Protein AF-0000000085051127 (afdb_homodimer)

Nearest PDB structures (foldseek):
  5c7q-assembly1_B  TM=9.375E-01  e=4.904E-19  Bdellovibrio bacteriovorus HD100
  5c8l-assembly1_B  TM=9.347E-01  e=3.007E-18  Bdellovibrio bacteriovorus HD100
  2yvm-assembly1_A  TM=9.042E-01  e=1.355E-16  Thermus thermophilus HB8
  8wv3-assembly1_E  TM=8.374E-01  e=4.565E-17  Bacillus methanolicus
  1vhz-assembly1_B  TM=8.780E-01  e=8.778E-15  Escherichia coli

Organism: Asticcacaulis excentricus (strain ATCC 15261 / DSM 4724 / KCTC 12464 / NCIMB 9791 / VKM B-1370 / CB 48) (NCBI:txid573065)

InterPro domains:
  IPR000086 NUDIX hydrolase domain [PF00293] (59-169)
  IPR000086 NUDIX hydrolase domain [PS51462] (57-185)
  IPR015797 NUDIX hydrolase-like domain superfamily [SSF55811] (21-190)
  IPR020084 NUDIX hydrolase, conserved site [PS00893] (93-114)

Secondary structure (DSSP, 8-state):
---PPPPTTS-HHHHHTS---B--S-EEEEE-SSEEEEEE-PBPTTS-B--EEEEEESEEEEEEEEB-TTSEEEEEEEEETTTTEEEEE--EEEEETTS-HHHHHHHHHHHHH-EEEEEEEEEEEEETTTTTB--EEEEEEEEEEEE------TT---EEEEEEHHHHHHHHHTTS--BHHHHHHHHHHHHHHHHT-S-HHHHHHH-/---PPPPTTS-HHHHHTS---B--S-EEEEE-SSEEEEEE-PBPTTS-B--EEEEEESEEEEEEEEB-TTSEEEEEEEEETTTTEEEEE--EEEEETTS-HHHHHHHHHHHHH-EEEEEEEEEEEEETTTTTB--EEEEEEEEEEEE------TT---EEEEEEHHHHHHHHHTTS--BHHHHHHHHHHHHHHHHT-S-HHHHHHH-

Radius of gyration: 20.65 Å; Cα contacts (8 Å, |Δi|>4): 985; chains: 2; bounding box: 51×58×55 Å

pLDDT: mean 95.88, std 6.82, range [35.66, 98.94]

Sequence (414 aa):
MTTASLPPWDSEDRNAKRARWQQRNARVIHSSPWIEVELSEPIAPTGCVAQYGMVRFRNRAMGMVPLHEDGTVTLVGQMRYAFDAWSWEIPEGGVPHHEDPMEGARRELREETGLEAASLVEILRLDLSNSVSDEVGIIYLATGLTPGETEWDETENLEIVRVPFKDVLEAVIKGQIRDSLTVAAVLRVYHMAVTGALDASLSAKILMTTASLPPWDSEDRNAKRARWQQRNARVIHSSPWIEVELSEPIAPTGCVAQYGMVRFRNRAMGMVPLHEDGTVTLVGQMRYAFDAWSWEIPEGGVPHHEDPMEGARRELREETGLEAASLVEILRLDLSNSVSDEVGIIYLATGLTPGETEWDETENLEIVRVPFKDVLEAVIKGQIRDSLTVAAVLRVYHMAVTGALDASLSAKIL

Foldseek 3Di:
DPPDDDDPVDDPVVVVPQADKAWADKDWPDDDCFWTWIWTFIQHSVRDTDTAIAIETQFAKEFEWEQELLQKTKWKWDQDPVVSDIAIAGQMDTDGPPDDPVVVNQVSCCQAFQKGAPDKAWQDKDQDPVRHYRHIYIYIYGYPIDGGDHHDDPPDDMDMDIGHLQVLQVCLVVVVHDPPNRSVRSVRVLVCLVVVVDPVSNSVNRD/DPPDDDDPVDDPVVVVPQADKAWADKDWPDDDCFWTWIWTFIQHSVRDTDTAIAIETQFAKEFEWEQELLQKTKWKWDQDPVVSDIAIAGQMDTDGPPDDPVVVNQVSCCQAFQKGAPDKAWQDKDQDPVRHYRHIYIYIYGYPIDGGDHHDDPPDDMDMDIGHLQVLQVCLVVVVHDPPNRSVRSVRVLVCLVVVVDPVSNSVNRD

Structure (mmCIF, N/CA/C/O backbone):
data_AF-0000000085051127-model_v1
#
loop_
_entity.id
_entity.type
_entity.pdbx_description
1 polymer 'GDP-mannose pyrophosphatase'
#
loop_
_atom_site.group_PDB
_atom_site.id
_atom_site.type_symbol
_atom_site.label_atom_id
_atom_site.label_alt_id
_atom_site.label_comp_id
_atom_site.label_asym_id
_atom_site.label_entity_id
_atom_site.label_seq_id
_atom_site.pdbx_PDB_ins_code
_atom_site.Cartn_x
_atom_site.Cartn_y
_atom_site.Cartn_z
_atom_site.occupancy
_atom_site.B_iso_or_equiv
_atom_site.auth_seq_id
_atom_site.auth_comp_id
_atom_site.auth_asym_id
_atom_site.auth_atom_id
_atom_site.pdbx_PDB_model_num
ATOM 1 N N . MET A 1 1 ? -4.457 -6.488 18.391 1 35.66 1 MET A N 1
ATOM 2 C CA . MET A 1 1 ? -3.949 -5.555 17.391 1 35.66 1 MET A CA 1
ATOM 3 C C . MET A 1 1 ? -2.596 -4.992 17.797 1 35.66 1 MET A C 1
ATOM 5 O O . MET A 1 1 ? -2.488 -4.324 18.828 1 35.66 1 MET A O 1
ATOM 9 N N . THR A 1 2 ? -1.564 -5.664 17.75 1 46.38 2 THR A N 1
ATOM 10 C CA . THR A 1 2 ? -0.329 -5.184 18.359 1 46.38 2 THR A CA 1
ATOM 11 C C . THR A 1 2 ? 0.008 -3.779 17.875 1 46.38 2 THR A C 1
ATOM 13 O O . THR A 1 2 ? 0.129 -3.549 16.672 1 46.38 2 THR A O 1
ATOM 16 N N . THR A 1 3 ? -0.459 -2.875 18.625 1 57.41 3 THR A N 1
ATOM 17 C CA . THR A 1 3 ? -0.156 -1.47 18.375 1 57.41 3 THR A CA 1
ATOM 18 C C . THR A 1 3 ? 1.333 -1.276 18.109 1 57.41 3 THR A C 1
ATOM 20 O O . THR A 1 3 ? 2.176 -1.898 18.75 1 57.41 3 THR A O 1
ATOM 23 N N . ALA A 1 4 ? 1.636 -0.896 16.891 1 67 4 ALA A N 1
ATOM 24 C CA . ALA A 1 4 ? 3.023 -0.572 16.562 1 67 4 ALA A CA 1
ATOM 25 C C . ALA A 1 4 ? 3.627 0.355 17.609 1 67 4 ALA A C 1
ATOM 27 O O . ALA A 1 4 ? 2.941 1.23 18.156 1 67 4 ALA A O 1
ATOM 28 N N . SER A 1 5 ? 4.832 0.008 18.031 1 87.88 5 SER A N 1
ATOM 29 C CA . SER A 1 5 ? 5.559 0.96 18.875 1 87.88 5 SER A CA 1
ATOM 30 C C . SER A 1 5 ? 5.742 2.295 18.156 1 87.88 5 SER A C 1
ATOM 32 O O . SER A 1 5 ? 5.703 2.355 16.922 1 87.88 5 SER A O 1
ATOM 34 N N . LEU A 1 6 ? 5.812 3.357 18.922 1 94.19 6 LEU A N 1
ATOM 35 C CA . LEU A 1 6 ? 5.969 4.695 18.359 1 94.19 6 LEU A CA 1
ATOM 36 C C . LEU A 1 6 ? 7.41 4.941 17.922 1 94.19 6 LEU A C 1
ATOM 38 O O . LEU A 1 6 ? 8.336 4.336 18.469 1 94.19 6 LEU A O 1
ATOM 42 N N . PRO A 1 7 ? 7.559 5.754 16.922 1 97.44 7 PRO A N 1
ATOM 43 C CA . PRO A 1 7 ? 8.922 6.137 16.531 1 97.44 7 PRO A CA 1
ATOM 44 C C . PRO A 1 7 ? 9.625 6.965 17.609 1 97.44 7 PRO A C 1
ATOM 46 O O . PRO A 1 7 ? 8.992 7.422 18.562 1 97.44 7 PRO A O 1
ATOM 49 N N . PRO A 1 8 ? 10.953 7.113 17.484 1 94.88 8 PRO A N 1
ATOM 50 C CA . PRO A 1 8 ? 11.742 7.715 18.562 1 94.88 8 PRO A CA 1
ATOM 51 C C . PRO A 1 8 ? 11.383 9.18 18.812 1 94.88 8 PRO A C 1
ATOM 53 O O . PRO A 1 8 ? 11.633 9.703 19.891 1 94.88 8 PRO A O 1
ATOM 56 N N . TRP A 1 9 ? 10.805 9.898 17.844 1 97.56 9 TRP A N 1
ATOM 57 C CA . TRP A 1 9 ? 10.5 11.312 18.031 1 97.56 9 TRP A CA 1
ATOM 58 C C . TRP A 1 9 ? 9.141 11.5 18.703 1 97.56 9 TRP A C 1
ATOM 60 O O . TRP A 1 9 ? 8.695 12.633 18.906 1 97.56 9 TRP A O 1
ATOM 70 N N . ASP A 1 10 ? 8.445 10.391 18.969 1 96.69 10 ASP A N 1
ATOM 71 C CA . ASP A 1 10 ? 7.164 10.383 19.672 1 96.69 10 ASP A CA 1
ATOM 72 C C . ASP A 1 10 ? 7.25 9.578 20.969 1 96.69 10 ASP A C 1
ATOM 74 O O . ASP A 1 10 ? 8.25 8.898 21.219 1 96.69 10 ASP A O 1
ATOM 78 N N . SER A 1 11 ? 6.277 9.812 21.891 1 94.38 11 SER A N 1
ATOM 79 C CA . SER A 1 11 ? 6.285 9.086 23.156 1 94.38 11 SER A CA 1
ATOM 80 C C . SER A 1 11 ? 4.895 8.57 23.5 1 94.38 11 SER A C 1
ATOM 82 O O . SER A 1 11 ? 3.891 9.125 23.047 1 94.38 11 SER A O 1
ATOM 84 N N . GLU A 1 12 ? 4.953 7.57 24.312 1 92.94 12 GLU A N 1
ATOM 85 C CA . GLU A 1 12 ? 3.703 6.973 24.766 1 92.94 12 GLU A CA 1
ATOM 86 C C . GLU A 1 12 ? 2.902 7.961 25.609 1 92.94 12 GLU A C 1
ATOM 88 O O . GLU A 1 12 ? 1.671 7.969 25.562 1 92.94 12 GLU A O 1
ATOM 93 N N . ASP A 1 13 ? 3.611 8.773 26.359 1 94.75 13 ASP A N 1
ATOM 94 C CA . ASP A 1 13 ? 2.959 9.766 27.203 1 94.75 13 ASP A CA 1
ATOM 95 C C . ASP A 1 13 ? 2.203 10.789 26.359 1 94.75 13 ASP A C 1
ATOM 97 O O . ASP A 1 13 ? 1.047 11.109 26.641 1 94.75 13 ASP A O 1
ATOM 101 N N . ARG A 1 14 ? 2.867 11.281 25.297 1 94.81 14 ARG A N 1
ATOM 102 C CA . ARG A 1 14 ? 2.221 12.219 24.391 1 94.81 14 ARG A CA 1
ATOM 103 C C . ARG A 1 14 ? 1.046 11.562 23.672 1 94.81 14 ARG A C 1
ATOM 105 O O . ARG A 1 14 ? -0.016 12.172 23.531 1 94.81 14 ARG A O 1
ATOM 112 N N . ASN A 1 15 ? 1.259 10.344 23.219 1 94.62 15 ASN A N 1
ATOM 113 C CA . ASN A 1 15 ? 0.228 9.617 22.484 1 94.62 15 ASN A CA 1
ATOM 114 C C . ASN A 1 15 ? -1.019 9.398 23.328 1 94.62 15 ASN A C 1
ATOM 116 O O . ASN A 1 15 ? -2.141 9.492 22.828 1 94.62 15 ASN A O 1
ATOM 120 N N . ALA A 1 16 ? -0.836 9.102 24.625 1 94.25 16 ALA A N 1
ATOM 121 C CA . ALA A 1 16 ? -1.938 8.828 25.547 1 94.25 16 ALA A CA 1
ATOM 122 C C . ALA A 1 16 ? -2.816 10.062 25.734 1 94.25 16 ALA A C 1
ATOM 124 O O . ALA A 1 16 ? -3.99 9.953 26.094 1 94.25 16 ALA A O 1
ATOM 125 N N . LYS A 1 17 ? -2.297 11.242 25.438 1 95.81 17 LYS A N 1
ATOM 126 C CA . LYS A 1 17 ? -3.008 12.492 25.672 1 95.81 17 LYS A CA 1
ATOM 127 C C . LYS A 1 17 ? -3.734 12.953 24.406 1 95.81 17 LYS A C 1
ATOM 129 O O . LYS A 1 17 ? -4.52 13.898 24.438 1 95.81 17 LYS A O 1
ATOM 134 N N . ARG A 1 18 ? -3.496 12.25 23.297 1 96.31 18 ARG A N 1
ATOM 135 C CA . ARG A 1 18 ? -4.105 12.664 22.031 1 96.31 18 ARG A CA 1
ATOM 136 C C . ARG A 1 18 ? -5.594 12.328 22.016 1 96.31 18 ARG A C 1
ATOM 138 O O . ARG A 1 18 ? -6.004 11.258 22.469 1 96.31 18 ARG A O 1
ATOM 145 N N . ALA A 1 19 ? -6.309 13.258 21.547 1 95.56 19 ALA A N 1
ATOM 146 C CA . ALA A 1 19 ? -7.746 13.031 21.406 1 95.56 19 ALA A CA 1
ATOM 147 C C . ALA A 1 19 ? -8.039 11.922 20.406 1 95.56 19 ALA A C 1
ATOM 149 O O . ALA A 1 19 ? -7.371 11.828 19.375 1 95.56 19 ALA A O 1
ATOM 150 N N . ARG A 1 20 ? -9.016 11.141 20.766 1 95.5 20 ARG A N 1
ATOM 151 C CA . ARG A 1 20 ? -9.406 10.016 19.922 1 95.5 20 ARG A CA 1
ATOM 152 C C . ARG A 1 20 ? -10.742 10.281 19.234 1 95.5 20 ARG A C 1
ATOM 154 O O . ARG A 1 20 ? -11.445 11.234 19.578 1 95.5 20 ARG A O 1
ATOM 161 N N . TRP A 1 21 ? -10.953 9.5 18.203 1 96.06 21 TRP A N 1
ATOM 162 C CA . TRP A 1 21 ? -12.289 9.5 17.625 1 96.06 21 TRP A CA 1
ATOM 163 C C . TRP A 1 21 ? -13.297 8.867 18.562 1 96.06 21 TRP A C 1
ATOM 165 O O . TRP A 1 21 ? -12.984 7.898 19.266 1 96.06 21 TRP A O 1
ATOM 175 N N . GLN A 1 22 ? -14.453 9.406 18.594 1 96.62 22 GLN A N 1
ATOM 176 C CA . GLN A 1 22 ? -15.539 8.812 19.359 1 96.62 22 GLN A CA 1
ATOM 177 C C . GLN A 1 22 ? -16.578 8.172 18.438 1 96.62 22 GLN A C 1
ATOM 179 O O . GLN A 1 22 ? -17.203 8.859 17.625 1 96.62 22 GLN A O 1
ATOM 184 N N . GLN A 1 23 ? -16.734 6.941 18.594 1 95.25 23 GLN A N 1
ATOM 185 C CA . GLN A 1 23 ? -17.688 6.238 17.75 1 95.25 23 GLN A CA 1
ATOM 186 C C . GLN A 1 23 ? -19.125 6.672 18.062 1 95.25 23 GLN A C 1
ATOM 188 O O . GLN A 1 23 ? -19.469 6.898 19.234 1 95.25 23 GLN A O 1
ATOM 193 N N . ARG A 1 24 ? -19.859 6.797 17.031 1 95.25 24 ARG A N 1
ATOM 194 C CA . ARG A 1 24 ? -21.25 7.199 17.156 1 95.25 24 ARG A CA 1
ATOM 195 C C . ARG A 1 24 ? -22.078 6.684 15.984 1 95.25 24 ARG A C 1
ATOM 197 O O . ARG A 1 24 ? -21.656 6.789 14.828 1 95.25 24 ARG A O 1
ATOM 204 N N . ASN A 1 25 ? -23.297 6.023 16.219 1 96.25 25 ASN A N 1
ATOM 205 C CA . ASN A 1 25 ? -24.297 5.633 15.227 1 96.25 25 ASN A CA 1
ATOM 206 C C . ASN A 1 25 ? -23.703 4.695 14.18 1 96.25 25 ASN A C 1
ATOM 208 O O . ASN A 1 25 ? -23.891 4.91 12.977 1 96.25 25 ASN A O 1
ATOM 212 N N . ALA A 1 26 ? -22.969 3.711 14.633 1 95.88 26 ALA A N 1
ATOM 213 C CA . ALA A 1 26 ? -22.375 2.746 13.711 1 95.88 26 ALA A CA 1
ATOM 214 C C . ALA A 1 26 ? -23.375 1.662 13.328 1 95.88 26 ALA A C 1
ATOM 216 O O . ALA A 1 26 ? -24.141 1.184 14.172 1 95.88 26 ALA A O 1
ATOM 217 N N . ARG A 1 27 ? -23.422 1.366 12.031 1 96.19 27 ARG A N 1
ATOM 218 C CA . ARG A 1 27 ? -24.25 0.27 11.539 1 96.19 27 ARG A CA 1
ATOM 219 C C . ARG A 1 27 ? -23.562 -0.448 10.375 1 96.19 27 ARG A C 1
ATOM 221 O O . ARG A 1 27 ? -22.922 0.186 9.539 1 96.19 27 ARG A O 1
ATOM 228 N N . VAL A 1 28 ? -23.75 -1.729 10.359 1 96.75 28 VAL A N 1
ATOM 229 C CA . VAL A 1 28 ? -23.203 -2.547 9.281 1 96.75 28 VAL A CA 1
ATOM 230 C C . VAL A 1 28 ? -24.203 -2.621 8.133 1 96.75 28 VAL A C 1
ATOM 232 O O . VAL A 1 28 ? -25.359 -2.996 8.328 1 96.75 28 VAL A O 1
ATOM 235 N N . ILE A 1 29 ? -23.703 -2.303 6.918 1 94.19 29 ILE A N 1
ATOM 236 C CA . ILE A 1 29 ? -24.641 -2.293 5.793 1 94.19 29 ILE A CA 1
ATOM 237 C C . ILE A 1 29 ? -24.344 -3.471 4.867 1 94.19 29 ILE A C 1
ATOM 239 O O . ILE A 1 29 ? -25.141 -3.777 3.973 1 94.19 29 ILE A O 1
ATOM 243 N N . HIS A 1 30 ? -23.203 -4.066 5.035 1 93.56 30 HIS A N 1
ATOM 244 C CA . HIS A 1 30 ? -22.828 -5.238 4.258 1 93.56 30 HIS A CA 1
ATOM 245 C C . HIS A 1 30 ? -21.875 -6.141 5.047 1 93.56 30 HIS A C 1
ATOM 247 O O . HIS A 1 30 ? -21.016 -5.652 5.785 1 93.56 30 HIS A O 1
ATOM 253 N N . SER A 1 31 ? -22.141 -7.434 4.871 1 94.75 31 SER A N 1
ATOM 254 C CA . SER A 1 31 ? -21.266 -8.438 5.477 1 94.75 31 SER A CA 1
ATOM 255 C C . SER A 1 31 ? -21.047 -9.617 4.535 1 94.75 31 SER A C 1
ATOM 257 O O . SER A 1 31 ? -22.016 -10.188 4.016 1 94.75 31 SER A O 1
ATOM 259 N N . SER A 1 32 ? -19.828 -9.852 4.211 1 91.75 32 SER A N 1
ATOM 260 C CA . SER A 1 32 ? -19.422 -10.992 3.402 1 91.75 32 SER A CA 1
ATOM 261 C C . SER A 1 32 ? -18.281 -11.758 4.066 1 91.75 32 SER A C 1
ATOM 263 O O . SER A 1 32 ? -17.781 -11.359 5.121 1 91.75 32 SER A O 1
ATOM 265 N N . PRO A 1 33 ? -17.906 -12.859 3.49 1 88.81 33 PRO A N 1
ATOM 266 C CA . PRO A 1 33 ? -16.781 -13.609 4.07 1 88.81 33 PRO A CA 1
ATOM 267 C C . PRO A 1 33 ? -15.469 -12.836 4 1 88.81 33 PRO A C 1
ATOM 269 O O . PRO A 1 33 ? -14.508 -13.188 4.691 1 88.81 33 PRO A O 1
ATOM 272 N N . TRP A 1 34 ? -15.422 -11.773 3.299 1 90.38 34 TRP A N 1
ATOM 273 C CA . TRP A 1 34 ? -14.141 -11.109 3.059 1 90.38 34 TRP A CA 1
ATOM 274 C C . TRP A 1 34 ? -14.109 -9.734 3.721 1 90.38 34 TRP A C 1
ATOM 276 O O . TRP A 1 34 ? -13.062 -9.297 4.203 1 90.38 34 TRP A O 1
ATOM 286 N N . ILE A 1 35 ? -15.328 -9.016 3.705 1 93.81 35 ILE A N 1
ATOM 287 C CA . ILE A 1 35 ? -15.312 -7.66 4.242 1 93.81 35 ILE A CA 1
ATOM 288 C C . ILE A 1 35 ? -16.656 -7.359 4.918 1 93.81 35 ILE A C 1
ATOM 290 O O . ILE A 1 35 ? -17.641 -8.047 4.672 1 93.81 35 ILE A O 1
ATOM 294 N N . GLU A 1 36 ? -16.578 -6.383 5.754 1 96.06 36 GLU A N 1
ATOM 295 C CA . GLU A 1 36 ? -17.734 -5.691 6.312 1 96.06 36 GLU A CA 1
ATOM 296 C C . GLU A 1 36 ? -17.672 -4.195 6.027 1 96.06 36 GLU A C 1
ATOM 298 O O . GLU A 1 36 ? -16.594 -3.592 6.086 1 96.06 36 GLU A O 1
ATOM 303 N N . VAL A 1 37 ? -18.828 -3.65 5.68 1 95.31 37 VAL A N 1
ATOM 304 C CA . VAL A 1 37 ? -18.922 -2.209 5.48 1 95.31 37 VAL A CA 1
ATOM 305 C C . VAL A 1 37 ? -19.766 -1.586 6.586 1 95.31 37 VAL A C 1
ATOM 307 O O . VAL A 1 37 ? -20.922 -1.984 6.789 1 95.31 37 VAL A O 1
ATOM 310 N N . GLU A 1 38 ? -19.156 -0.653 7.246 1 96.31 38 GLU A N 1
ATOM 311 C CA . GLU A 1 38 ? -19.781 0.021 8.375 1 96.31 38 GLU A CA 1
ATOM 312 C C . GLU A 1 38 ? -19.953 1.515 8.109 1 96.31 38 GLU A C 1
ATOM 314 O O . GLU A 1 38 ? -18.984 2.188 7.719 1 96.31 38 GLU A O 1
ATOM 319 N N . LEU A 1 39 ? -21.172 2.01 8.273 1 95.5 39 LEU A N 1
ATOM 320 C CA . LEU A 1 39 ? -21.422 3.447 8.25 1 95.5 39 LEU A CA 1
ATOM 321 C C . LEU A 1 39 ? -21.531 4.004 9.664 1 95.5 39 LEU A C 1
ATOM 323 O O . LEU A 1 39 ? -22.094 3.355 10.547 1 95.5 39 LEU A O 1
ATOM 327 N N . SER A 1 40 ? -20.922 5.148 9.844 1 95.75 40 SER A N 1
ATOM 328 C CA . SER A 1 40 ? -20.969 5.773 11.156 1 95.75 40 SER A CA 1
ATOM 329 C C . SER A 1 40 ? -20.891 7.293 11.055 1 95.75 40 SER A C 1
ATOM 331 O O . SER A 1 40 ? -20.688 7.836 9.961 1 95.75 40 SER A O 1
ATOM 333 N N . GLU A 1 41 ? -21.188 7.969 12.141 1 96.12 41 GLU A N 1
ATOM 334 C CA . GLU A 1 41 ? -21.062 9.414 12.289 1 96.12 41 GLU A CA 1
ATOM 335 C C . GLU A 1 41 ? -20.203 9.773 13.5 1 96.12 41 GLU A C 1
ATOM 337 O O . GLU A 1 41 ? -20.656 10.5 14.391 1 96.12 41 GLU A O 1
ATOM 342 N N . PRO A 1 42 ? -19 9.336 13.469 1 96.69 42 PRO A N 1
ATOM 343 C CA . PRO A 1 42 ? -18.156 9.555 14.656 1 96.69 42 PRO A CA 1
ATOM 344 C C . PRO A 1 42 ? -17.828 11.031 14.875 1 96.69 42 PRO A C 1
ATOM 346 O O . PRO A 1 42 ? -18.047 11.852 13.984 1 96.69 42 PRO A O 1
ATOM 349 N N . ILE A 1 43 ? -17.406 11.32 16.078 1 97.06 43 ILE A N 1
ATOM 350 C CA . ILE A 1 43 ? -16.922 12.656 16.422 1 97.06 43 ILE A CA 1
ATOM 351 C C . ILE A 1 43 ? -15.398 12.695 16.281 1 97.06 43 ILE A C 1
ATOM 353 O O . ILE A 1 43 ? -14.695 11.898 16.906 1 97.06 43 ILE A O 1
ATOM 357 N N . ALA A 1 44 ? -14.938 13.609 15.492 1 96.12 44 ALA A N 1
ATOM 358 C CA . ALA A 1 44 ? -13.5 13.773 15.273 1 96.12 44 ALA A CA 1
ATOM 359 C C . ALA A 1 44 ? -12.82 14.344 16.516 1 96.12 44 ALA A C 1
ATOM 361 O O . ALA A 1 44 ? -13.477 14.883 17.406 1 96.12 44 ALA A O 1
ATOM 362 N N . PRO A 1 45 ? -11.492 14.203 16.562 1 95.69 45 PRO A N 1
ATOM 363 C CA . PRO A 1 45 ? -10.75 14.812 17.672 1 95.69 45 PRO A CA 1
ATOM 364 C C . PRO A 1 45 ? -11.008 16.312 17.797 1 95.69 45 PRO A C 1
ATOM 366 O O . PRO A 1 45 ? -10.867 16.875 18.891 1 95.69 45 PRO A O 1
ATOM 369 N N . THR A 1 46 ? -11.461 16.922 16.734 1 95.44 46 THR A N 1
ATOM 370 C CA . THR A 1 46 ? -11.75 18.359 16.734 1 95.44 46 THR A CA 1
ATOM 371 C C . THR A 1 46 ? -13.094 18.641 17.391 1 95.44 46 THR A C 1
ATOM 373 O O . THR A 1 46 ? -13.422 19.797 17.688 1 95.44 46 THR A O 1
ATOM 376 N N . GLY A 1 47 ? -13.836 17.625 17.547 1 95.56 47 GLY A N 1
ATOM 377 C CA . GLY A 1 47 ? -15.172 17.781 18.094 1 95.56 47 GLY A CA 1
ATOM 378 C C . GLY A 1 47 ? -16.266 17.797 17.047 1 95.56 47 GLY A C 1
ATOM 379 O O . GLY A 1 47 ? -17.453 17.734 17.359 1 95.56 47 GLY A O 1
ATOM 380 N N . CYS A 1 48 ? -15.891 17.797 15.812 1 95.69 48 CYS A N 1
ATOM 381 C CA . CYS A 1 48 ? -16.859 17.859 14.711 1 95.69 48 CYS A CA 1
ATOM 382 C C . CYS A 1 48 ? -17.359 16.469 14.344 1 95.69 48 CYS A C 1
ATOM 384 O O . CYS A 1 48 ? -16.594 15.5 14.352 1 95.69 48 CYS A O 1
ATOM 386 N N . VAL A 1 49 ? -18.625 16.422 14.008 1 94.94 49 VAL A N 1
ATOM 387 C CA . VAL A 1 49 ? -19.203 15.164 13.547 1 94.94 49 VAL A CA 1
ATOM 388 C C . VAL A 1 49 ? -18.781 14.883 12.109 1 94.94 49 VAL A C 1
ATOM 390 O O . VAL A 1 49 ? -18.781 15.781 11.266 1 94.94 49 VAL A O 1
ATOM 393 N N . ALA A 1 50 ? -18.359 13.672 11.922 1 92.5 50 ALA A N 1
ATOM 394 C CA . ALA A 1 50 ? -17.984 13.25 10.578 1 92.5 50 ALA A CA 1
ATOM 395 C C . ALA A 1 50 ? -18.906 12.148 10.062 1 92.5 50 ALA A C 1
ATOM 397 O O . ALA A 1 50 ? -19.734 11.625 10.812 1 92.5 50 ALA A O 1
ATOM 398 N N . GLN A 1 51 ? -18.969 11.977 8.805 1 91.38 51 GLN A N 1
ATOM 399 C CA . GLN A 1 51 ? -19.594 10.828 8.156 1 91.38 51 GLN A CA 1
ATOM 400 C C . GLN A 1 51 ? -18.531 9.852 7.641 1 91.38 51 GLN A C 1
ATOM 402 O O . GLN A 1 51 ? -17.703 10.219 6.812 1 91.38 51 GLN A O 1
ATOM 407 N N . TYR A 1 52 ? -18.672 8.625 8.172 1 91 52 TYR A N 1
ATOM 408 C CA . TYR A 1 52 ? -17.625 7.668 7.828 1 91 52 TYR A CA 1
ATOM 409 C C . TYR A 1 52 ? -18.219 6.402 7.219 1 91 52 TYR A C 1
ATOM 411 O O . TYR A 1 52 ? -19.219 5.867 7.723 1 91 52 TYR A O 1
ATOM 419 N N . GLY A 1 53 ? -17.719 5.953 6.086 1 92.19 53 GLY A N 1
ATOM 420 C CA . GLY A 1 53 ? -17.859 4.609 5.559 1 92.19 53 GLY A CA 1
ATOM 421 C C . GLY A 1 53 ? -16.594 3.787 5.656 1 92.19 53 GLY A C 1
ATOM 422 O O . GLY A 1 53 ? -15.648 3.998 4.891 1 92.19 53 GLY A O 1
ATOM 423 N N . MET A 1 54 ? -16.594 2.838 6.59 1 94.56 54 MET A N 1
ATOM 424 C CA . MET A 1 54 ? -15.398 2.053 6.883 1 94.56 54 MET A CA 1
ATOM 425 C C . MET A 1 54 ? -15.531 0.639 6.324 1 94.56 54 MET A C 1
ATOM 427 O O . MET A 1 54 ? -16.594 0.026 6.414 1 94.56 54 MET A O 1
ATOM 431 N N . VAL A 1 55 ? -14.43 0.21 5.715 1 95.56 55 VAL A N 1
ATOM 432 C CA . VAL A 1 55 ? -14.352 -1.166 5.238 1 95.56 55 VAL A CA 1
ATOM 433 C C . VAL A 1 55 ? -13.516 -2.004 6.203 1 95.56 55 VAL A C 1
ATOM 435 O O . VAL A 1 55 ? -12.328 -1.722 6.414 1 95.56 55 VAL A O 1
ATOM 438 N N . ARG A 1 56 ? -14.094 -2.986 6.773 1 96.19 56 ARG A N 1
ATOM 439 C CA . ARG A 1 56 ? -13.422 -3.891 7.699 1 96.19 56 ARG A CA 1
ATOM 440 C C . ARG A 1 56 ? -13.086 -5.219 7.027 1 96.19 56 ARG A C 1
ATOM 442 O O . ARG A 1 56 ? -13.984 -5.906 6.527 1 96.19 56 ARG A O 1
ATOM 449 N N . PHE A 1 57 ? -11.891 -5.586 7.082 1 96.62 57 PHE A N 1
ATOM 450 C CA . PHE A 1 57 ? -11.461 -6.812 6.422 1 96.62 57 PHE A CA 1
ATOM 451 C C . PHE A 1 57 ? -11.469 -7.984 7.398 1 96.62 57 PHE A C 1
ATOM 453 O O . PHE A 1 57 ? -11.047 -7.844 8.547 1 96.62 57 PHE A O 1
ATOM 460 N N . ARG A 1 58 ? -11.914 -9.117 6.863 1 95.44 58 ARG A N 1
ATOM 461 C CA . ARG A 1 58 ? -12.008 -10.305 7.703 1 95.44 58 ARG A CA 1
ATOM 462 C C . ARG A 1 58 ? -10.664 -11.016 7.797 1 95.44 58 ARG A C 1
ATOM 464 O O . ARG A 1 58 ? -10.438 -11.82 8.711 1 95.44 58 ARG A O 1
ATOM 471 N N . ASN A 1 59 ? -9.852 -10.75 6.828 1 96.94 59 ASN A N 1
ATOM 472 C CA . ASN A 1 59 ? -8.531 -11.367 6.754 1 96.94 59 ASN A CA 1
ATOM 473 C C . ASN A 1 59 ? -7.422 -10.312 6.719 1 96.94 59 ASN A C 1
ATOM 475 O O . ASN A 1 59 ? -7.676 -9.148 6.418 1 96.94 59 ASN A O 1
ATOM 479 N N . ARG A 1 60 ? -6.25 -10.68 7.152 1 97.81 60 ARG A N 1
ATOM 480 C CA . ARG A 1 60 ? -5.031 -9.938 6.844 1 97.81 60 ARG A CA 1
ATOM 481 C C . ARG A 1 60 ? -4.52 -10.289 5.449 1 97.81 60 ARG A C 1
ATOM 483 O O . ARG A 1 60 ? -4.648 -11.43 5.004 1 97.81 60 ARG A O 1
ATOM 490 N N . ALA A 1 61 ? -4.027 -9.281 4.793 1 98.38 61 ALA A N 1
ATOM 491 C CA . ALA A 1 61 ? -3.414 -9.516 3.488 1 98.38 61 ALA A CA 1
ATOM 492 C C . ALA A 1 61 ? -1.961 -9.953 3.637 1 98.38 61 ALA A C 1
ATOM 494 O O . ALA A 1 61 ? -1.119 -9.188 4.113 1 98.38 61 ALA A O 1
ATOM 495 N N . MET A 1 62 ? -1.688 -11.148 3.193 1 98.56 62 MET A N 1
ATOM 496 C CA . MET A 1 62 ? -0.327 -11.672 3.248 1 98.56 62 MET A CA 1
ATOM 497 C C . MET A 1 62 ? 0.337 -11.602 1.877 1 98.56 62 MET A C 1
ATOM 499 O O . MET A 1 62 ? -0.307 -11.852 0.857 1 98.56 62 MET A O 1
ATOM 503 N N . GLY A 1 63 ? 1.539 -11.148 1.844 1 98.81 63 GLY A N 1
ATOM 504 C CA . GLY A 1 63 ? 2.373 -11.227 0.656 1 98.81 63 GLY A CA 1
ATOM 505 C C . GLY A 1 63 ? 3.707 -11.906 0.905 1 98.81 63 GLY A C 1
ATOM 506 O O . GLY A 1 63 ? 4.344 -11.68 1.937 1 98.81 63 GLY A O 1
ATOM 507 N N . MET A 1 64 ? 4.094 -12.789 0.039 1 98.94 64 MET A N 1
ATOM 508 C CA . MET A 1 64 ? 5.363 -13.5 0.156 1 98.94 64 MET A CA 1
ATOM 509 C C . MET A 1 64 ? 6.266 -13.203 -1.038 1 98.94 64 MET A C 1
ATOM 511 O O . MET A 1 64 ? 5.809 -13.219 -2.184 1 98.94 64 MET A O 1
ATOM 515 N N . VAL A 1 65 ? 7.484 -12.906 -0.802 1 98.94 65 VAL A N 1
ATOM 516 C CA . VAL A 1 65 ? 8.477 -12.75 -1.855 1 98.94 65 VAL A CA 1
ATOM 517 C C . VAL A 1 65 ? 9.312 -14.023 -1.978 1 98.94 65 VAL A C 1
ATOM 519 O O . VAL A 1 65 ? 10.305 -14.195 -1.269 1 98.94 65 VAL A O 1
ATOM 522 N N . PRO A 1 66 ? 8.906 -14.891 -2.854 1 98.94 66 PRO A N 1
ATOM 523 C CA . PRO A 1 66 ? 9.766 -16.062 -3.072 1 98.94 66 PRO A CA 1
ATOM 524 C C . PRO A 1 66 ? 11.047 -15.719 -3.824 1 98.94 66 PRO A C 1
ATOM 526 O O . PRO A 1 66 ? 11.031 -15.586 -5.051 1 98.94 66 PRO A O 1
ATOM 529 N N . LEU A 1 67 ? 12.109 -15.578 -3.146 1 98.94 67 LEU A N 1
ATOM 530 C CA . LEU A 1 67 ? 13.406 -15.227 -3.719 1 98.94 67 LEU A CA 1
ATOM 531 C C . LEU A 1 67 ? 14.289 -16.469 -3.838 1 98.94 67 LEU A C 1
ATOM 533 O O . LEU A 1 67 ? 14.711 -17.031 -2.828 1 98.94 67 LEU A O 1
ATOM 537 N N . HIS A 1 68 ? 14.531 -16.875 -5.074 1 98.81 68 HIS A N 1
ATOM 538 C CA . HIS A 1 68 ? 15.305 -18.078 -5.359 1 98.81 68 HIS A CA 1
ATOM 539 C C . HIS A 1 68 ? 16.797 -17.797 -5.227 1 98.81 68 HIS A C 1
ATOM 541 O O . HIS A 1 68 ? 17.234 -16.656 -5.328 1 98.81 68 HIS A O 1
ATOM 547 N N . GLU A 1 69 ? 17.562 -18.859 -5.113 1 97.88 69 GLU A N 1
ATOM 548 C CA . GLU A 1 69 ? 19 -18.766 -4.859 1 97.88 69 GLU A CA 1
ATOM 549 C C . GLU A 1 69 ? 19.734 -18.109 -6.027 1 97.88 69 GLU A C 1
ATOM 551 O O . GLU A 1 69 ? 20.797 -17.531 -5.848 1 97.88 69 GLU A O 1
ATOM 556 N N . ASP A 1 70 ? 19.156 -18.172 -7.191 1 98.25 70 ASP A N 1
ATOM 557 C CA . ASP A 1 70 ? 19.812 -17.609 -8.367 1 98.25 70 ASP A CA 1
ATOM 558 C C . ASP A 1 70 ? 19.422 -16.141 -8.57 1 98.25 70 ASP A C 1
ATOM 560 O O . ASP A 1 70 ? 19.75 -15.539 -9.594 1 98.25 70 ASP A O 1
ATOM 564 N N . GLY A 1 71 ? 18.641 -15.547 -7.633 1 98.62 71 GLY A N 1
ATOM 565 C CA . GLY A 1 71 ? 18.312 -14.133 -7.68 1 98.62 71 GLY A CA 1
ATOM 566 C C . GLY A 1 71 ? 17.016 -13.844 -8.398 1 98.62 71 GLY A C 1
ATOM 567 O O . GLY A 1 71 ? 16.641 -12.688 -8.594 1 98.62 71 GLY A O 1
ATOM 568 N N . THR A 1 72 ? 16.328 -14.891 -8.828 1 98.81 72 THR A N 1
ATOM 569 C CA . THR A 1 72 ? 15.031 -14.703 -9.477 1 98.81 72 THR A CA 1
ATOM 570 C C . THR A 1 72 ? 13.906 -14.727 -8.445 1 98.81 72 THR A C 1
ATOM 572 O O . THR A 1 72 ? 14.086 -15.195 -7.324 1 98.81 72 THR A O 1
ATOM 575 N N . VAL A 1 73 ? 12.758 -14.18 -8.773 1 98.88 73 VAL A N 1
ATOM 576 C CA . VAL A 1 73 ? 11.562 -14.125 -7.941 1 98.88 73 VAL A CA 1
ATOM 577 C C . VAL A 1 73 ? 10.391 -14.766 -8.68 1 98.88 73 VAL A C 1
ATOM 579 O O . VAL A 1 73 ? 10.234 -14.586 -9.891 1 98.88 73 VAL A O 1
ATOM 582 N N . THR A 1 74 ? 9.633 -15.539 -8.016 1 98.94 74 THR A N 1
ATOM 583 C CA . THR A 1 74 ? 8.383 -16.062 -8.562 1 98.94 74 THR A CA 1
ATOM 584 C C . THR A 1 74 ? 7.246 -15.062 -8.359 1 98.94 74 THR A C 1
ATOM 586 O O . THR A 1 74 ? 7.023 -14.586 -7.246 1 98.94 74 THR A O 1
ATOM 589 N N . LEU A 1 75 ? 6.574 -14.734 -9.438 1 98.88 75 LEU A N 1
ATOM 590 C CA . LEU A 1 75 ? 5.395 -13.875 -9.422 1 98.88 75 LEU A CA 1
ATOM 591 C C . LEU A 1 75 ? 4.16 -14.633 -9.891 1 98.88 75 LEU A C 1
ATOM 593 O O . LEU A 1 75 ? 4.277 -15.672 -10.547 1 98.88 75 LEU A O 1
ATOM 597 N N . VAL A 1 76 ? 3.088 -14.117 -9.5 1 98.69 76 VAL A N 1
ATOM 598 C CA . VAL A 1 76 ? 1.812 -14.594 -10.016 1 98.69 76 VAL A CA 1
ATOM 599 C C . VAL A 1 76 ? 1.108 -13.469 -10.773 1 98.69 76 VAL A C 1
ATOM 601 O O . VAL A 1 76 ? 1.233 -12.297 -10.414 1 98.69 76 VAL A O 1
ATOM 604 N N . GLY A 1 77 ? 0.463 -13.805 -11.852 1 97.88 77 GLY A N 1
ATOM 605 C CA . GLY A 1 77 ? -0.36 -12.891 -12.625 1 97.88 77 GLY A CA 1
ATOM 606 C C . GLY A 1 77 ? -1.833 -13.258 -12.609 1 97.88 77 GLY A C 1
ATOM 607 O O . GLY A 1 77 ? -2.189 -14.43 -12.664 1 97.88 77 GLY A O 1
ATOM 608 N N . GLN A 1 78 ? -2.658 -12.32 -12.531 1 97.12 78 GLN A N 1
ATOM 609 C CA . GLN A 1 78 ? -4.098 -12.555 -12.57 1 97.12 78 GLN A CA 1
ATOM 610 C C . GLN A 1 78 ? -4.844 -11.305 -13.023 1 97.12 78 GLN A C 1
ATOM 612 O O . GLN A 1 78 ? -4.332 -10.188 -12.891 1 97.12 78 GLN A O 1
ATOM 617 N N . MET A 1 79 ? -6.031 -11.531 -13.562 1 96.38 79 MET A N 1
ATOM 618 C CA . MET A 1 79 ? -6.941 -10.438 -13.898 1 96.38 79 MET A CA 1
ATOM 619 C C . MET A 1 79 ? -7.652 -9.922 -12.648 1 96.38 79 MET A C 1
ATOM 621 O O . MET A 1 79 ? -8.352 -10.68 -11.969 1 96.38 79 MET A O 1
ATOM 625 N N . ARG A 1 80 ? -7.457 -8.672 -12.336 1 96.38 80 ARG A N 1
ATOM 626 C CA . ARG A 1 80 ? -8.117 -8.086 -11.18 1 96.38 80 ARG A CA 1
ATOM 627 C C . ARG A 1 80 ? -9.438 -7.438 -11.57 1 96.38 80 ARG A C 1
ATOM 629 O O . ARG A 1 80 ? -9.469 -6.52 -12.391 1 96.38 80 ARG A O 1
ATOM 636 N N . TYR A 1 81 ? -10.438 -7.859 -10.93 1 95.75 81 TYR A N 1
ATOM 637 C CA . TYR A 1 81 ? -11.789 -7.398 -11.211 1 95.75 81 TYR A CA 1
ATOM 638 C C . TYR A 1 81 ? -11.93 -5.906 -10.945 1 95.75 81 TYR A C 1
ATOM 640 O O . TYR A 1 81 ? -12.508 -5.176 -11.75 1 95.75 81 TYR A O 1
ATOM 648 N N . ALA A 1 82 ? -11.336 -5.43 -9.898 1 94.56 82 ALA A N 1
ATOM 649 C CA . ALA A 1 82 ? -11.484 -4.043 -9.469 1 94.56 82 ALA A CA 1
ATOM 650 C C . ALA A 1 82 ? -10.945 -3.076 -10.516 1 94.56 82 ALA A C 1
ATOM 652 O O . ALA A 1 82 ? -11.445 -1.958 -10.656 1 94.56 82 ALA A O 1
ATOM 653 N N . PHE A 1 83 ? -9.969 -3.545 -11.258 1 95.38 83 PHE A N 1
ATOM 654 C CA . PHE A 1 83 ? -9.305 -2.664 -12.219 1 95.38 83 PHE A CA 1
ATOM 655 C C . PHE A 1 83 ? -9.578 -3.117 -13.648 1 95.38 83 PHE A C 1
ATOM 657 O O . PHE A 1 83 ? -9.219 -2.426 -14.602 1 95.38 83 PHE A O 1
ATOM 664 N N . ASP A 1 84 ? -10.219 -4.262 -13.812 1 94 84 ASP A N 1
ATOM 665 C CA . ASP A 1 84 ? -10.352 -4.887 -15.125 1 94 84 ASP A CA 1
ATOM 666 C C . ASP A 1 84 ? -9.023 -4.871 -15.883 1 94 84 ASP A C 1
ATOM 668 O O . ASP A 1 84 ? -8.953 -4.391 -17.016 1 94 84 ASP A O 1
ATOM 672 N N . ALA A 1 85 ? -8.008 -5.309 -15.172 1 95.31 85 ALA A N 1
ATOM 673 C CA . ALA A 1 85 ? -6.656 -5.277 -15.719 1 95.31 85 ALA A CA 1
ATOM 674 C C . ALA A 1 85 ? -5.809 -6.414 -15.164 1 95.31 85 ALA A C 1
ATOM 676 O O . ALA A 1 85 ? -6.027 -6.867 -14.031 1 95.31 85 ALA A O 1
ATOM 677 N N . TRP A 1 86 ? -4.875 -6.82 -16.016 1 96.81 86 TRP A N 1
ATOM 678 C CA . TRP A 1 86 ? -3.922 -7.84 -15.602 1 96.81 86 TRP A CA 1
ATOM 679 C C . TRP A 1 86 ? -2.904 -7.262 -14.617 1 96.81 86 TRP A C 1
ATOM 681 O O . TRP A 1 86 ? -2.416 -6.145 -14.805 1 96.81 86 TRP A O 1
ATOM 691 N N . SER A 1 87 ? -2.605 -7.969 -13.547 1 97.75 87 SER A N 1
ATOM 692 C CA . SER A 1 87 ? -1.679 -7.531 -12.508 1 97.75 87 SER A CA 1
ATOM 693 C C . SER A 1 87 ? -0.653 -8.609 -12.188 1 97.75 87 SER A C 1
ATOM 695 O O . SER A 1 87 ? -1.017 -9.727 -11.805 1 97.75 87 SER A O 1
ATOM 697 N N . TRP A 1 88 ? 0.612 -8.32 -12.398 1 98.62 88 TRP A N 1
ATOM 698 C CA . TRP A 1 88 ? 1.683 -9.156 -11.859 1 98.62 88 TRP A CA 1
ATOM 699 C C . TRP A 1 88 ? 1.983 -8.781 -10.406 1 98.62 88 TRP A C 1
ATOM 701 O O . TRP A 1 88 ? 2.148 -7.602 -10.086 1 98.62 88 TRP A O 1
ATOM 711 N N . GLU A 1 89 ? 2.074 -9.797 -9.547 1 98.81 89 GLU A N 1
ATOM 712 C CA . GLU A 1 89 ? 2.205 -9.594 -8.109 1 98.81 89 GLU A CA 1
ATOM 713 C C . GLU A 1 89 ? 3.076 -10.68 -7.477 1 98.81 89 GLU A C 1
ATOM 715 O O . GLU A 1 89 ? 3.246 -11.758 -8.047 1 98.81 89 GLU A O 1
ATOM 720 N N . ILE A 1 90 ? 3.613 -10.383 -6.305 1 98.94 90 ILE A N 1
ATOM 721 C CA . ILE A 1 90 ? 4.051 -11.492 -5.465 1 98.94 90 ILE A CA 1
ATOM 722 C C . ILE A 1 90 ? 2.85 -12.344 -5.062 1 98.94 90 ILE A C 1
ATOM 724 O O . ILE A 1 90 ? 1.706 -11.883 -5.133 1 98.94 90 ILE A O 1
ATOM 728 N N . PRO A 1 91 ? 3.111 -13.633 -4.781 1 98.81 91 PRO A N 1
ATOM 729 C CA . PRO A 1 91 ? 1.979 -14.391 -4.238 1 98.81 91 PRO A CA 1
ATOM 730 C C . PRO A 1 91 ? 1.385 -13.742 -2.988 1 98.81 91 PRO A C 1
ATOM 732 O O . PRO A 1 91 ? 2.123 -13.352 -2.082 1 98.81 91 PRO A O 1
ATOM 735 N N . GLU A 1 92 ? 0.117 -13.617 -3.004 1 98.44 92 GLU A N 1
ATOM 736 C CA . GLU A 1 92 ? -0.625 -12.984 -1.919 1 98.44 92 GLU A CA 1
ATOM 737 C C . GLU A 1 92 ? -1.854 -13.805 -1.538 1 98.44 92 GLU A C 1
ATOM 739 O O . GLU A 1 92 ? -2.35 -14.594 -2.34 1 98.44 92 GLU A O 1
ATOM 744 N N . GLY A 1 93 ? -2.355 -13.586 -0.312 1 97.06 93 GLY A N 1
ATOM 745 C CA . GLY A 1 93 ? -3.578 -14.242 0.127 1 97.06 93 GLY A CA 1
ATOM 746 C C . GLY A 1 93 ? -4.117 -13.68 1.431 1 97.06 93 GLY A C 1
ATOM 747 O O . GLY A 1 93 ? -3.42 -12.945 2.133 1 97.06 93 GLY A O 1
ATOM 748 N N . GLY A 1 94 ? -5.363 -14.016 1.656 1 96.5 94 GLY A N 1
ATOM 749 C CA . GLY A 1 94 ? -5.992 -13.625 2.91 1 96.5 94 GLY A CA 1
ATOM 750 C C . GLY A 1 94 ? -5.844 -14.68 3.996 1 96.5 94 GLY A C 1
ATOM 751 O O . GLY A 1 94 ? -6.102 -15.859 3.764 1 96.5 94 GLY A O 1
ATOM 752 N N . VAL A 1 95 ? -5.398 -14.227 5.164 1 97.75 95 VAL A N 1
ATOM 753 C CA . VAL A 1 95 ? -5.277 -15.102 6.324 1 97.75 95 VAL A CA 1
ATOM 754 C C . VAL A 1 95 ? -6.176 -14.602 7.449 1 97.75 95 VAL A C 1
ATOM 756 O O . VAL A 1 95 ? -6.031 -13.469 7.91 1 97.75 95 VAL A O 1
ATOM 759 N N . PRO A 1 96 ? -7.086 -15.43 7.895 1 96.62 96 PRO A N 1
ATOM 760 C CA . PRO A 1 96 ? -7.98 -15.016 8.977 1 96.62 96 PRO A CA 1
ATOM 761 C C . PRO A 1 96 ? -7.227 -14.523 10.211 1 96.62 96 PRO A C 1
ATOM 763 O O . PRO A 1 96 ? -6.148 -15.031 10.523 1 96.62 96 PRO A O 1
ATOM 766 N N . HIS A 1 97 ? -7.863 -13.656 10.961 1 95.38 97 HIS A N 1
ATOM 767 C CA . HIS A 1 97 ? -7.242 -13.031 12.125 1 95.38 97 HIS A CA 1
ATOM 768 C C . HIS A 1 97 ? -6.914 -14.062 13.195 1 95.38 97 HIS A C 1
ATOM 770 O O . HIS A 1 97 ? -5.961 -13.891 13.961 1 95.38 97 HIS A O 1
ATOM 776 N N . HIS A 1 98 ? -7.664 -15.141 13.195 1 95.5 98 HIS A N 1
ATOM 777 C CA . HIS A 1 98 ? -7.484 -16.141 14.25 1 95.5 98 HIS A CA 1
ATOM 778 C C . HIS A 1 98 ? -6.41 -17.141 13.875 1 95.5 98 HIS A C 1
ATOM 780 O O . HIS A 1 98 ? -5.977 -17.938 14.711 1 95.5 98 HIS A O 1
ATOM 786 N N . GLU A 1 99 ? -6.012 -17.109 12.648 1 96.44 99 GLU A N 1
ATOM 787 C CA . GLU A 1 99 ? -4.957 -18.016 12.188 1 96.44 99 GLU A C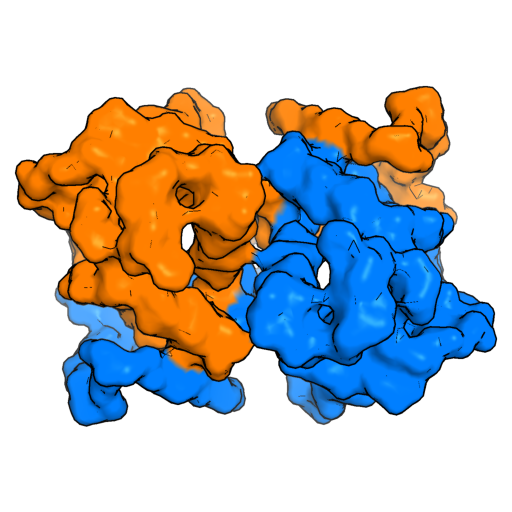A 1
ATOM 788 C C . GLU A 1 99 ? -3.576 -17.391 12.375 1 96.44 99 GLU A C 1
ATOM 790 O O . GLU A 1 99 ? -3.406 -16.188 12.211 1 96.44 99 GLU A O 1
ATOM 795 N N . ASP A 1 100 ? -2.602 -18.266 12.758 1 97.5 100 ASP A N 1
ATOM 796 C CA . ASP A 1 100 ? -1.222 -17.781 12.805 1 97.5 100 ASP A CA 1
ATOM 797 C C . ASP A 1 100 ? -0.791 -17.219 11.461 1 97.5 100 ASP A C 1
ATOM 799 O O . ASP A 1 100 ? -0.899 -17.891 10.43 1 97.5 100 ASP A O 1
ATOM 803 N N . PRO A 1 101 ? -0.346 -15.992 11.469 1 96.94 101 PRO A N 1
ATOM 804 C CA . PRO A 1 101 ? -0.038 -15.328 10.203 1 96.94 101 PRO A CA 1
ATOM 805 C C . PRO A 1 101 ? 1.021 -16.062 9.391 1 96.94 101 PRO A C 1
ATOM 807 O O . PRO A 1 101 ? 0.884 -16.203 8.172 1 96.94 101 PRO A O 1
ATOM 810 N N . MET A 1 102 ? 2.031 -16.562 10.031 1 97.38 102 MET A N 1
ATOM 811 C CA . MET A 1 102 ? 3.111 -17.219 9.297 1 97.38 102 MET A CA 1
ATOM 812 C C . MET A 1 102 ? 2.635 -18.547 8.703 1 97.38 102 MET A C 1
ATOM 814 O O . MET A 1 102 ? 3.008 -18.891 7.578 1 97.38 102 MET A O 1
ATOM 818 N N . GLU A 1 103 ? 1.863 -19.281 9.422 1 97.5 103 GLU A N 1
ATOM 819 C CA . GLU A 1 103 ? 1.299 -20.516 8.898 1 97.5 103 GLU A CA 1
ATOM 820 C C . GLU A 1 103 ? 0.389 -20.25 7.703 1 97.5 103 GLU A C 1
ATOM 822 O O . GLU A 1 103 ? 0.422 -20.984 6.715 1 97.5 103 GLU A O 1
ATOM 827 N N . GLY A 1 104 ? -0.417 -19.219 7.852 1 97.94 104 GLY A N 1
ATOM 828 C CA . GLY A 1 104 ? -1.264 -18.828 6.734 1 97.94 104 GLY A CA 1
ATOM 829 C C . GLY A 1 104 ? -0.478 -18.438 5.5 1 97.94 104 GLY A C 1
ATOM 830 O O . GLY A 1 104 ? -0.832 -18.812 4.383 1 97.94 104 GLY A O 1
ATOM 831 N N . ALA A 1 105 ? 0.61 -17.688 5.738 1 98.19 105 ALA A N 1
ATOM 832 C CA . ALA A 1 105 ? 1.466 -17.25 4.637 1 98.19 105 ALA A CA 1
ATOM 833 C C . ALA A 1 105 ? 2.088 -18.438 3.922 1 98.19 105 ALA A C 1
ATOM 835 O O . ALA A 1 105 ? 2.113 -18.484 2.689 1 98.19 105 ALA A O 1
ATOM 836 N N . ARG A 1 106 ? 2.539 -19.406 4.711 1 97.94 106 ARG A N 1
ATOM 837 C CA . ARG A 1 106 ? 3.119 -20.609 4.141 1 97.94 106 ARG A CA 1
ATOM 838 C C . ARG A 1 106 ? 2.096 -21.359 3.291 1 97.94 106 ARG A C 1
ATOM 840 O O . ARG A 1 106 ? 2.414 -21.828 2.195 1 97.94 106 ARG A O 1
ATOM 847 N N . ARG A 1 107 ? 0.969 -21.5 3.822 1 97.44 107 ARG A N 1
ATOM 848 C CA . ARG A 1 107 ? -0.102 -22.188 3.113 1 97.44 107 ARG A CA 1
ATOM 849 C C . ARG A 1 107 ? -0.439 -21.484 1.804 1 97.44 107 ARG A C 1
ATOM 851 O O . ARG A 1 107 ? -0.534 -22.125 0.755 1 97.44 107 ARG A O 1
ATOM 858 N N . GLU A 1 108 ? -0.619 -20.156 1.84 1 98 108 GLU A N 1
ATOM 859 C CA . GLU A 1 108 ? -0.968 -19.375 0.652 1 98 108 GLU A CA 1
ATOM 860 C C . GLU A 1 108 ? 0.123 -19.469 -0.411 1 98 108 GLU A C 1
ATOM 862 O O . GLU A 1 108 ? -0.173 -19.562 -1.604 1 98 108 GLU A O 1
ATOM 867 N N . LEU A 1 109 ? 1.393 -19.438 0.02 1 98.69 109 LEU A N 1
ATOM 868 C CA . LEU A 1 109 ? 2.51 -19.578 -0.908 1 98.69 109 LEU A CA 1
ATOM 869 C C . LEU A 1 109 ? 2.434 -20.906 -1.65 1 98.69 109 LEU A C 1
ATOM 871 O O . LEU A 1 109 ? 2.539 -20.938 -2.879 1 98.69 109 LEU A O 1
ATOM 875 N N . ARG A 1 110 ? 2.229 -21.938 -0.911 1 98.12 110 ARG A N 1
ATOM 876 C CA . ARG A 1 110 ? 2.141 -23.266 -1.493 1 98.12 110 ARG A CA 1
ATOM 877 C C . ARG A 1 110 ? 0.938 -23.391 -2.426 1 98.12 110 ARG A C 1
ATOM 879 O O . ARG A 1 110 ? 1.062 -23.875 -3.549 1 98.12 110 ARG A O 1
ATOM 886 N N . GLU A 1 111 ? -0.213 -22.969 -1.998 1 97.94 111 GLU A N 1
ATOM 887 C CA . GLU A 1 111 ? -1.44 -23.094 -2.777 1 97.94 111 GLU A CA 1
ATOM 888 C C . GLU A 1 111 ? -1.324 -22.375 -4.113 1 97.94 111 GLU A C 1
ATOM 890 O O . GLU A 1 111 ? -1.746 -22.891 -5.148 1 97.94 111 GLU A O 1
ATOM 895 N N . GLU A 1 112 ? -0.729 -21.203 -4.102 1 97.88 112 GLU A N 1
ATOM 896 C CA . GLU A 1 112 ? -0.712 -20.375 -5.312 1 97.88 112 GLU A CA 1
ATOM 897 C C . GLU A 1 112 ? 0.448 -20.766 -6.227 1 97.88 112 GLU A C 1
ATOM 899 O O . GLU A 1 112 ? 0.304 -20.781 -7.449 1 97.88 112 GLU A O 1
ATOM 904 N N . THR A 1 113 ? 1.618 -21.125 -5.656 1 98.44 113 THR A N 1
ATOM 905 C CA . THR A 1 113 ? 2.814 -21.234 -6.48 1 98.44 113 THR A CA 1
ATOM 906 C C . THR A 1 113 ? 3.363 -22.656 -6.441 1 98.44 113 THR A C 1
ATOM 908 O O . THR A 1 113 ? 4.23 -23.016 -7.238 1 98.44 113 THR A O 1
ATOM 911 N N . GLY A 1 114 ? 2.9 -23.469 -5.512 1 98.25 114 GLY A N 1
ATOM 912 C CA . GLY A 1 114 ? 3.445 -24.797 -5.305 1 98.25 114 GLY A CA 1
ATOM 913 C C . GLY A 1 114 ? 4.758 -24.797 -4.543 1 98.25 114 GLY A C 1
ATOM 914 O O . GLY A 1 114 ? 5.312 -25.859 -4.25 1 98.25 114 GLY A O 1
ATOM 915 N N . LEU A 1 115 ? 5.242 -23.625 -4.125 1 98.69 115 LEU A N 1
ATOM 916 C CA . LEU A 1 115 ? 6.551 -23.531 -3.488 1 98.69 115 LEU A CA 1
ATOM 917 C C . LEU A 1 115 ? 6.438 -23.688 -1.977 1 98.69 115 LEU A C 1
ATOM 919 O O . LEU A 1 115 ? 5.492 -23.188 -1.364 1 98.69 115 LEU A O 1
ATOM 923 N N . GLU A 1 116 ? 7.387 -24.375 -1.448 1 98.31 116 GLU A N 1
ATOM 924 C CA . GLU A 1 116 ? 7.605 -24.438 -0.006 1 98.31 116 GLU A CA 1
ATOM 925 C C . GLU A 1 116 ? 8.898 -23.719 0.383 1 98.31 116 GLU A C 1
ATOM 927 O O . GLU A 1 116 ? 9.922 -23.859 -0.284 1 98.31 116 GLU A O 1
ATOM 932 N N . ALA A 1 117 ? 8.828 -22.969 1.46 1 98.44 117 ALA A N 1
ATOM 933 C CA . ALA A 1 117 ? 9.984 -22.188 1.887 1 98.44 117 ALA A CA 1
ATOM 934 C C . ALA A 1 117 ? 10.594 -22.766 3.16 1 98.44 117 ALA A C 1
ATOM 936 O O . ALA A 1 117 ? 9.883 -23.078 4.117 1 98.44 117 ALA A O 1
ATOM 937 N N . ALA A 1 118 ? 11.852 -22.906 3.186 1 98.25 118 ALA A N 1
ATOM 938 C CA . ALA A 1 118 ? 12.562 -23.297 4.398 1 98.25 118 ALA A CA 1
ATOM 939 C C . ALA A 1 118 ? 12.586 -22.156 5.418 1 98.25 118 ALA A C 1
ATOM 941 O O . ALA A 1 118 ? 12.57 -22.406 6.629 1 98.25 118 ALA A O 1
ATOM 942 N N . SER A 1 119 ? 12.68 -20.953 4.961 1 98.38 119 SER A N 1
ATOM 943 C CA . SER A 1 119 ? 12.695 -19.766 5.805 1 98.38 119 SER A CA 1
ATOM 944 C C . SER A 1 119 ? 11.648 -18.75 5.359 1 98.38 119 SER A C 1
ATOM 946 O O . SER A 1 119 ? 11.508 -18.469 4.164 1 98.38 119 SER A O 1
ATOM 948 N N . LEU A 1 120 ? 10.867 -18.297 6.262 1 98.5 120 LEU A N 1
ATOM 949 C CA . LEU A 1 120 ? 9.891 -17.234 6.098 1 98.5 120 LEU A CA 1
ATOM 950 C C . LEU A 1 120 ? 10.102 -16.141 7.145 1 98.5 120 LEU A C 1
ATOM 952 O O . LEU A 1 120 ? 9.945 -16.375 8.344 1 98.5 120 LEU A O 1
ATOM 956 N N . VAL A 1 121 ? 10.469 -14.914 6.699 1 98.5 121 VAL A N 1
ATOM 957 C CA . VAL A 1 121 ? 10.789 -13.82 7.613 1 98.5 121 VAL A CA 1
ATOM 958 C C . VAL A 1 121 ? 9.898 -12.617 7.312 1 98.5 121 VAL A C 1
ATOM 960 O O . VAL A 1 121 ? 9.828 -12.156 6.168 1 98.5 121 VAL A O 1
ATOM 963 N N . GLU A 1 122 ? 9.156 -12.156 8.297 1 98.62 122 GLU A N 1
ATOM 964 C CA . GLU A 1 122 ? 8.391 -10.922 8.125 1 98.62 122 GLU A CA 1
ATOM 965 C C . GLU A 1 122 ? 9.312 -9.734 7.867 1 98.62 122 GLU A C 1
ATOM 967 O O . GLU A 1 122 ? 10.258 -9.5 8.625 1 98.62 122 GLU A O 1
ATOM 972 N N . ILE A 1 123 ? 9.023 -8.984 6.777 1 98.75 123 ILE A N 1
ATOM 973 C CA . ILE A 1 123 ? 9.969 -7.918 6.457 1 98.75 123 ILE A CA 1
ATOM 974 C C . ILE A 1 123 ? 9.25 -6.57 6.457 1 98.75 123 ILE A C 1
ATOM 976 O O . ILE A 1 123 ? 9.898 -5.52 6.484 1 98.75 123 ILE A O 1
ATOM 980 N N . LEU A 1 124 ? 7.93 -6.578 6.391 1 98.62 124 LEU A N 1
ATOM 981 C CA . LEU A 1 124 ? 7.172 -5.328 6.402 1 98.62 124 LEU A CA 1
ATOM 982 C C . LEU A 1 124 ? 5.75 -5.559 6.898 1 98.62 124 LEU A C 1
ATOM 984 O O . LEU A 1 124 ? 5.188 -6.641 6.711 1 98.62 124 LEU A O 1
ATOM 988 N N . ARG A 1 125 ? 5.223 -4.613 7.492 1 97.69 125 ARG A N 1
ATOM 989 C CA . ARG A 1 125 ? 3.803 -4.516 7.816 1 97.69 125 ARG A CA 1
ATOM 990 C C . ARG A 1 125 ? 3.223 -3.189 7.336 1 97.69 125 ARG A C 1
ATOM 992 O O . ARG A 1 125 ? 3.854 -2.141 7.48 1 97.69 125 ARG A O 1
ATOM 999 N N . LEU A 1 126 ? 2.037 -3.242 6.754 1 97.94 126 LEU A N 1
ATOM 1000 C CA . LEU A 1 126 ? 1.408 -2.07 6.156 1 97.94 126 LEU A CA 1
ATOM 1001 C C . LEU A 1 126 ? -0.043 -1.941 6.605 1 97.94 126 LEU A C 1
ATOM 1003 O O . LEU A 1 126 ? -0.751 -2.943 6.73 1 97.94 126 LEU A O 1
ATOM 1007 N N . ASP A 1 127 ? -0.46 -0.772 6.863 1 98.31 127 ASP A N 1
ATOM 1008 C CA . ASP A 1 127 ? -1.875 -0.414 6.836 1 98.31 127 ASP A CA 1
ATOM 1009 C C . ASP A 1 127 ? -2.273 0.141 5.469 1 98.31 127 ASP A C 1
ATOM 1011 O O . ASP A 1 127 ? -1.87 1.247 5.102 1 98.31 127 ASP A O 1
ATOM 1015 N N . LEU A 1 128 ? -2.984 -0.542 4.676 1 97.56 128 LEU A N 1
ATOM 1016 C CA . LEU A 1 128 ? -3.133 -0.267 3.25 1 97.56 128 LEU A CA 1
ATOM 1017 C C . LEU A 1 128 ? -3.908 1.027 3.025 1 97.56 128 LEU A C 1
ATOM 1019 O O . LEU A 1 128 ? -3.316 2.064 2.719 1 97.56 128 LEU A O 1
ATOM 1023 N N . SER A 1 129 ? -5.191 1.121 3.117 1 97.06 129 SER A N 1
ATOM 1024 C CA . SER A 1 129 ? -5.988 2.342 3.021 1 97.06 129 SER A CA 1
ATOM 1025 C C . SER A 1 129 ? -6.527 2.758 4.387 1 97.06 129 SER A C 1
ATOM 1027 O O . SER A 1 129 ? -7.727 2.658 4.641 1 97.06 129 SER A O 1
ATOM 1029 N N . ASN A 1 130 ? -5.645 3.344 5.176 1 96.5 130 ASN A N 1
ATOM 1030 C CA . ASN A 1 130 ? -5.961 3.514 6.59 1 96.5 130 ASN A CA 1
ATOM 1031 C C . ASN A 1 130 ? -6.922 4.68 6.816 1 96.5 130 ASN A C 1
ATOM 1033 O O . ASN A 1 130 ? -7.359 4.914 7.941 1 96.5 130 ASN A O 1
ATOM 1037 N N . SER A 1 131 ? -7.32 5.355 5.746 1 93.94 131 SER A N 1
ATOM 1038 C CA . SER A 1 131 ? -8.359 6.379 5.848 1 93.94 131 SER A CA 1
ATOM 1039 C C . SER A 1 131 ? -9.75 5.758 5.812 1 93.94 131 SER A C 1
ATOM 1041 O O . SER A 1 131 ? -10.711 6.355 6.297 1 93.94 131 SER A O 1
ATOM 1043 N N . VAL A 1 132 ? -9.812 4.48 5.234 1 94.12 132 VAL A N 1
ATOM 1044 C CA . VAL A 1 132 ? -11.156 3.957 4.996 1 94.12 132 VAL A CA 1
ATOM 1045 C C . VAL A 1 132 ? -11.234 2.504 5.461 1 94.12 132 VAL A C 1
ATOM 1047 O O . VAL A 1 132 ? -12.328 1.954 5.617 1 94.12 132 VAL A O 1
ATOM 1050 N N . SER A 1 133 ? -10.117 1.897 5.668 1 96.69 133 SER A N 1
ATOM 1051 C CA . SER A 1 133 ? -10.148 0.473 5.984 1 96.69 133 SER A CA 1
ATOM 1052 C C . SER A 1 133 ? -9.18 0.139 7.117 1 96.69 133 SER A C 1
ATOM 1054 O O . SER A 1 133 ? -8.289 0.931 7.438 1 96.69 133 SER A O 1
ATOM 1056 N N . ASP A 1 134 ? -9.438 -1.025 7.711 1 97.38 134 ASP A N 1
ATOM 1057 C CA . ASP A 1 134 ? -8.516 -1.543 8.719 1 97.38 134 ASP A CA 1
ATOM 1058 C C . ASP A 1 134 ? -7.703 -2.713 8.172 1 97.38 134 ASP A C 1
ATOM 1060 O O . ASP A 1 134 ? -7.277 -3.586 8.93 1 97.38 134 ASP A O 1
ATOM 1064 N N . GLU A 1 135 ? -7.566 -2.801 6.852 1 97.88 135 GLU A N 1
ATOM 1065 C CA . GLU A 1 135 ? -6.797 -3.865 6.211 1 97.88 135 GLU A CA 1
ATOM 1066 C C . GLU A 1 135 ? -5.316 -3.758 6.555 1 97.88 135 GLU A C 1
ATOM 1068 O O . GLU A 1 135 ? -4.707 -2.703 6.371 1 97.88 135 GLU A O 1
ATOM 1073 N N . VAL A 1 136 ? -4.781 -4.844 7.047 1 97.88 136 VAL A N 1
ATOM 1074 C CA . VAL A 1 136 ? -3.361 -4.938 7.371 1 97.88 136 VAL A CA 1
ATOM 1075 C C . VAL A 1 136 ? -2.668 -5.879 6.391 1 97.88 136 VAL A C 1
ATOM 1077 O O . VAL A 1 136 ? -3.156 -6.98 6.125 1 97.88 136 VAL A O 1
ATOM 1080 N N . GLY A 1 137 ? -1.607 -5.402 5.789 1 98.31 137 GLY A N 1
ATOM 1081 C CA . GLY A 1 137 ? -0.721 -6.238 4.992 1 98.31 137 GLY A CA 1
ATOM 1082 C C . GLY A 1 137 ? 0.531 -6.66 5.738 1 98.31 137 GLY A C 1
ATOM 1083 O O . GLY A 1 137 ? 1.124 -5.859 6.469 1 98.31 137 GLY A O 1
ATOM 1084 N N . ILE A 1 138 ? 0.867 -7.863 5.633 1 98.69 138 ILE A N 1
ATOM 1085 C CA . ILE A 1 138 ? 2.121 -8.383 6.172 1 98.69 138 ILE A CA 1
ATOM 1086 C C . ILE A 1 138 ? 2.926 -9.047 5.055 1 98.69 138 ILE A C 1
ATOM 1088 O O . ILE A 1 138 ? 2.406 -9.891 4.328 1 98.69 138 ILE A O 1
ATOM 1092 N N . ILE A 1 139 ? 4.16 -8.68 4.902 1 98.88 139 ILE A N 1
ATOM 1093 C CA . ILE A 1 139 ? 5 -9.18 3.818 1 98.88 139 ILE A CA 1
ATOM 1094 C C . ILE A 1 139 ? 6.109 -10.055 4.387 1 98.88 139 ILE A C 1
ATOM 1096 O O . ILE A 1 139 ? 6.773 -9.68 5.355 1 98.88 139 ILE A O 1
ATOM 1100 N N . TYR A 1 140 ? 6.309 -11.156 3.785 1 98.94 140 TYR A N 1
ATOM 1101 C CA . TYR A 1 140 ? 7.352 -12.102 4.172 1 98.94 140 TYR A CA 1
ATOM 1102 C C . TYR A 1 140 ? 8.344 -12.312 3.033 1 98.94 140 TYR A C 1
ATOM 1104 O O . TYR A 1 140 ? 7.953 -12.359 1.863 1 98.94 140 TYR A O 1
ATOM 1112 N N . LEU A 1 141 ? 9.586 -12.438 3.383 1 98.94 141 LEU A N 1
ATOM 1113 C CA . LEU A 1 141 ? 10.609 -12.969 2.48 1 98.94 141 LEU A CA 1
ATOM 1114 C C . LEU A 1 141 ? 10.703 -14.484 2.609 1 98.94 141 LEU A C 1
ATOM 1116 O O . LEU A 1 141 ? 10.883 -15.008 3.711 1 98.94 141 LEU A O 1
ATOM 1120 N N . ALA A 1 142 ? 10.508 -15.164 1.559 1 98.94 142 ALA A N 1
ATOM 1121 C CA . ALA A 1 142 ? 10.586 -16.625 1.516 1 98.94 142 ALA A CA 1
ATOM 1122 C C . ALA A 1 142 ? 11.852 -17.078 0.796 1 98.94 142 ALA A C 1
ATOM 1124 O O . ALA A 1 142 ? 12.062 -16.766 -0.375 1 98.94 142 ALA A O 1
ATOM 1125 N N . THR A 1 143 ? 12.711 -17.875 1.435 1 98.75 143 THR A N 1
ATOM 1126 C CA . THR A 1 143 ? 13.945 -18.406 0.857 1 98.75 143 THR A CA 1
ATOM 1127 C C . THR A 1 143 ? 14.078 -19.891 1.131 1 98.75 143 THR A C 1
ATOM 1129 O O . THR A 1 143 ? 13.297 -20.469 1.89 1 98.75 143 THR A O 1
ATOM 1132 N N . GLY A 1 144 ? 15.086 -20.516 0.489 1 98.31 144 GLY A N 1
ATOM 1133 C CA . GLY A 1 144 ? 15.18 -21.953 0.577 1 98.31 144 GLY A CA 1
ATOM 1134 C C . GLY A 1 144 ? 13.984 -22.672 -0.025 1 98.31 144 GLY A C 1
ATOM 1135 O O . GLY A 1 144 ? 13.383 -23.531 0.618 1 98.31 144 GLY A O 1
ATOM 1136 N N . LEU A 1 145 ? 13.648 -22.344 -1.225 1 98.62 145 LEU A N 1
ATOM 1137 C CA . LEU A 1 145 ? 12.406 -22.75 -1.878 1 98.62 145 LEU A CA 1
ATOM 1138 C C . LEU A 1 145 ? 12.555 -24.125 -2.52 1 98.62 145 LEU A C 1
ATOM 1140 O O . LEU A 1 145 ? 13.578 -24.422 -3.139 1 98.62 145 LEU A O 1
ATOM 1144 N N . THR A 1 146 ? 11.539 -24.922 -2.365 1 98.19 146 THR A N 1
ATOM 1145 C CA . THR A 1 146 ? 11.43 -26.203 -3.037 1 98.19 146 THR A CA 1
ATOM 1146 C C . THR A 1 146 ? 10.094 -26.312 -3.771 1 98.19 146 THR A C 1
ATOM 1148 O O . THR A 1 146 ? 9.062 -25.859 -3.268 1 98.19 146 THR A O 1
ATOM 1151 N N . PRO A 1 147 ? 10.133 -26.891 -4.941 1 96.5 147 PRO A N 1
ATOM 1152 C CA . PRO A 1 147 ? 8.898 -26.984 -5.727 1 96.5 147 PRO A CA 1
ATOM 1153 C C . PRO A 1 147 ? 7.926 -28.031 -5.188 1 96.5 147 PRO A C 1
ATOM 1155 O O . PRO A 1 147 ? 8.352 -29.062 -4.664 1 96.5 147 PRO A O 1
ATOM 1158 N N . GLY A 1 148 ? 6.672 -27.766 -5.254 1 94.44 148 GLY A N 1
ATOM 1159 C CA . GLY A 1 148 ? 5.551 -28.656 -5.012 1 94.44 148 GLY A CA 1
ATOM 1160 C C . GLY A 1 148 ? 4.391 -28.438 -5.965 1 94.44 148 GLY A C 1
ATOM 1161 O O . GLY A 1 148 ? 4.598 -28.125 -7.137 1 94.44 148 GLY A O 1
ATOM 1162 N N . GLU A 1 149 ? 3.199 -28.75 -5.445 1 93.94 149 GLU A N 1
ATOM 1163 C CA . GLU A 1 149 ? 2.021 -28.641 -6.301 1 93.94 149 GLU A CA 1
ATOM 1164 C C . GLU A 1 149 ? 1.134 -27.469 -5.863 1 93.94 149 GLU A C 1
ATOM 1166 O O . GLU A 1 149 ? 0.967 -27.234 -4.668 1 93.94 149 GLU A O 1
ATOM 1171 N N . THR A 1 150 ? 0.641 -26.797 -6.863 1 91.94 150 THR A N 1
ATOM 1172 C CA . THR A 1 150 ? -0.311 -25.719 -6.578 1 91.94 150 THR A CA 1
ATOM 1173 C C . THR A 1 150 ? -1.655 -26.297 -6.141 1 91.94 150 THR A C 1
ATOM 1175 O O . THR A 1 150 ? -1.925 -27.484 -6.348 1 91.94 150 THR A O 1
ATOM 1178 N N . GLU A 1 151 ? -2.451 -25.516 -5.5 1 93.94 151 GLU A N 1
ATOM 1179 C CA . GLU A 1 151 ? -3.836 -25.781 -5.129 1 93.94 151 GLU A CA 1
ATOM 1180 C C . GLU A 1 151 ? -4.699 -24.531 -5.266 1 93.94 151 GLU A C 1
ATOM 1182 O O . GLU A 1 151 ? -4.969 -23.844 -4.277 1 93.94 151 GLU A O 1
ATOM 1187 N N . TRP A 1 152 ? -5.195 -24.328 -6.457 1 91.38 152 TRP A N 1
ATOM 1188 C CA . TRP A 1 152 ? -6 -23.141 -6.75 1 91.38 152 TRP A CA 1
ATOM 1189 C C . TRP A 1 152 ? -7.465 -23.391 -6.402 1 91.38 152 TRP A C 1
ATOM 1191 O O . TRP A 1 152 ? -7.949 -24.516 -6.477 1 91.38 152 TRP A O 1
ATOM 1201 N N . ASP A 1 153 ? -8.125 -22.344 -5.984 1 87.62 153 ASP A N 1
ATOM 1202 C CA . ASP A 1 153 ? -9.562 -22.5 -5.781 1 87.62 153 ASP A CA 1
ATOM 1203 C C . ASP A 1 153 ? -10.32 -22.391 -7.102 1 87.62 153 ASP A C 1
ATOM 1205 O O . ASP A 1 153 ? -9.711 -22.266 -8.164 1 87.62 153 ASP A O 1
ATOM 1209 N N . GLU A 1 154 ? -11.578 -22.453 -7.125 1 88.62 154 GLU A N 1
ATOM 1210 C CA . GLU A 1 154 ? -12.391 -22.562 -8.336 1 88.62 154 GLU A CA 1
ATOM 1211 C C . GLU A 1 154 ? -12.398 -21.25 -9.117 1 88.62 154 GLU A C 1
ATOM 1213 O O . GLU A 1 154 ? -12.641 -21.25 -10.328 1 88.62 154 GLU A O 1
ATOM 1218 N N . THR A 1 155 ? -12.094 -20.156 -8.477 1 87.88 155 THR A N 1
ATOM 1219 C CA . THR A 1 155 ? -12.195 -18.891 -9.172 1 87.88 155 THR A CA 1
ATOM 1220 C C . THR A 1 155 ? -10.812 -18.375 -9.555 1 87.88 155 THR A C 1
ATOM 1222 O O . THR A 1 155 ? -10.695 -17.422 -10.32 1 87.88 155 THR A O 1
ATOM 1225 N N . GLU A 1 156 ? -9.828 -19 -9.078 1 88.69 156 GLU A N 1
ATOM 1226 C CA . GLU A 1 156 ? -8.469 -18.5 -9.297 1 88.69 156 GLU A CA 1
ATOM 1227 C C . GLU A 1 156 ? -7.922 -18.969 -10.641 1 88.69 156 GLU A C 1
ATOM 1229 O O . GLU A 1 156 ? -7.891 -20.172 -10.922 1 88.69 156 GLU A O 1
ATOM 1234 N N . ASN A 1 157 ? -7.57 -18.125 -11.461 1 92 157 ASN A N 1
ATOM 1235 C CA . ASN A 1 157 ? -6.832 -18.312 -12.711 1 92 157 ASN A CA 1
ATOM 1236 C C . ASN A 1 157 ? -5.523 -17.531 -12.711 1 92 157 ASN A C 1
ATOM 1238 O O . ASN A 1 157 ? -5.488 -16.375 -13.102 1 92 157 ASN A O 1
ATOM 1242 N N . LEU A 1 158 ? -4.461 -18.219 -12.367 1 96 158 LEU A N 1
ATOM 1243 C CA . LEU A 1 158 ? -3.182 -17.562 -12.18 1 96 158 LEU A CA 1
ATOM 1244 C C . LEU A 1 158 ? -2.18 -17.984 -13.242 1 96 158 LEU A C 1
ATOM 1246 O O . LEU A 1 158 ? -2.205 -19.125 -13.703 1 96 158 LEU A O 1
ATOM 1250 N N . GLU A 1 159 ? -1.412 -17.062 -13.664 1 97.44 159 GLU A N 1
ATOM 1251 C CA . GLU A 1 159 ? -0.153 -17.375 -14.336 1 97.44 159 GLU A CA 1
ATOM 1252 C C . GLU A 1 159 ? 1.031 -17.219 -13.383 1 97.44 159 GLU A C 1
ATOM 1254 O O . GLU A 1 159 ? 1.029 -16.344 -12.523 1 97.44 159 GLU A O 1
ATOM 1259 N N . ILE A 1 160 ? 1.969 -18.109 -13.531 1 98.19 160 ILE A N 1
ATOM 1260 C CA . ILE A 1 160 ? 3.166 -18.047 -12.703 1 98.19 160 ILE A CA 1
ATOM 1261 C C . ILE A 1 160 ? 4.387 -17.781 -13.578 1 98.19 160 ILE A C 1
ATOM 1263 O O . ILE A 1 160 ? 4.535 -18.375 -14.648 1 98.19 160 ILE A O 1
ATOM 1267 N N . VAL A 1 161 ? 5.266 -16.859 -13.18 1 98.38 161 VAL A N 1
ATOM 1268 C CA . VAL A 1 161 ? 6.531 -16.625 -13.867 1 98.38 161 VAL A CA 1
ATOM 1269 C C . VAL A 1 161 ? 7.664 -16.547 -12.852 1 98.38 161 VAL A C 1
ATOM 1271 O O . VAL A 1 161 ? 7.43 -16.297 -11.664 1 98.38 161 VAL A O 1
ATOM 1274 N N . ARG A 1 162 ? 8.766 -16.906 -13.219 1 98.5 162 ARG A N 1
ATOM 1275 C CA . ARG A 1 162 ? 10.016 -16.688 -12.484 1 98.5 162 ARG A CA 1
ATOM 1276 C C . ARG A 1 162 ? 10.945 -15.758 -13.242 1 98.5 162 ARG A C 1
ATOM 1278 O O . ARG A 1 162 ? 11.352 -16.047 -14.367 1 98.5 162 ARG A O 1
ATOM 1285 N N . VAL A 1 163 ? 11.234 -14.539 -12.68 1 98.56 163 VAL A N 1
ATOM 1286 C CA . VAL A 1 163 ? 11.945 -13.484 -13.406 1 98.56 163 VAL A CA 1
ATOM 1287 C C . VAL A 1 163 ? 13.055 -12.914 -12.523 1 98.56 163 VAL A C 1
ATOM 1289 O O . VAL A 1 163 ? 12.969 -12.977 -11.289 1 98.56 163 VAL A O 1
ATOM 1292 N N . PRO A 1 164 ? 14.164 -12.359 -13.102 1 98.81 164 PRO A N 1
ATOM 1293 C CA . PRO A 1 164 ? 15.203 -11.719 -12.289 1 98.81 164 PRO A CA 1
ATOM 1294 C C . PRO A 1 164 ? 14.656 -10.609 -11.398 1 98.81 164 PRO A C 1
ATOM 1296 O O . PRO A 1 164 ? 13.82 -9.812 -11.836 1 98.81 164 PRO A O 1
ATOM 1299 N N . PHE A 1 165 ? 15.172 -10.578 -10.172 1 98.88 165 PHE A N 1
ATOM 1300 C CA . PHE A 1 165 ? 14.727 -9.562 -9.234 1 98.88 165 PHE A CA 1
ATOM 1301 C C . PHE A 1 165 ? 14.906 -8.164 -9.812 1 98.88 165 PHE A C 1
ATOM 1303 O O . PHE A 1 165 ? 14.031 -7.305 -9.672 1 98.88 165 PHE A O 1
ATOM 1310 N N . LYS A 1 166 ? 15.961 -7.949 -10.477 1 98.56 166 LYS A N 1
ATOM 1311 C CA . LYS A 1 166 ? 16.266 -6.637 -11.031 1 98.56 166 LYS A CA 1
ATOM 1312 C C . LYS A 1 166 ? 15.195 -6.191 -12.016 1 98.56 166 LYS A C 1
ATOM 1314 O O . LYS A 1 166 ? 14.859 -5.008 -12.086 1 98.56 166 LYS A O 1
ATOM 1319 N N . ASP A 1 167 ? 14.672 -7.156 -12.797 1 98.69 167 ASP A N 1
ATOM 1320 C CA . ASP A 1 167 ? 13.617 -6.832 -13.75 1 98.69 167 ASP A CA 1
ATOM 1321 C C . ASP A 1 167 ? 12.32 -6.461 -13.031 1 98.69 167 ASP A C 1
ATOM 1323 O O . ASP A 1 167 ? 11.586 -5.578 -13.484 1 98.69 167 ASP A O 1
ATOM 1327 N N . VAL A 1 168 ? 12.016 -7.113 -11.906 1 98.88 168 VAL A N 1
ATOM 1328 C CA . VAL A 1 168 ? 10.82 -6.809 -11.117 1 98.88 168 VAL A CA 1
ATOM 1329 C C . VAL A 1 168 ? 10.945 -5.414 -10.508 1 98.88 168 VAL A C 1
ATOM 1331 O O . VAL A 1 168 ? 9.992 -4.629 -10.539 1 98.88 168 VAL A O 1
ATOM 1334 N N . LEU A 1 169 ? 12.156 -5.152 -9.961 1 98.88 169 LEU A N 1
ATOM 1335 C CA . LEU A 1 169 ? 12.414 -3.834 -9.391 1 98.88 169 LEU A CA 1
ATOM 1336 C C . LEU A 1 169 ? 12.203 -2.738 -10.43 1 98.88 169 LEU A C 1
ATOM 1338 O O . LEU A 1 169 ? 11.547 -1.731 -10.156 1 98.88 169 LEU A O 1
ATOM 1342 N N . GLU A 1 170 ? 12.719 -2.932 -11.625 1 98.62 170 GLU A N 1
ATOM 1343 C CA . GLU A 1 170 ? 12.555 -1.958 -12.703 1 98.62 170 GLU A CA 1
ATOM 1344 C C . GLU A 1 170 ? 11.078 -1.788 -13.062 1 98.62 170 GLU A C 1
ATOM 1346 O O . GLU A 1 170 ? 10.617 -0.669 -13.289 1 98.62 170 GLU A O 1
ATOM 1351 N N . ALA A 1 171 ? 10.344 -2.863 -13.133 1 98.75 171 ALA A N 1
ATOM 1352 C CA . ALA A 1 171 ? 8.922 -2.826 -13.461 1 98.75 171 ALA A CA 1
ATOM 1353 C C . ALA A 1 171 ? 8.133 -2.057 -12.398 1 98.75 171 ALA A C 1
ATOM 1355 O O . ALA A 1 171 ? 7.172 -1.358 -12.719 1 98.75 171 ALA A O 1
ATOM 1356 N N . VAL A 1 172 ? 8.516 -2.232 -11.133 1 98.75 172 VAL A N 1
ATOM 1357 C CA . VAL A 1 172 ? 7.906 -1.488 -10.039 1 98.75 172 VAL A CA 1
ATOM 1358 C C . VAL A 1 172 ? 8.172 0.005 -10.219 1 98.75 172 VAL A C 1
ATOM 1360 O O . VAL A 1 172 ? 7.25 0.819 -10.141 1 98.75 172 VAL A O 1
ATOM 1363 N N . ILE A 1 173 ? 9.414 0.347 -10.531 1 98.38 173 ILE A N 1
ATOM 1364 C CA . ILE A 1 173 ? 9.836 1.739 -10.664 1 98.38 173 ILE A CA 1
ATOM 1365 C C . ILE A 1 173 ? 9.125 2.385 -11.852 1 98.38 173 ILE A C 1
ATOM 1367 O O . ILE A 1 173 ? 8.711 3.543 -11.781 1 98.38 173 ILE A O 1
ATOM 1371 N N . LYS A 1 174 ? 8.875 1.622 -12.875 1 97.69 174 LYS A N 1
ATOM 1372 C CA . LYS A 1 174 ? 8.281 2.143 -14.102 1 97.69 174 LYS A CA 1
ATOM 1373 C C . LYS A 1 174 ? 6.758 2.123 -14.031 1 97.69 174 LYS A C 1
ATOM 1375 O O . LYS A 1 174 ? 6.082 2.57 -14.961 1 97.69 174 LYS A O 1
ATOM 1380 N N . GLY A 1 175 ? 6.219 1.609 -12.984 1 97.81 175 GLY A N 1
ATOM 1381 C CA . GLY A 1 175 ? 4.773 1.577 -12.828 1 97.81 175 GLY A CA 1
ATOM 1382 C C . GLY A 1 175 ? 4.109 0.464 -13.617 1 97.81 175 GLY A C 1
ATOM 1383 O O . GLY A 1 175 ? 2.9 0.493 -13.844 1 97.81 175 GLY A O 1
ATOM 1384 N N . GLN A 1 176 ? 4.895 -0.514 -14.062 1 98 176 GLN A N 1
ATOM 1385 C CA . GLN A 1 176 ? 4.352 -1.681 -14.75 1 98 176 GLN A CA 1
ATOM 1386 C C . GLN A 1 176 ? 3.791 -2.695 -13.758 1 98 176 GLN A C 1
ATOM 1388 O O . GLN A 1 176 ? 2.924 -3.498 -14.109 1 98 176 GLN A O 1
ATOM 1393 N N . ILE A 1 177 ? 4.297 -2.758 -12.578 1 98.56 177 ILE A N 1
ATOM 1394 C CA . ILE A 1 177 ? 3.756 -3.436 -11.406 1 98.56 177 ILE A CA 1
ATOM 1395 C C . ILE A 1 177 ? 3.287 -2.404 -10.383 1 98.56 177 ILE A C 1
ATOM 1397 O O . ILE A 1 177 ? 4.078 -1.578 -9.914 1 98.56 177 ILE A O 1
ATOM 1401 N N . ARG A 1 178 ? 1.979 -2.545 -10.031 1 98.31 178 ARG A N 1
ATOM 1402 C CA . ARG A 1 178 ? 1.425 -1.468 -9.219 1 98.31 178 ARG A CA 1
ATOM 1403 C C . ARG A 1 178 ? 0.771 -2.018 -7.953 1 98.31 178 ARG A C 1
ATOM 1405 O O . ARG A 1 178 ? 0.368 -1.252 -7.074 1 98.31 178 ARG A O 1
ATOM 1412 N N . ASP A 1 179 ? 0.622 -3.34 -7.863 1 98.69 179 ASP A N 1
ATOM 1413 C CA . ASP A 1 179 ? 0.103 -3.914 -6.625 1 98.69 179 ASP A CA 1
ATOM 1414 C C . ASP A 1 179 ? 0.887 -3.41 -5.418 1 98.69 179 ASP A C 1
ATOM 1416 O O . ASP A 1 179 ? 2.104 -3.592 -5.34 1 98.69 179 ASP A O 1
ATOM 1420 N N . SER A 1 180 ? 0.208 -2.852 -4.48 1 98.81 180 SER A N 1
ATOM 1421 C CA . SER A 1 180 ? 0.863 -2.105 -3.41 1 98.81 180 SER A CA 1
ATOM 1422 C C . SER A 1 180 ? 1.769 -3.01 -2.58 1 98.81 180 SER A C 1
ATOM 1424 O O . SER A 1 180 ? 2.875 -2.613 -2.205 1 98.81 180 SER A O 1
ATOM 1426 N N . LEU A 1 181 ? 1.293 -4.219 -2.254 1 98.88 181 LEU A N 1
ATOM 1427 C CA . LEU A 1 181 ? 2.123 -5.137 -1.482 1 98.88 181 LEU A CA 1
ATOM 1428 C C . LEU A 1 181 ? 3.396 -5.488 -2.246 1 98.88 181 LEU A C 1
ATOM 1430 O O . LEU A 1 181 ? 4.484 -5.52 -1.666 1 98.88 181 LEU A O 1
ATOM 1434 N N . THR A 1 182 ? 3.238 -5.711 -3.533 1 98.94 182 THR A N 1
ATOM 1435 C CA . THR A 1 182 ? 4.391 -6.062 -4.355 1 98.94 182 THR A CA 1
ATOM 1436 C C . THR A 1 182 ? 5.383 -4.902 -4.422 1 98.94 182 THR A C 1
ATOM 1438 O O . THR A 1 182 ? 6.586 -5.102 -4.258 1 98.94 182 THR A O 1
ATOM 1441 N N . VAL A 1 183 ? 4.875 -3.715 -4.645 1 98.94 183 VAL A N 1
ATOM 1442 C CA . VAL A 1 183 ? 5.727 -2.535 -4.754 1 98.94 183 VAL A CA 1
ATOM 1443 C C . VAL A 1 183 ? 6.535 -2.359 -3.471 1 98.94 183 VAL A C 1
ATOM 1445 O O . VAL A 1 183 ? 7.762 -2.236 -3.514 1 98.94 183 VAL A O 1
ATOM 1448 N N . ALA A 1 184 ? 5.891 -2.396 -2.326 1 98.94 184 ALA A N 1
ATOM 1449 C CA . ALA A 1 184 ? 6.57 -2.23 -1.045 1 98.94 184 ALA A CA 1
ATOM 1450 C C . ALA A 1 184 ? 7.574 -3.355 -0.807 1 98.94 184 ALA A C 1
ATOM 1452 O O . ALA A 1 184 ? 8.695 -3.111 -0.355 1 98.94 184 ALA A O 1
ATOM 1453 N N . ALA A 1 185 ? 7.184 -4.578 -1.116 1 98.94 185 ALA A N 1
ATOM 1454 C CA . ALA A 1 185 ? 8.008 -5.758 -0.872 1 98.94 185 ALA A CA 1
ATOM 1455 C C . ALA A 1 185 ? 9.312 -5.688 -1.664 1 98.94 185 ALA A C 1
ATOM 1457 O O . ALA A 1 185 ? 10.391 -5.926 -1.118 1 98.94 185 ALA A O 1
ATOM 1458 N N . VAL A 1 186 ? 9.18 -5.355 -2.934 1 98.94 186 VAL A N 1
ATOM 1459 C CA . VAL A 1 186 ? 10.328 -5.336 -3.834 1 98.94 186 VAL A CA 1
ATOM 1460 C C . VAL A 1 186 ? 11.312 -4.254 -3.396 1 98.94 186 VAL A C 1
ATOM 1462 O O . VAL A 1 186 ? 12.523 -4.492 -3.328 1 98.94 186 VAL A O 1
ATOM 1465 N N . LEU A 1 187 ? 10.812 -3.107 -3.035 1 98.94 187 LEU A N 1
ATOM 1466 C CA . LEU A 1 187 ? 11.672 -2.016 -2.582 1 98.94 187 LEU A CA 1
ATOM 1467 C C . LEU A 1 187 ? 12.32 -2.355 -1.245 1 98.94 187 LEU A C 1
ATOM 1469 O O . LEU A 1 187 ? 13.477 -1.998 -1.004 1 98.94 187 LEU A O 1
ATOM 1473 N N . ARG A 1 188 ? 11.609 -3.072 -0.377 1 98.94 188 ARG A N 1
ATOM 1474 C CA . ARG A 1 188 ? 12.172 -3.504 0.9 1 98.94 188 ARG A CA 1
ATOM 1475 C C . ARG A 1 188 ? 13.289 -4.52 0.693 1 98.94 188 ARG A C 1
ATOM 1477 O O . ARG A 1 188 ? 14.344 -4.434 1.33 1 98.94 188 ARG A O 1
ATOM 1484 N N . VAL A 1 189 ? 13.062 -5.473 -0.184 1 98.94 189 VAL A N 1
ATOM 1485 C CA . VAL A 1 189 ? 14.078 -6.484 -0.448 1 98.94 189 VAL A CA 1
ATOM 1486 C C . VAL A 1 189 ? 15.328 -5.816 -1.019 1 98.94 189 VAL A C 1
ATOM 1488 O O . VAL A 1 189 ? 16.453 -6.168 -0.647 1 98.94 189 VAL A O 1
ATOM 1491 N N . TYR A 1 190 ? 15.156 -4.84 -1.96 1 98.94 190 TYR A N 1
ATOM 1492 C CA . TYR A 1 190 ? 16.297 -4.082 -2.461 1 98.94 190 TYR A CA 1
ATOM 1493 C C . TYR A 1 190 ? 17.047 -3.414 -1.318 1 98.94 190 TYR A C 1
ATOM 1495 O O . TYR A 1 190 ? 18.281 -3.492 -1.248 1 98.94 190 TYR A O 1
ATOM 1503 N N . HIS A 1 191 ? 16.312 -2.773 -0.407 1 98.88 191 HIS A N 1
ATOM 1504 C CA . HIS A 1 191 ? 16.922 -2.135 0.758 1 98.88 191 HIS A CA 1
ATOM 1505 C C . HIS A 1 191 ? 17.734 -3.135 1.574 1 98.88 191 HIS A C 1
ATOM 1507 O O . HIS A 1 191 ? 18.844 -2.836 1.994 1 98.88 191 HIS A O 1
ATOM 1513 N N . MET A 1 192 ? 17.156 -4.293 1.817 1 98.88 192 MET A N 1
ATOM 1514 C CA . MET A 1 192 ? 17.828 -5.332 2.598 1 98.88 192 MET A CA 1
ATOM 1515 C C . MET A 1 192 ? 19.109 -5.785 1.914 1 98.88 192 MET A C 1
ATOM 1517 O O . MET A 1 192 ? 20.109 -6.051 2.58 1 98.88 192 MET A O 1
ATOM 1521 N N . ALA A 1 193 ? 19.016 -5.91 0.609 1 98.75 193 ALA A N 1
ATOM 1522 C CA . ALA A 1 193 ? 20.203 -6.316 -0.133 1 98.75 193 ALA A CA 1
ATOM 1523 C C . ALA A 1 193 ? 21.312 -5.277 -0.006 1 98.75 193 ALA A C 1
ATOM 1525 O O . ALA A 1 193 ? 22.469 -5.625 0.232 1 98.75 193 ALA A O 1
ATOM 1526 N N . VAL A 1 194 ? 20.984 -4.023 -0.127 1 98.38 194 VAL A N 1
ATOM 1527 C CA . VAL A 1 194 ? 21.938 -2.928 -0.124 1 98.38 194 VAL A CA 1
ATOM 1528 C C . VAL A 1 194 ? 22.547 -2.781 1.269 1 98.38 194 VAL A C 1
ATOM 1530 O O . VAL A 1 194 ? 23.75 -2.508 1.403 1 98.38 194 VAL A O 1
ATOM 1533 N N . THR A 1 195 ? 21.766 -3.004 2.342 1 98.12 195 THR A N 1
ATOM 1534 C CA . THR A 1 195 ? 22.219 -2.715 3.699 1 98.12 195 THR A CA 1
ATOM 1535 C C . THR A 1 195 ? 22.859 -3.947 4.328 1 98.12 195 THR A C 1
ATOM 1537 O O . THR A 1 195 ? 23.359 -3.883 5.453 1 98.12 195 THR A O 1
ATOM 1540 N N . GLY A 1 196 ? 22.797 -5.125 3.678 1 97.38 196 GLY A N 1
ATOM 1541 C CA . GLY A 1 196 ? 23.422 -6.34 4.184 1 97.38 196 GLY A CA 1
ATOM 1542 C C . GLY A 1 196 ? 22.516 -7.148 5.086 1 97.38 196 GLY A C 1
ATOM 1543 O O . GLY A 1 196 ? 22.969 -8.031 5.812 1 97.38 196 GLY A O 1
ATOM 1544 N N . ALA A 1 197 ? 21.203 -6.812 5.07 1 97.62 197 ALA A N 1
ATOM 1545 C CA . ALA A 1 197 ? 20.234 -7.551 5.875 1 97.62 197 ALA A CA 1
ATOM 1546 C C . ALA A 1 197 ? 19.781 -8.82 5.164 1 97.62 197 ALA A C 1
ATOM 1548 O O . ALA A 1 197 ? 19.094 -9.656 5.75 1 97.62 197 ALA A O 1
ATOM 1549 N N . LEU A 1 198 ? 20.125 -8.969 3.93 1 97.38 198 LEU A N 1
ATOM 1550 C CA . LEU A 1 198 ? 19.906 -10.172 3.133 1 97.38 198 LEU A CA 1
ATOM 1551 C C . LEU A 1 198 ? 21.188 -11 3.057 1 97.38 198 LEU A C 1
ATOM 1553 O O . LEU A 1 198 ? 22.297 -10.461 3.141 1 97.38 198 LEU A O 1
ATOM 1557 N N . ASP A 1 199 ? 20.984 -12.312 2.934 1 96 199 ASP A N 1
ATOM 1558 C CA . ASP A 1 199 ? 22.156 -13.172 2.734 1 96 199 ASP A CA 1
ATOM 1559 C C . ASP A 1 199 ? 23.078 -12.609 1.65 1 96 199 ASP A C 1
ATOM 1561 O O . ASP A 1 199 ? 22.594 -12.172 0.599 1 96 199 ASP A O 1
ATOM 1565 N N . ALA A 1 200 ? 24.391 -12.695 1.872 1 96.75 200 ALA A N 1
ATOM 1566 C CA . ALA A 1 200 ? 25.359 -12.062 0.98 1 96.75 200 ALA A CA 1
ATOM 1567 C C . ALA A 1 200 ? 25.281 -12.664 -0.42 1 96.75 200 ALA A C 1
ATOM 1569 O O . ALA A 1 200 ? 25.391 -11.945 -1.417 1 96.75 200 ALA A O 1
ATOM 1570 N N . SER A 1 201 ? 25.125 -13.922 -0.435 1 96.94 201 SER A N 1
ATOM 1571 C CA . SER A 1 201 ? 25.078 -14.594 -1.73 1 96.94 201 SER A CA 1
ATOM 1572 C C . SER A 1 201 ? 23.859 -14.156 -2.535 1 96.94 201 SER A C 1
ATOM 1574 O O . SER A 1 201 ? 23.938 -13.984 -3.754 1 96.94 201 SER A O 1
ATOM 1576 N N . LEU A 1 202 ? 22.766 -13.953 -1.902 1 97.38 202 LEU A N 1
ATOM 1577 C CA . LEU A 1 202 ? 21.547 -13.492 -2.57 1 97.38 202 LEU A CA 1
ATOM 1578 C C . LEU A 1 202 ? 21.656 -12.023 -2.961 1 97.38 202 LEU A C 1
ATOM 1580 O O . LEU A 1 202 ? 21.25 -11.633 -4.055 1 97.38 202 LEU A O 1
ATOM 1584 N N . SER A 1 203 ? 22.266 -11.25 -2.025 1 97.94 203 SER A N 1
ATOM 1585 C CA . SER A 1 203 ? 22.453 -9.828 -2.309 1 97.94 203 SER A CA 1
ATOM 1586 C C . SER A 1 203 ? 23.281 -9.625 -3.58 1 97.94 203 SER A C 1
ATOM 1588 O O . SER A 1 203 ? 22.953 -8.766 -4.402 1 97.94 203 SER A O 1
ATOM 1590 N N . ALA A 1 204 ? 24.281 -10.453 -3.795 1 97.62 204 ALA A N 1
ATOM 1591 C CA . ALA A 1 204 ? 25.172 -10.344 -4.957 1 97.62 204 ALA A CA 1
ATOM 1592 C C . ALA A 1 204 ? 24.406 -10.648 -6.246 1 97.62 204 ALA A C 1
ATOM 1594 O O . ALA A 1 204 ? 24.734 -10.094 -7.305 1 97.62 204 ALA A O 1
ATOM 1595 N N . LYS A 1 205 ? 23.359 -11.422 -6.117 1 97.38 205 LYS A N 1
ATOM 1596 C CA . LYS A 1 205 ? 22.625 -11.859 -7.301 1 97.38 205 LYS A CA 1
ATOM 1597 C C . LYS A 1 205 ? 21.562 -10.844 -7.691 1 97.38 205 LYS A C 1
ATOM 1599 O O . LYS A 1 205 ? 21.141 -10.789 -8.852 1 97.38 205 LYS A O 1
ATOM 1604 N N . ILE A 1 206 ? 21.156 -9.992 -6.723 1 97.38 206 ILE A N 1
ATOM 1605 C CA . ILE A 1 206 ? 19.984 -9.188 -7.066 1 97.38 206 ILE A CA 1
ATOM 1606 C C . ILE A 1 206 ? 20.391 -7.723 -7.199 1 97.38 206 ILE A C 1
ATOM 1608 O O . ILE A 1 206 ? 19.594 -6.891 -7.641 1 97.38 206 ILE A O 1
ATOM 1612 N N . LEU A 1 207 ? 21.578 -7.344 -6.766 1 95.25 207 LEU A N 1
ATOM 1613 C CA . LEU A 1 207 ? 22.062 -5.977 -6.922 1 95.25 207 LEU A CA 1
ATOM 1614 C C . LEU A 1 207 ? 22.875 -5.832 -8.211 1 95.25 207 LEU A C 1
ATOM 1616 O O . LEU A 1 207 ? 23.5 -6.789 -8.664 1 95.25 207 LEU A O 1
ATOM 1620 N N . MET B 1 1 ? -7.949 5.785 -17.391 1 36.03 1 MET B N 1
ATOM 1621 C CA . MET B 1 1 ? -7.191 4.883 -16.531 1 36.03 1 MET B CA 1
ATOM 1622 C C . MET B 1 1 ? -5.887 4.461 -17.188 1 36.03 1 MET B C 1
ATOM 1624 O O . MET B 1 1 ? -5.898 3.828 -18.25 1 36.03 1 MET B O 1
ATOM 1628 N N . THR B 1 2 ? -4.93 5.223 -17.297 1 46.91 2 THR B N 1
ATOM 1629 C CA . THR B 1 2 ? -3.783 4.859 -18.125 1 46.91 2 THR B CA 1
ATOM 1630 C C . THR B 1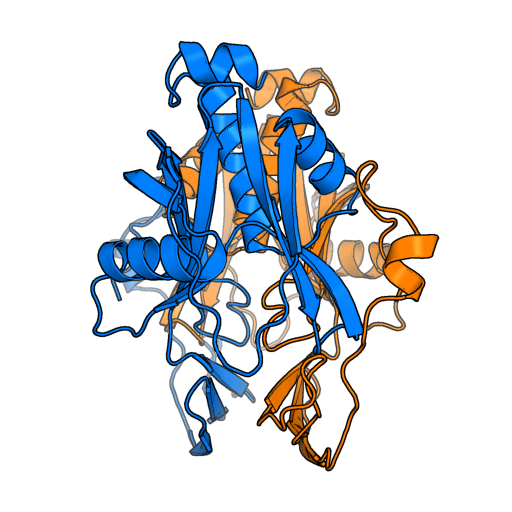 2 ? -3.24 3.49 -17.734 1 46.91 2 THR B C 1
ATOM 1632 O O . THR B 1 2 ? -2.893 3.27 -16.562 1 46.91 2 THR B O 1
ATOM 1635 N N . THR B 1 3 ? -3.719 2.537 -18.406 1 58.12 3 THR B N 1
ATOM 1636 C CA . THR B 1 3 ? -3.256 1.164 -18.25 1 58.12 3 THR B CA 1
ATOM 1637 C C . THR B 1 3 ? -1.73 1.106 -18.234 1 58.12 3 THR B C 1
ATOM 1639 O O . THR B 1 3 ? -1.07 1.791 -19.016 1 58.12 3 THR B O 1
ATOM 1642 N N . ALA B 1 4 ? -1.186 0.781 -17.078 1 67.31 4 ALA B N 1
ATOM 1643 C CA . ALA B 1 4 ? 0.26 0.58 -17 1 67.31 4 ALA B CA 1
ATOM 1644 C C . ALA B 1 4 ? 0.753 -0.302 -18.141 1 67.31 4 ALA B C 1
ATOM 1646 O O . ALA B 1 4 ? 0.068 -1.242 -18.547 1 67.31 4 ALA B O 1
ATOM 1647 N N . SER B 1 5 ? 1.82 0.138 -18.781 1 88.06 5 SER B N 1
ATOM 1648 C CA . SER B 1 5 ? 2.479 -0.755 -19.719 1 88.06 5 SER B CA 1
ATOM 1649 C C . SER B 1 5 ? 2.893 -2.061 -19.062 1 88.06 5 SER B C 1
ATOM 1651 O O . SER B 1 5 ? 3.062 -2.115 -17.844 1 88.06 5 SER B O 1
ATOM 1653 N N . LEU B 1 6 ? 2.947 -3.131 -19.844 1 94.25 6 LEU B N 1
ATOM 1654 C CA . LEU B 1 6 ? 3.312 -4.445 -19.312 1 94.25 6 LEU B CA 1
ATOM 1655 C C . LEU B 1 6 ? 4.82 -4.555 -19.125 1 94.25 6 LEU B C 1
ATOM 1657 O O . LEU B 1 6 ? 5.59 -3.875 -19.812 1 94.25 6 LEU B O 1
ATOM 1661 N N . PRO B 1 7 ? 5.195 -5.336 -18.156 1 97.44 7 PRO B N 1
ATOM 1662 C CA . PRO B 1 7 ? 6.633 -5.586 -18 1 97.44 7 PRO B CA 1
ATOM 1663 C C . PRO B 1 7 ? 7.23 -6.359 -19.172 1 97.44 7 PRO B C 1
ATOM 1665 O O . PRO B 1 7 ? 6.492 -6.883 -20.016 1 97.44 7 PRO B O 1
ATOM 1668 N N . PRO B 1 8 ? 8.57 -6.383 -19.266 1 94.88 8 PRO B N 1
ATOM 1669 C CA . PRO B 1 8 ? 9.227 -6.922 -20.453 1 94.88 8 PRO B CA 1
ATOM 1670 C C . PRO B 1 8 ? 8.969 -8.414 -20.641 1 94.88 8 PRO B C 1
ATOM 1672 O O . PRO B 1 8 ? 9.094 -8.93 -21.766 1 94.88 8 PRO B O 1
ATOM 1675 N N . TRP B 1 9 ? 8.625 -9.18 -19.609 1 97.62 9 TRP B N 1
ATOM 1676 C CA . TRP B 1 9 ? 8.43 -10.617 -19.75 1 97.62 9 TRP B CA 1
ATOM 1677 C C . TRP B 1 9 ? 7.004 -10.938 -20.188 1 97.62 9 TRP B C 1
ATOM 1679 O O . TRP B 1 9 ? 6.633 -12.102 -20.312 1 97.62 9 TRP B O 1
ATOM 1689 N N . ASP B 1 10 ? 6.168 -9.898 -20.344 1 96.75 10 ASP B N 1
ATOM 1690 C CA . ASP B 1 10 ? 4.797 -10.016 -20.828 1 96.75 10 ASP B CA 1
ATOM 1691 C C . ASP B 1 10 ? 4.602 -9.227 -22.125 1 96.75 10 ASP B C 1
ATOM 1693 O O . ASP B 1 10 ? 5.492 -8.484 -22.547 1 96.75 10 ASP B O 1
ATOM 1697 N N . SER B 1 11 ? 3.508 -9.539 -22.859 1 94.44 11 SER B N 1
ATOM 1698 C CA . SER B 1 11 ? 3.246 -8.836 -24.109 1 94.44 11 SER B CA 1
ATOM 1699 C C . SER B 1 11 ? 1.773 -8.461 -24.234 1 94.44 11 SER B C 1
ATOM 1701 O O . SER B 1 11 ? 0.909 -9.102 -23.625 1 94.44 11 SER B O 1
ATOM 1703 N N . GLU B 1 12 ? 1.621 -7.473 -25.031 1 93 12 GLU B N 1
ATOM 1704 C CA . GLU B 1 12 ? 0.261 -7.004 -25.297 1 93 12 GLU B CA 1
ATOM 1705 C C . GLU B 1 12 ? -0.569 -8.07 -26 1 93 12 GLU B C 1
ATOM 1707 O O . GLU B 1 12 ? -1.77 -8.195 -25.75 1 93 12 GLU B O 1
ATOM 1712 N N . ASP B 1 13 ? 0.088 -8.82 -26.844 1 94.81 13 ASP B N 1
ATOM 1713 C CA . ASP B 1 13 ? -0.595 -9.891 -27.578 1 94.81 13 ASP B CA 1
ATOM 1714 C C . ASP B 1 13 ? -1.104 -10.961 -26.609 1 94.81 13 ASP B C 1
ATOM 1716 O O . ASP B 1 13 ? -2.256 -11.391 -26.703 1 94.81 13 ASP B O 1
ATOM 1720 N N . ARG B 1 14 ? -0.242 -11.375 -25.672 1 94.94 14 ARG B N 1
ATOM 1721 C CA . ARG B 1 14 ? -0.641 -12.352 -24.672 1 94.94 14 ARG B CA 1
ATOM 1722 C C . ARG B 1 14 ? -1.741 -11.797 -23.766 1 94.94 14 ARG B C 1
ATOM 1724 O O . ARG B 1 14 ? -2.705 -12.5 -23.453 1 94.94 14 ARG B O 1
ATOM 1731 N N . ASN B 1 15 ? -1.571 -10.562 -23.359 1 94.69 15 ASN B N 1
ATOM 1732 C CA . ASN B 1 15 ? -2.537 -9.922 -22.469 1 94.69 15 ASN B CA 1
ATOM 1733 C C . ASN B 1 15 ? -3.918 -9.836 -23.109 1 94.69 15 ASN B C 1
ATOM 1735 O O . ASN B 1 15 ? -4.934 -10.023 -22.438 1 94.69 15 ASN B O 1
ATOM 1739 N N . ALA B 1 16 ? -3.973 -9.539 -24.422 1 94.25 16 ALA B N 1
ATOM 1740 C CA . ALA B 1 16 ? -5.23 -9.391 -25.156 1 94.25 16 ALA B CA 1
ATOM 1741 C C . ALA B 1 16 ? -6 -10.703 -25.188 1 94.25 16 ALA B C 1
ATOM 1743 O O . ALA B 1 16 ? -7.223 -10.711 -25.359 1 94.25 16 ALA B O 1
ATOM 1744 N N . LYS B 1 17 ? -5.332 -11.82 -24.984 1 95.94 17 LYS B N 1
ATOM 1745 C CA . LYS B 1 17 ? -5.945 -13.141 -25.094 1 95.94 17 LYS B CA 1
ATOM 1746 C C . LYS B 1 17 ? -6.414 -13.641 -23.734 1 95.94 17 LYS B C 1
ATOM 1748 O O . LYS B 1 17 ? -7.102 -14.664 -23.641 1 95.94 17 LYS B O 1
ATOM 1753 N N . ARG B 1 18 ? -6.07 -12.906 -22.688 1 96.31 18 ARG B N 1
ATOM 1754 C CA . ARG B 1 18 ? -6.434 -13.352 -21.344 1 96.31 18 ARG B CA 1
ATOM 1755 C C . ARG B 1 18 ? -7.922 -13.156 -21.078 1 96.31 18 ARG B C 1
ATOM 1757 O O . ARG B 1 18 ? -8.5 -12.141 -21.469 1 96.31 18 ARG B O 1
ATOM 1764 N N . ALA B 1 19 ? -8.469 -14.133 -20.5 1 95.69 19 ALA B N 1
ATOM 1765 C CA . ALA B 1 19 ? -9.883 -14.039 -20.141 1 95.69 19 ALA B CA 1
ATOM 1766 C C . ALA B 1 19 ? -10.102 -12.953 -19.094 1 95.69 19 ALA B C 1
ATOM 1768 O O . ALA B 1 19 ? -9.297 -12.789 -18.172 1 95.69 19 ALA B O 1
ATOM 1769 N N . ARG B 1 20 ? -11.188 -12.273 -19.281 1 95.62 20 ARG B N 1
ATOM 1770 C CA . ARG B 1 20 ? -11.539 -11.18 -18.375 1 95.62 20 ARG B CA 1
ATOM 1771 C C . ARG B 1 20 ? -12.711 -11.555 -17.484 1 95.62 20 ARG B C 1
ATOM 1773 O O . ARG B 1 20 ? -13.375 -12.57 -17.719 1 95.62 20 ARG B O 1
ATOM 1780 N N . TRP B 1 21 ? -12.828 -10.781 -16.438 1 96.12 21 TRP B N 1
ATOM 1781 C CA . TRP B 1 21 ? -14.047 -10.906 -15.641 1 96.12 21 TRP B CA 1
ATOM 1782 C C . TRP B 1 21 ? -15.25 -10.375 -16.406 1 96.12 21 TRP B C 1
ATOM 1784 O O . TRP B 1 21 ? -15.141 -9.383 -17.141 1 96.12 21 TRP B O 1
ATOM 1794 N N . GLN B 1 22 ? -16.328 -11.008 -16.234 1 96.62 22 GLN B N 1
ATOM 1795 C CA . GLN B 1 22 ? -17.578 -10.523 -16.812 1 96.62 22 GLN B CA 1
ATOM 1796 C C . GLN B 1 22 ? -18.516 -9.977 -15.734 1 96.62 22 GLN B C 1
ATOM 1798 O O . GLN B 1 22 ? -18.938 -10.711 -14.844 1 96.62 22 GLN B O 1
ATOM 1803 N N . GLN B 1 23 ? -18.797 -8.766 -15.852 1 95.38 23 GLN B N 1
ATOM 1804 C CA . GLN B 1 23 ? -19.672 -8.148 -14.867 1 95.38 23 GLN B CA 1
ATOM 1805 C C . GLN B 1 23 ? -21.094 -8.719 -14.953 1 95.38 23 GLN B C 1
ATOM 1807 O O . GLN B 1 23 ? -21.594 -8.984 -16.047 1 95.38 23 GLN B O 1
ATOM 1812 N N . ARG B 1 24 ? -21.641 -8.898 -13.836 1 95.25 24 ARG B N 1
ATOM 1813 C CA . ARG B 1 24 ? -22.984 -9.438 -13.734 1 95.25 24 ARG B CA 1
ATOM 1814 C C . ARG B 1 24 ? -23.656 -8.992 -12.438 1 95.25 24 ARG B C 1
ATOM 1816 O O . ARG B 1 24 ? -23.047 -9.047 -11.367 1 95.25 24 ARG B O 1
ATOM 1823 N N . ASN B 1 25 ? -24.953 -8.453 -12.461 1 96.31 25 ASN B N 1
ATOM 1824 C CA . ASN B 1 25 ? -25.812 -8.148 -11.32 1 96.31 25 ASN B CA 1
ATOM 1825 C C . ASN B 1 25 ? -25.156 -7.152 -10.375 1 96.31 25 ASN B C 1
ATOM 1827 O O . ASN B 1 25 ? -25.125 -7.379 -9.164 1 96.31 25 ASN B O 1
ATOM 1831 N N . ALA B 1 26 ? -24.609 -6.105 -10.93 1 96 26 ALA B N 1
ATOM 1832 C CA . ALA B 1 26 ? -23.969 -5.078 -10.109 1 96 26 ALA B CA 1
ATOM 1833 C C . ALA B 1 26 ? -25 -4.09 -9.562 1 96 26 ALA B C 1
ATOM 1835 O O . ALA B 1 26 ? -25.922 -3.693 -10.273 1 96 26 ALA B O 1
ATOM 1836 N N . ARG B 1 27 ? -24.859 -3.781 -8.273 1 96.31 27 ARG B N 1
ATOM 1837 C CA . ARG B 1 27 ? -25.688 -2.762 -7.641 1 96.31 27 ARG B CA 1
ATOM 1838 C C . ARG B 1 27 ? -24.891 -1.976 -6.602 1 96.31 27 ARG B C 1
ATOM 1840 O O . ARG B 1 27 ? -24.062 -2.541 -5.887 1 96.31 27 ARG B O 1
ATOM 1847 N N . VAL B 1 28 ? -25.188 -0.734 -6.547 1 96.75 28 VAL B N 1
ATOM 1848 C CA . VAL B 1 28 ? -24.547 0.138 -5.566 1 96.75 28 VAL B CA 1
ATOM 1849 C C . VAL B 1 28 ? -25.344 0.128 -4.266 1 96.75 28 VAL B C 1
ATOM 1851 O O . VAL B 1 28 ? -26.562 0.38 -4.273 1 96.75 28 VAL B O 1
ATOM 1854 N N . ILE B 1 29 ? -24.641 -0.12 -3.148 1 94.12 29 ILE B N 1
ATOM 1855 C CA . ILE B 1 29 ? -25.375 -0.206 -1.891 1 94.12 29 ILE B CA 1
ATOM 1856 C C . ILE B 1 29 ? -25.031 1.001 -1.017 1 94.12 29 ILE B C 1
ATOM 1858 O O . ILE B 1 29 ? -25.703 1.241 -0.003 1 94.12 29 ILE B O 1
ATOM 1862 N N . HIS B 1 30 ? -24.016 1.69 -1.353 1 93.56 30 HIS B N 1
ATOM 1863 C CA . HIS B 1 30 ? -23.609 2.898 -0.64 1 93.56 30 HIS B CA 1
ATOM 1864 C C . HIS B 1 30 ? -22.891 3.875 -1.566 1 93.56 30 HIS B C 1
ATOM 1866 O O . HIS B 1 30 ? -22.125 3.461 -2.438 1 93.56 30 HIS B O 1
ATOM 1872 N N . SER B 1 31 ? -23.234 5.145 -1.354 1 94.75 31 SER B N 1
ATOM 1873 C CA . SER B 1 31 ? -22.578 6.219 -2.088 1 94.75 31 SER B CA 1
ATOM 1874 C C . SER B 1 31 ? -22.328 7.426 -1.189 1 94.75 31 SER B C 1
ATOM 1876 O O . SER B 1 31 ? -23.25 7.914 -0.522 1 94.75 31 SER B O 1
ATOM 1878 N N . SER B 1 32 ? -21.094 7.773 -1.06 1 91.69 32 SER B N 1
ATOM 1879 C CA . SER B 1 32 ? -20.672 8.961 -0.321 1 91.69 32 SER B CA 1
ATOM 1880 C C . SER B 1 32 ? -19.734 9.82 -1.15 1 91.69 32 SER B C 1
ATOM 1882 O O . SER B 1 32 ? -19.375 9.453 -2.273 1 91.69 32 SER B O 1
ATOM 1884 N N . PRO B 1 33 ? -19.375 10.961 -0.643 1 88.62 33 PRO B N 1
ATOM 1885 C CA . PRO B 1 33 ? -18.438 11.805 -1.392 1 88.62 33 PRO B CA 1
ATOM 1886 C C . PRO B 1 33 ? -17.062 11.156 -1.536 1 88.62 33 PRO B C 1
ATOM 1888 O O . PRO B 1 33 ? -16.25 11.594 -2.367 1 88.62 33 PRO B O 1
ATOM 1891 N N . TRP B 1 34 ? -16.781 10.102 -0.844 1 90.31 34 TRP B N 1
ATOM 1892 C CA . TRP B 1 34 ? -15.43 9.562 -0.812 1 90.31 34 TRP B CA 1
ATOM 1893 C C . TRP B 1 34 ? -15.375 8.195 -1.476 1 90.31 34 TRP B C 1
ATOM 1895 O O . TRP B 1 34 ? -14.383 7.848 -2.119 1 90.31 34 TRP B O 1
ATOM 1905 N N . ILE B 1 35 ? -16.516 7.359 -1.273 1 93.75 35 ILE B N 1
ATOM 1906 C CA . ILE B 1 35 ? -16.453 6.008 -1.813 1 93.75 35 ILE B CA 1
ATOM 1907 C C . ILE B 1 35 ? -17.859 5.574 -2.268 1 93.75 35 ILE B C 1
ATOM 1909 O O . ILE B 1 35 ? -18.859 6.164 -1.857 1 93.75 35 ILE B O 1
ATOM 1913 N N . GLU B 1 36 ? -17.812 4.613 -3.121 1 96.06 36 GLU B N 1
ATOM 1914 C CA . GLU B 1 36 ? -18.984 3.812 -3.49 1 96.06 36 GLU B CA 1
ATOM 1915 C C . GLU B 1 36 ? -18.734 2.33 -3.23 1 96.06 36 GLU B C 1
ATOM 1917 O O . GLU B 1 36 ? -17.625 1.829 -3.461 1 96.06 36 GLU B O 1
ATOM 1922 N N . VAL B 1 37 ? -19.766 1.676 -2.699 1 95.38 37 VAL B N 1
ATOM 1923 C CA . VAL B 1 37 ? -19.688 0.233 -2.498 1 95.38 37 VAL B CA 1
ATOM 1924 C C . VAL B 1 37 ? -20.656 -0.475 -3.455 1 95.38 37 VAL B C 1
ATOM 1926 O O . VAL B 1 37 ? -21.844 -0.189 -3.469 1 95.38 37 VAL B O 1
ATOM 1929 N N . GLU B 1 38 ? -20.062 -1.354 -4.215 1 96.38 38 GLU B N 1
ATOM 1930 C CA . GLU B 1 38 ? -20.812 -2.092 -5.234 1 96.38 38 GLU B CA 1
ATOM 1931 C C . GLU B 1 38 ? -20.781 -3.592 -4.957 1 96.38 38 GLU B C 1
ATOM 1933 O O . GLU B 1 38 ? -19.719 -4.172 -4.727 1 96.38 38 GLU B O 1
ATOM 1938 N N . LEU B 1 39 ? -21.969 -4.207 -4.93 1 95.62 39 LEU B N 1
ATOM 1939 C CA . LEU B 1 39 ? -22.078 -5.66 -4.875 1 95.62 39 LEU B CA 1
ATOM 1940 C C . LEU B 1 39 ? -22.359 -6.234 -6.258 1 95.62 39 LEU B C 1
ATOM 1942 O O . LEU B 1 39 ? -23.125 -5.652 -7.027 1 95.62 39 LEU B O 1
ATOM 1946 N N . SER B 1 40 ? -21.688 -7.316 -6.547 1 95.88 40 SER B N 1
ATOM 1947 C CA . SER B 1 40 ? -21.906 -7.957 -7.844 1 95.88 40 SER B CA 1
ATOM 1948 C C . SER B 1 40 ? -21.656 -9.461 -7.766 1 95.88 40 SER B C 1
ATOM 1950 O O . SER B 1 40 ? -21.234 -9.969 -6.727 1 95.88 40 SER B O 1
ATOM 1952 N N . GLU B 1 41 ? -22.062 -10.164 -8.789 1 96.25 41 GLU B N 1
ATOM 1953 C CA . GLU B 1 41 ? -21.812 -11.594 -8.961 1 96.25 41 GLU B CA 1
ATOM 1954 C C . GLU B 1 41 ? -21.141 -11.883 -10.305 1 96.25 41 GLU B C 1
ATOM 1956 O O . GLU B 1 41 ? -21.672 -12.648 -11.117 1 96.25 41 GLU B O 1
ATOM 1961 N N . PRO B 1 42 ? -20 -11.328 -10.469 1 96.75 42 PRO B N 1
ATOM 1962 C CA . PRO B 1 42 ? -19.344 -11.484 -11.773 1 96.75 42 PRO B CA 1
ATOM 1963 C C . PRO B 1 42 ? -18.922 -12.922 -12.062 1 96.75 42 PRO B C 1
ATOM 1965 O O . PRO B 1 42 ? -18.922 -13.758 -11.148 1 96.75 42 PRO B O 1
ATOM 1968 N N . ILE B 1 43 ? -18.672 -13.18 -13.32 1 97.12 43 ILE B N 1
ATOM 1969 C CA . ILE B 1 43 ? -18.109 -14.461 -13.75 1 97.12 43 ILE B CA 1
ATOM 1970 C C . ILE B 1 43 ? -16.594 -14.359 -13.859 1 97.12 43 ILE B C 1
ATOM 1972 O O . ILE B 1 43 ? -16.078 -13.5 -14.578 1 97.12 43 ILE B O 1
ATOM 1976 N N . ALA B 1 44 ? -15.945 -15.234 -13.156 1 96.19 44 ALA B N 1
ATOM 1977 C CA . ALA B 1 44 ? -14.484 -15.258 -13.164 1 96.19 44 ALA B CA 1
ATOM 1978 C C . ALA B 1 44 ? -13.953 -15.773 -14.5 1 96.19 44 ALA B C 1
ATOM 1980 O O . ALA B 1 44 ? -14.695 -16.375 -15.281 1 96.19 44 ALA B O 1
ATOM 1981 N N . PRO B 1 45 ? -12.672 -15.508 -14.766 1 95.69 45 PRO B N 1
ATOM 1982 C CA . PRO B 1 45 ? -12.062 -16.047 -15.984 1 95.69 45 PRO B CA 1
ATOM 1983 C C . PRO B 1 45 ? -12.195 -17.562 -16.078 1 95.69 45 PRO B C 1
ATOM 1985 O O . PRO B 1 45 ? -12.188 -18.125 -17.188 1 95.69 45 PRO B O 1
ATOM 1988 N N . THR B 1 46 ? -12.414 -18.219 -14.961 1 95.56 46 THR B N 1
ATOM 1989 C CA . THR B 1 46 ? -12.562 -19.672 -14.922 1 95.56 46 THR B CA 1
ATOM 1990 C C . THR B 1 46 ? -13.969 -20.078 -15.367 1 95.56 46 THR B C 1
ATOM 1992 O O . THR B 1 46 ? -14.234 -21.266 -15.594 1 95.56 46 THR B O 1
ATOM 1995 N N . GLY B 1 47 ? -14.82 -19.141 -15.391 1 95.62 47 GLY B N 1
ATOM 1996 C CA . GLY B 1 47 ? -16.203 -19.422 -15.727 1 95.62 47 GLY B CA 1
ATOM 1997 C C . GLY B 1 47 ? -17.109 -19.531 -14.5 1 95.62 47 GLY B C 1
ATOM 1998 O O . GLY B 1 47 ? -18.328 -19.578 -14.625 1 95.62 47 GLY B O 1
ATOM 1999 N N . CYS B 1 48 ? -16.547 -19.469 -13.344 1 95.75 48 CYS B N 1
ATOM 2000 C CA . CYS B 1 48 ? -17.297 -19.625 -12.109 1 95.75 48 CYS B CA 1
ATOM 2001 C C . CYS B 1 48 ? -17.859 -18.281 -11.656 1 95.75 48 CYS B C 1
ATOM 2003 O O . CYS B 1 48 ? -17.203 -17.25 -11.781 1 95.75 48 CYS B O 1
ATOM 2005 N N . VAL B 1 49 ? -19.062 -18.344 -11.109 1 95.06 49 VAL B N 1
ATOM 2006 C CA . VAL B 1 49 ? -19.672 -17.156 -10.555 1 95.06 49 VAL B CA 1
ATOM 2007 C C . VAL B 1 49 ? -19.047 -16.828 -9.203 1 95.06 49 VAL B C 1
ATOM 2009 O O . VAL B 1 49 ? -18.844 -17.703 -8.375 1 95.06 49 VAL B O 1
ATOM 2012 N N . ALA B 1 50 ? -18.719 -15.578 -9.062 1 92.62 50 ALA B N 1
ATOM 2013 C CA . ALA B 1 50 ? -18.172 -15.109 -7.793 1 92.62 50 ALA B CA 1
ATOM 2014 C C . ALA B 1 50 ? -19.094 -14.094 -7.133 1 92.62 50 ALA B C 1
ATOM 2016 O O . ALA B 1 50 ? -20.062 -13.648 -7.742 1 92.62 50 ALA B O 1
ATOM 2017 N N . GLN B 1 51 ? -18.969 -13.922 -5.879 1 91.44 51 GLN B N 1
ATOM 2018 C CA . GLN B 1 51 ? -19.578 -12.828 -5.133 1 91.44 51 GLN B CA 1
ATOM 2019 C C . GLN B 1 51 ? -18.547 -11.758 -4.789 1 91.44 51 GLN B C 1
ATOM 2021 O O . GLN B 1 51 ? -17.562 -12.039 -4.117 1 91.44 51 GLN B O 1
ATOM 2026 N N . TYR B 1 52 ? -18.891 -10.555 -5.277 1 90.94 52 TYR B N 1
ATOM 2027 C CA . TYR B 1 52 ? -17.891 -9.5 -5.102 1 90.94 52 TYR B CA 1
ATOM 2028 C C . TYR B 1 52 ? -18.5 -8.289 -4.395 1 90.94 52 TYR B C 1
ATOM 2030 O O . TYR B 1 52 ? -19.609 -7.852 -4.73 1 90.94 52 TYR B O 1
ATOM 2038 N N . GLY B 1 53 ? -17.859 -7.793 -3.357 1 92.25 53 GLY B N 1
ATOM 2039 C CA . GLY B 1 53 ? -18.047 -6.461 -2.801 1 92.25 53 GLY B CA 1
ATOM 2040 C C . GLY B 1 53 ? -16.891 -5.527 -3.094 1 92.25 53 GLY B C 1
ATOM 2041 O O . GLY B 1 53 ? -15.812 -5.656 -2.496 1 92.25 53 GLY B O 1
ATOM 2042 N N . MET B 1 54 ? -17.125 -4.582 -3.998 1 94.62 54 MET B N 1
ATOM 2043 C CA . MET B 1 54 ? -16.062 -3.693 -4.469 1 94.62 54 MET B CA 1
ATOM 2044 C C . MET B 1 54 ? -16.234 -2.293 -3.889 1 94.62 54 MET B C 1
ATOM 2046 O O . MET B 1 54 ? -17.359 -1.779 -3.807 1 94.62 54 MET B O 1
ATOM 2050 N N . VAL B 1 55 ? -15.102 -1.759 -3.465 1 95.56 55 VAL B N 1
ATOM 2051 C CA . VAL B 1 55 ? -15.078 -0.378 -2.992 1 95.56 55 VAL B CA 1
ATOM 2052 C C . VAL B 1 55 ? -14.484 0.525 -4.07 1 95.56 55 VAL B C 1
ATOM 2054 O O . VAL B 1 55 ? -13.328 0.356 -4.469 1 95.56 55 VAL B O 1
ATOM 2057 N N . ARG B 1 56 ? -15.234 1.453 -4.527 1 96.12 56 ARG B N 1
ATOM 2058 C CA . ARG B 1 56 ? -14.805 2.406 -5.547 1 96.12 56 ARG B CA 1
ATOM 2059 C C . ARG B 1 56 ? -14.492 3.764 -4.93 1 96.12 56 ARG B C 1
ATOM 2061 O O . ARG B 1 56 ? -15.352 4.379 -4.297 1 96.12 56 ARG B O 1
ATOM 2068 N N . PHE B 1 57 ? -13.352 4.234 -5.172 1 96.56 57 PHE B N 1
ATOM 2069 C CA . PHE B 1 57 ? -12.938 5.5 -4.586 1 96.56 57 PHE B CA 1
ATOM 2070 C C . PHE B 1 57 ? -13.211 6.656 -5.539 1 96.56 57 PHE B C 1
ATOM 2072 O O . PHE B 1 57 ? -12.961 6.547 -6.742 1 96.56 57 PHE B O 1
ATOM 2079 N N . ARG B 1 58 ? -13.656 7.754 -4.938 1 95.38 58 ARG B N 1
ATOM 2080 C CA . ARG B 1 58 ? -14 8.922 -5.742 1 95.38 58 ARG B CA 1
ATOM 2081 C C . ARG B 1 58 ? -12.758 9.75 -6.055 1 95.38 58 ARG B C 1
ATOM 2083 O O . ARG B 1 58 ? -12.758 10.555 -6.992 1 95.38 58 ARG B O 1
ATOM 2090 N N . ASN B 1 59 ? -11.781 9.57 -5.227 1 96.88 59 ASN B N 1
ATOM 2091 C CA . ASN B 1 59 ? -10.531 10.312 -5.371 1 96.88 59 ASN B CA 1
ATOM 2092 C C . ASN B 1 59 ? -9.336 9.367 -5.523 1 96.88 59 ASN B C 1
ATOM 2094 O O . ASN B 1 59 ? -9.43 8.188 -5.191 1 96.88 59 ASN B O 1
ATOM 2098 N N . ARG B 1 60 ? -8.297 9.836 -6.141 1 97.81 60 ARG B N 1
ATOM 2099 C CA . ARG B 1 60 ? -6.98 9.211 -6.039 1 97.81 60 ARG B CA 1
ATOM 2100 C C . ARG B 1 60 ? -6.277 9.625 -4.746 1 97.81 60 ARG B C 1
ATOM 2102 O O . ARG B 1 60 ? -6.438 10.75 -4.281 1 97.81 60 ARG B O 1
ATOM 2109 N N . ALA B 1 61 ? -5.59 8.672 -4.188 1 98.31 61 ALA B N 1
ATOM 2110 C CA . ALA B 1 61 ? -4.797 8.969 -2.998 1 98.31 61 ALA B CA 1
ATOM 2111 C C . ALA B 1 61 ? -3.432 9.539 -3.379 1 98.31 61 ALA B C 1
ATOM 2113 O O . ALA B 1 61 ? -2.615 8.852 -3.994 1 98.31 61 ALA B O 1
ATOM 2114 N N . MET B 1 62 ? -3.201 10.75 -2.975 1 98.56 62 MET B N 1
ATOM 2115 C CA . MET B 1 62 ? -1.919 11.398 -3.244 1 98.56 62 MET B CA 1
ATOM 2116 C C . MET B 1 62 ? -1.04 11.398 -1.997 1 98.56 62 MET B C 1
ATOM 2118 O O . MET B 1 62 ? -1.531 11.60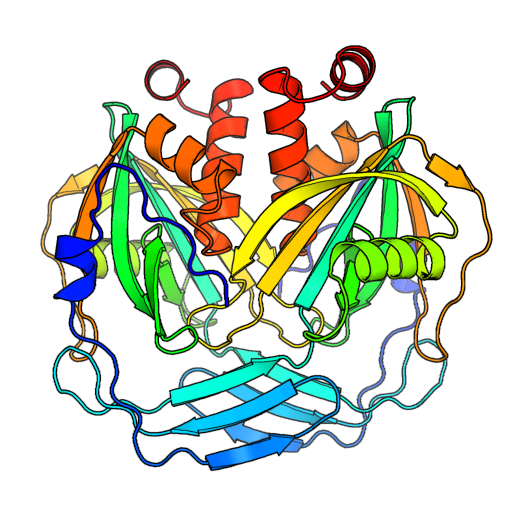2 -0.885 1 98.56 62 MET B O 1
ATOM 2122 N N . GLY B 1 63 ? 0.199 11.055 -2.166 1 98.81 63 GLY B N 1
ATOM 2123 C CA . GLY B 1 63 ? 1.205 11.211 -1.128 1 98.81 63 GLY B CA 1
ATOM 2124 C C . GLY B 1 63 ? 2.412 12.016 -1.583 1 98.81 63 GLY B C 1
ATOM 2125 O O . GLY B 1 63 ? 2.893 11.836 -2.705 1 98.81 63 GLY B O 1
ATOM 2126 N N . MET B 1 64 ? 2.836 12.953 -0.782 1 98.94 64 MET B N 1
ATOM 2127 C CA . MET B 1 64 ? 4 13.773 -1.098 1 98.94 64 MET B CA 1
ATOM 2128 C C . MET B 1 64 ? 5.105 13.57 -0.067 1 98.94 64 MET B C 1
ATOM 2130 O O . MET B 1 64 ? 4.844 13.555 1.137 1 98.94 64 MET B O 1
ATOM 2134 N N . VAL B 1 65 ? 6.301 13.375 -0.504 1 98.94 65 VAL B N 1
ATOM 2135 C CA . VAL B 1 65 ? 7.465 13.32 0.374 1 98.94 65 VAL B CA 1
ATOM 2136 C C . VAL B 1 65 ? 8.18 14.672 0.369 1 98.94 65 VAL B C 1
ATOM 2138 O O . VAL B 1 65 ? 9.031 14.922 -0.489 1 98.94 65 VAL B O 1
ATOM 2141 N N . PRO B 1 66 ? 7.844 15.508 1.315 1 98.94 66 PRO B N 1
ATOM 2142 C CA . PRO B 1 66 ? 8.617 16.75 1.399 1 98.94 66 PRO B CA 1
ATOM 2143 C C . PRO B 1 66 ? 10.031 16.531 1.931 1 98.94 66 PRO B C 1
ATOM 2145 O O . PRO B 1 66 ? 10.227 16.406 3.143 1 98.94 66 PRO B O 1
ATOM 2148 N N . LEU B 1 67 ? 10.977 16.484 1.084 1 98.94 67 LEU B N 1
ATOM 2149 C CA . LEU B 1 67 ? 12.375 16.266 1.435 1 98.94 67 LEU B CA 1
ATOM 2150 C C . LEU B 1 67 ? 13.148 17.578 1.418 1 98.94 67 LEU B C 1
ATOM 2152 O O . LEU B 1 67 ? 13.352 18.172 0.357 1 98.94 67 LEU B O 1
ATOM 2156 N N . HIS B 1 68 ? 13.547 18.016 2.598 1 98.81 68 HIS B N 1
ATOM 2157 C CA . HIS B 1 68 ? 14.25 19.281 2.764 1 98.81 68 HIS B CA 1
ATOM 2158 C C . HIS B 1 68 ? 15.719 19.156 2.389 1 98.81 68 HIS B C 1
ATOM 2160 O O . HIS B 1 68 ? 16.281 18.047 2.406 1 98.81 68 HIS B O 1
ATOM 2166 N N . GLU B 1 69 ? 16.359 20.266 2.152 1 97.88 69 GLU B N 1
ATOM 2167 C CA . GLU B 1 69 ? 17.734 20.312 1.671 1 97.88 69 GLU B CA 1
ATOM 2168 C C . GLU B 1 69 ? 18.688 19.734 2.703 1 97.88 69 GLU B C 1
ATOM 2170 O O . GLU B 1 69 ? 19.781 19.25 2.352 1 97.88 69 GLU B O 1
ATOM 2175 N N . ASP B 1 70 ? 18.297 19.75 3.941 1 98.31 70 ASP B N 1
ATOM 2176 C CA . ASP B 1 70 ? 19.188 19.25 4.996 1 98.31 70 ASP B CA 1
ATOM 2177 C C . ASP B 1 70 ? 18.984 17.766 5.242 1 98.31 70 ASP B C 1
ATOM 2179 O O . ASP B 1 70 ? 19.516 17.203 6.195 1 98.31 70 ASP B O 1
ATOM 2183 N N . GLY B 1 71 ? 18.125 17.094 4.438 1 98.62 71 GLY B N 1
ATOM 2184 C CA . GLY B 1 71 ? 17.938 15.656 4.527 1 98.62 71 GLY B CA 1
ATOM 2185 C C . GLY B 1 71 ? 16.797 15.258 5.453 1 98.62 71 GLY B C 1
ATOM 2186 O O . GLY B 1 71 ? 16.578 14.07 5.695 1 98.62 71 GLY B O 1
ATOM 2187 N N . THR B 1 72 ? 16.094 16.234 6 1 98.81 72 THR B N 1
ATOM 2188 C CA . THR B 1 72 ? 14.945 15.93 6.852 1 98.81 72 THR B CA 1
ATOM 2189 C C . THR B 1 72 ? 13.672 15.836 6.02 1 98.81 72 THR B C 1
ATOM 2191 O O . THR B 1 72 ? 13.625 16.312 4.887 1 98.81 72 THR B O 1
ATOM 2194 N N . VAL B 1 73 ? 12.648 15.188 6.523 1 98.88 73 VAL B N 1
ATOM 2195 C CA . VAL B 1 73 ? 11.344 15.016 5.895 1 98.88 73 VAL B CA 1
ATOM 2196 C C . VAL B 1 73 ? 10.258 15.555 6.82 1 98.88 73 VAL B C 1
ATOM 2198 O O . VAL B 1 73 ? 10.32 15.367 8.039 1 98.88 73 VAL B O 1
ATOM 2201 N N . THR B 1 74 ? 9.328 16.25 6.305 1 98.94 74 THR B N 1
ATOM 2202 C CA . THR B 1 74 ? 8.148 16.656 7.047 1 98.94 74 THR B CA 1
ATOM 2203 C C . THR B 1 74 ? 7.086 15.562 7.023 1 98.94 74 THR B C 1
ATOM 2205 O O . THR B 1 74 ? 6.727 15.062 5.957 1 98.94 74 THR B O 1
ATOM 2208 N N . LEU B 1 75 ? 6.629 15.18 8.195 1 98.88 75 LEU B N 1
ATOM 2209 C CA . LEU B 1 75 ? 5.547 14.211 8.367 1 98.88 75 LEU B CA 1
ATOM 2210 C C . LEU B 1 75 ? 4.34 14.859 9.031 1 98.88 75 LEU B C 1
ATOM 2212 O O . LEU B 1 75 ? 4.465 15.906 9.672 1 98.88 75 LEU B O 1
ATOM 2216 N N . VAL B 1 76 ? 3.264 14.242 8.812 1 98.69 76 VAL B N 1
ATOM 2217 C CA . VAL B 1 76 ? 2.051 14.602 9.539 1 98.69 76 VAL B CA 1
ATOM 2218 C C . VAL B 1 76 ? 1.584 13.43 10.391 1 98.69 76 VAL B C 1
ATOM 2220 O O . VAL B 1 76 ? 1.743 12.266 10 1 98.69 76 VAL B O 1
ATOM 2223 N N . GLY B 1 77 ? 1.105 13.703 11.57 1 97.88 77 GLY B N 1
ATOM 2224 C CA . GLY B 1 77 ? 0.505 12.727 12.461 1 97.88 77 GLY B CA 1
ATOM 2225 C C . GLY B 1 77 ? -0.979 12.953 12.68 1 97.88 77 GLY B C 1
ATOM 2226 O O . GLY B 1 77 ? -1.428 14.094 12.805 1 97.88 77 GLY B O 1
ATOM 2227 N N . GLN B 1 78 ? -1.717 11.953 12.734 1 97.12 78 GLN B N 1
ATOM 2228 C CA . GLN B 1 78 ? -3.146 12.047 13.008 1 97.12 78 GLN B CA 1
ATOM 2229 C C . GLN B 1 78 ? -3.691 10.734 13.562 1 97.12 78 GLN B C 1
ATOM 2231 O O . GLN B 1 78 ? -3.109 9.672 13.344 1 97.12 78 GLN B O 1
ATOM 2236 N N . MET B 1 79 ? -4.793 10.867 14.297 1 96.38 79 MET B N 1
ATOM 2237 C CA . MET B 1 79 ? -5.531 9.695 14.758 1 96.38 79 MET B CA 1
ATOM 2238 C C . MET B 1 79 ? -6.387 9.109 13.641 1 96.38 79 MET B C 1
ATOM 2240 O O . MET B 1 79 ? -7.25 9.797 13.086 1 96.38 79 MET B O 1
ATOM 2244 N N . ARG B 1 80 ? -6.129 7.871 13.289 1 96.31 80 ARG B N 1
ATOM 2245 C CA . ARG B 1 80 ? -6.91 7.219 12.25 1 96.31 80 ARG B CA 1
ATOM 2246 C C . ARG B 1 80 ? -8.086 6.453 12.836 1 96.31 80 ARG B C 1
ATOM 2248 O O . ARG B 1 80 ? -7.902 5.547 13.656 1 96.31 80 ARG B O 1
ATOM 2255 N N . TYR B 1 81 ? -9.211 6.781 12.367 1 95.75 81 TYR B N 1
ATOM 2256 C CA . TYR B 1 81 ? -10.453 6.203 12.852 1 95.75 81 TYR B CA 1
ATOM 2257 C C . TYR B 1 81 ? -10.492 4.699 12.602 1 95.75 81 TYR B C 1
ATOM 2259 O O . TYR B 1 81 ? -10.867 3.926 13.484 1 95.75 81 TYR B O 1
ATOM 2267 N N . ALA B 1 82 ? -10.039 4.266 11.469 1 94.56 82 ALA B N 1
ATOM 2268 C CA . ALA B 1 82 ? -10.133 2.869 11.055 1 94.56 82 ALA B CA 1
ATOM 2269 C C . ALA B 1 82 ? -9.344 1.962 12 1 94.56 82 ALA B C 1
ATOM 2271 O O . ALA B 1 82 ? -9.719 0.806 12.211 1 94.56 82 ALA B O 1
ATOM 2272 N N . PHE B 1 83 ? -8.305 2.52 12.586 1 95.38 83 PHE B N 1
ATOM 2273 C CA . PHE B 1 83 ? -7.426 1.71 13.422 1 95.38 83 PHE B CA 1
ATOM 2274 C C . PHE B 1 83 ? -7.508 2.146 14.875 1 95.38 83 PHE B C 1
ATOM 2276 O O . PHE B 1 83 ? -6.938 1.5 15.758 1 95.38 83 PHE B O 1
ATOM 2283 N N . ASP B 1 84 ? -8.203 3.23 15.156 1 94 84 ASP B N 1
ATOM 2284 C CA . ASP B 1 84 ? -8.18 3.852 16.469 1 94 84 ASP B CA 1
ATOM 2285 C C . ASP B 1 84 ? -6.746 3.959 17 1 94 84 ASP B C 1
ATOM 2287 O O . ASP B 1 84 ? -6.453 3.498 18.109 1 94 84 ASP B O 1
ATOM 2291 N N . ALA B 1 85 ? -5.91 4.484 16.141 1 95.38 85 ALA B N 1
ATOM 2292 C CA . ALA B 1 85 ? -4.488 4.578 16.453 1 95.38 85 ALA B CA 1
ATOM 2293 C C . ALA B 1 85 ? -3.852 5.785 15.781 1 95.38 85 ALA B C 1
ATOM 2295 O O . ALA B 1 85 ? -4.289 6.203 14.711 1 95.38 85 ALA B O 1
ATOM 2296 N N . TRP B 1 86 ? -2.824 6.281 16.469 1 96.81 86 TRP B N 1
ATOM 2297 C CA . TRP B 1 86 ? -2.049 7.383 15.914 1 96.81 86 TRP B CA 1
ATOM 2298 C C . TRP B 1 86 ? -1.155 6.898 14.781 1 96.81 86 TRP B C 1
ATOM 2300 O O . TRP B 1 86 ? -0.542 5.832 14.875 1 96.81 86 TRP B O 1
ATOM 2310 N N . SER B 1 87 ? -1.112 7.613 13.68 1 97.69 87 SER B N 1
ATOM 2311 C CA . SER B 1 87 ? -0.33 7.254 12.5 1 97.69 87 SER B CA 1
ATOM 2312 C C . SER B 1 87 ? 0.528 8.422 12.031 1 97.69 87 SER B C 1
ATOM 2314 O O . SER B 1 87 ? 0.008 9.5 11.727 1 97.69 87 SER B O 1
ATOM 2316 N N . TRP B 1 88 ? 1.836 8.258 12.023 1 98.62 88 TRP B N 1
ATOM 2317 C CA . TRP B 1 88 ? 2.725 9.18 11.328 1 98.62 88 TRP B CA 1
ATOM 2318 C C . TRP B 1 88 ? 2.822 8.828 9.852 1 98.62 88 TRP B C 1
ATOM 2320 O O . TRP B 1 88 ? 3.041 7.672 9.492 1 98.62 88 TRP B O 1
ATOM 2330 N N . GLU B 1 89 ? 2.678 9.844 8.992 1 98.81 89 GLU B N 1
ATOM 2331 C CA . GLU B 1 89 ? 2.59 9.641 7.551 1 98.81 89 GLU B CA 1
ATOM 2332 C C . GLU B 1 89 ? 3.246 10.797 6.793 1 98.81 89 GLU B C 1
ATOM 2334 O O . GLU B 1 89 ? 3.406 11.891 7.34 1 98.81 89 GLU B O 1
ATOM 2339 N N . ILE B 1 90 ? 3.607 10.547 5.539 1 98.94 90 ILE B N 1
ATOM 2340 C CA . ILE B 1 90 ? 3.803 11.68 4.648 1 98.94 90 ILE B CA 1
ATOM 2341 C C . ILE B 1 90 ? 2.48 12.422 4.453 1 98.94 90 ILE B C 1
ATOM 2343 O O . ILE B 1 90 ? 1.409 11.859 4.699 1 98.94 90 ILE B O 1
ATOM 2347 N N . PRO B 1 91 ? 2.572 13.727 4.141 1 98.75 91 PRO B N 1
ATOM 2348 C CA . PRO B 1 91 ? 1.303 14.375 3.791 1 98.75 91 PRO B CA 1
ATOM 2349 C C . PRO B 1 91 ? 0.578 13.664 2.648 1 98.75 91 PRO B C 1
ATOM 2351 O O . PRO B 1 91 ? 1.193 13.336 1.632 1 98.75 91 PRO B O 1
ATOM 2354 N N . GLU B 1 92 ? -0.652 13.414 2.871 1 98.44 92 GLU B N 1
ATOM 2355 C CA . GLU B 1 92 ? -1.498 12.711 1.913 1 98.44 92 GLU B CA 1
ATOM 2356 C C . GLU B 1 92 ? -2.842 13.414 1.742 1 98.44 92 GLU B C 1
ATOM 2358 O O . GLU B 1 92 ? -3.268 14.172 2.615 1 98.44 92 GLU B O 1
ATOM 2363 N N . GLY B 1 93 ? -3.504 13.148 0.615 1 97.06 93 GLY B N 1
ATOM 2364 C CA . GLY B 1 93 ? -4.836 13.688 0.386 1 97.06 93 GLY B CA 1
ATOM 2365 C C . GLY B 1 93 ? -5.527 13.07 -0.814 1 97.06 93 GLY B C 1
ATOM 2366 O O . GLY B 1 93 ? -4.895 12.398 -1.63 1 97.06 93 GLY B O 1
ATOM 2367 N N . GLY B 1 94 ? -6.824 13.273 -0.827 1 96.5 94 GLY B N 1
ATOM 2368 C CA . GLY B 1 94 ? -7.613 12.828 -1.963 1 96.5 94 GLY B CA 1
ATOM 2369 C C . GLY B 1 94 ? -7.742 13.875 -3.051 1 96.5 94 GLY B C 1
ATOM 2370 O O . GLY B 1 94 ? -8.07 15.031 -2.77 1 96.5 94 GLY B O 1
ATOM 2371 N N . VAL B 1 95 ? -7.453 13.461 -4.285 1 97.69 95 VAL B N 1
ATOM 2372 C CA . VAL B 1 95 ? -7.605 14.344 -5.441 1 97.69 95 VAL B CA 1
ATOM 2373 C C . VAL B 1 95 ? -8.625 13.75 -6.41 1 97.69 95 VAL B C 1
ATOM 2375 O O . VAL B 1 95 ? -8.453 12.633 -6.898 1 97.69 95 VAL B O 1
ATOM 2378 N N . PRO B 1 96 ? -9.672 14.492 -6.699 1 96.56 96 PRO B N 1
ATOM 2379 C CA . PRO B 1 96 ? -10.688 13.984 -7.625 1 96.56 96 PRO B CA 1
ATOM 2380 C C . PRO B 1 96 ? -10.102 13.555 -8.969 1 96.56 96 PRO B C 1
ATOM 2382 O O . PRO B 1 96 ? -9.133 14.156 -9.445 1 96.56 96 PRO B O 1
ATOM 2385 N N . HIS B 1 97 ? -10.766 12.625 -9.617 1 95.31 97 HIS B N 1
ATOM 2386 C CA . HIS B 1 97 ? -10.281 12.047 -10.859 1 95.31 97 HIS B CA 1
ATOM 2387 C C . HIS B 1 97 ? -10.227 13.094 -11.969 1 95.31 97 HIS B C 1
ATOM 2389 O O . HIS B 1 97 ? -9.398 13.008 -12.875 1 95.31 97 HIS B O 1
ATOM 2395 N N . HIS B 1 98 ? -11.062 14.094 -11.844 1 95.38 98 HIS B N 1
ATOM 2396 C CA . HIS B 1 98 ? -11.148 15.094 -12.906 1 95.38 98 HIS B CA 1
ATOM 2397 C C . HIS B 1 98 ? -10.125 16.203 -12.703 1 95.38 98 HIS B C 1
ATOM 2399 O O . HIS B 1 98 ? -9.922 17.031 -13.586 1 95.38 98 HIS B O 1
ATOM 2405 N N . GLU B 1 99 ? -9.531 16.219 -11.555 1 96.31 99 GLU B N 1
ATOM 2406 C CA . GLU B 1 99 ? -8.5 17.219 -11.266 1 96.31 99 GLU B CA 1
ATOM 2407 C C . GLU B 1 99 ? -7.117 16.719 -11.68 1 96.31 99 GLU B C 1
ATOM 2409 O O . GLU B 1 99 ? -6.812 15.539 -11.547 1 96.31 99 GLU B O 1
ATOM 2414 N N . ASP B 1 100 ? -6.309 17.672 -12.211 1 97.44 100 ASP B N 1
ATOM 2415 C CA . ASP B 1 100 ? -4.914 17.328 -12.484 1 97.44 100 ASP B CA 1
ATOM 2416 C C . ASP B 1 100 ? -4.223 16.812 -11.227 1 97.44 100 ASP B C 1
ATOM 2418 O O . ASP B 1 100 ? -4.223 17.484 -10.188 1 97.44 100 ASP B O 1
ATOM 2422 N N . PRO B 1 101 ? -3.66 15.633 -11.305 1 96.88 101 PRO B N 1
ATOM 2423 C CA . PRO B 1 101 ? -3.092 15.008 -10.109 1 96.88 101 PRO B CA 1
ATOM 2424 C C . PRO B 1 101 ? -1.988 15.852 -9.469 1 96.88 101 PRO B C 1
ATOM 2426 O O . PRO B 1 101 ? -1.939 15.984 -8.242 1 96.88 101 PRO B O 1
ATOM 2429 N N . MET B 1 102 ? -1.145 16.422 -10.266 1 97.38 102 MET B N 1
ATOM 2430 C CA . MET B 1 102 ? -0.027 17.188 -9.719 1 97.38 102 MET B CA 1
ATOM 2431 C C . MET B 1 102 ? -0.52 18.469 -9.039 1 97.38 102 MET B C 1
ATOM 2433 O O . MET B 1 102 ? -0.007 18.844 -7.988 1 97.38 102 MET B O 1
ATOM 2437 N N . GLU B 1 103 ? -1.464 19.125 -9.625 1 97.5 103 GLU B N 1
ATOM 2438 C CA . GLU B 1 103 ? -2.049 20.312 -9.008 1 97.5 103 GLU B CA 1
ATOM 2439 C C . GLU B 1 103 ? -2.727 19.969 -7.684 1 97.5 103 GLU B C 1
ATOM 2441 O O . GLU B 1 103 ? -2.604 20.719 -6.707 1 97.5 103 GLU B O 1
ATOM 2446 N N . GLY B 1 104 ? -3.443 18.875 -7.707 1 97.94 104 GLY B N 1
ATOM 2447 C CA . GLY B 1 104 ? -4.062 18.406 -6.473 1 97.94 104 GLY B CA 1
ATOM 2448 C C . GLY B 1 104 ? -3.053 18.094 -5.383 1 97.94 104 GLY B C 1
ATOM 2449 O O . GLY B 1 104 ? -3.258 18.453 -4.223 1 97.94 104 GLY B O 1
ATOM 2450 N N . ALA B 1 105 ? -1.953 17.453 -5.797 1 98.19 105 ALA B N 1
ATOM 2451 C CA . ALA B 1 105 ? -0.895 17.109 -4.852 1 98.19 105 ALA B CA 1
ATOM 2452 C C . ALA B 1 105 ? -0.278 18.359 -4.234 1 98.19 105 ALA B C 1
ATOM 2454 O O . ALA B 1 105 ? -0.058 18.422 -3.023 1 98.19 105 ALA B O 1
ATOM 2455 N N . ARG B 1 106 ? -0.049 19.359 -5.086 1 97.88 106 ARG B N 1
ATOM 2456 C CA . ARG B 1 106 ? 0.5 20.609 -4.609 1 97.88 106 ARG B CA 1
ATOM 2457 C C . ARG B 1 106 ? -0.435 21.281 -3.602 1 97.88 106 ARG B C 1
ATOM 2459 O O . ARG B 1 106 ? 0.013 21.781 -2.568 1 97.88 106 ARG B O 1
ATOM 2466 N N . ARG B 1 107 ? -1.641 21.297 -3.943 1 97.44 107 ARG B N 1
ATOM 2467 C CA . ARG B 1 107 ? -2.641 21.891 -3.064 1 97.44 107 ARG B CA 1
ATOM 2468 C C . ARG B 1 107 ? -2.695 21.172 -1.723 1 97.44 107 ARG B C 1
ATOM 2470 O O . ARG B 1 107 ? -2.68 21.812 -0.668 1 97.44 107 ARG B O 1
ATOM 2477 N N . GLU B 1 108 ? -2.748 19.828 -1.737 1 97.94 108 GLU B N 1
ATOM 2478 C CA . GLU B 1 108 ? -2.828 19.031 -0.514 1 97.94 108 GLU B CA 1
ATOM 2479 C C . GLU B 1 108 ? -1.593 19.234 0.359 1 97.94 108 GLU B C 1
ATOM 2481 O O . GLU B 1 108 ? -1.698 19.312 1.585 1 97.94 108 GLU B O 1
ATOM 2486 N N . LEU B 1 109 ? -0.406 19.312 -0.271 1 98.69 109 LEU B N 1
ATOM 2487 C CA . LEU B 1 109 ? 0.831 19.562 0.462 1 98.69 109 LEU B CA 1
ATOM 2488 C C . LEU B 1 109 ? 0.752 20.875 1.221 1 98.69 109 LEU B C 1
ATOM 2490 O O . LEU B 1 109 ? 1.051 20.938 2.416 1 98.69 109 LEU B O 1
ATOM 2494 N N . ARG B 1 110 ? 0.328 21.891 0.54 1 98.12 110 ARG B N 1
ATOM 2495 C CA . ARG B 1 110 ? 0.213 23.203 1.142 1 98.12 110 ARG B CA 1
ATOM 2496 C C . ARG B 1 110 ? -0.827 23.219 2.256 1 98.12 110 ARG B C 1
ATOM 2498 O O . ARG B 1 110 ? -0.569 23.719 3.352 1 98.12 110 ARG B O 1
ATOM 2505 N N . GLU B 1 111 ? -1.988 22.688 2.002 1 97.88 111 GLU B N 1
ATOM 2506 C CA . GLU B 1 111 ? -3.08 22.703 2.969 1 97.88 111 GLU B CA 1
ATOM 2507 C C . GLU B 1 111 ? -2.684 22 4.266 1 97.88 111 GLU B C 1
ATOM 2509 O O . GLU B 1 111 ? -2.98 22.5 5.359 1 97.88 111 GLU B O 1
ATOM 2514 N N . GLU B 1 112 ? -1.987 20.906 4.152 1 97.88 112 GLU B N 1
ATOM 2515 C CA . GLU B 1 112 ? -1.697 20.094 5.336 1 97.88 112 GLU B CA 1
ATOM 2516 C C . GLU B 1 112 ? -0.446 20.609 6.051 1 97.88 112 GLU B C 1
ATOM 2518 O O . GLU B 1 112 ? -0.391 20.625 7.281 1 97.88 112 GLU B O 1
ATOM 2523 N N . THR B 1 113 ? 0.581 21.062 5.301 1 98.38 113 THR B N 1
ATOM 2524 C CA . THR B 1 113 ? 1.881 21.281 5.922 1 98.38 113 THR B CA 1
ATOM 2525 C C . THR B 1 113 ? 2.281 22.75 5.801 1 98.38 113 THR B C 1
ATOM 2527 O O . THR B 1 113 ? 3.23 23.203 6.453 1 98.38 113 THR B O 1
ATOM 2530 N N . GLY B 1 114 ? 1.595 23.5 4.973 1 98.25 114 GLY B N 1
ATOM 2531 C CA . GLY B 1 114 ? 1.973 24.875 4.691 1 98.25 114 GLY B CA 1
ATOM 2532 C C . GLY B 1 114 ? 3.135 25 3.725 1 98.25 114 GLY B C 1
ATOM 2533 O O . GLY B 1 114 ? 3.531 26.094 3.35 1 98.25 114 GLY B O 1
ATOM 2534 N N . LEU B 1 115 ? 3.658 23.875 3.225 1 98.69 115 LEU B N 1
ATOM 2535 C CA . LEU B 1 115 ? 4.852 23.891 2.385 1 98.69 115 LEU B CA 1
ATOM 2536 C C . LEU B 1 115 ? 4.473 24.031 0.913 1 98.69 115 LEU B C 1
ATOM 2538 O O . LEU B 1 115 ? 3.49 23.438 0.46 1 98.69 115 LEU B O 1
ATOM 2542 N N . GLU B 1 116 ? 5.262 24.797 0.245 1 98.31 116 GLU B N 1
ATOM 2543 C CA . GLU B 1 116 ? 5.238 24.859 -1.213 1 98.31 116 GLU B CA 1
ATOM 2544 C C . GLU B 1 116 ? 6.508 24.25 -1.812 1 98.31 116 GLU B C 1
ATOM 2546 O O . GLU B 1 116 ? 7.609 24.5 -1.315 1 98.31 116 GLU B O 1
ATOM 2551 N N . ALA B 1 117 ? 6.324 23.5 -2.875 1 98.44 117 ALA B N 1
ATOM 2552 C CA . ALA B 1 117 ? 7.461 22.828 -3.49 1 98.44 117 ALA B CA 1
ATOM 2553 C C . ALA B 1 117 ? 7.805 23.438 -4.84 1 98.44 117 ALA B C 1
ATOM 2555 O O . ALA B 1 117 ? 6.918 23.672 -5.668 1 98.44 117 ALA B O 1
ATOM 2556 N N . ALA B 1 118 ? 9.031 23.703 -5.066 1 98.25 118 ALA B N 1
ATOM 2557 C CA . ALA B 1 118 ? 9.492 24.156 -6.375 1 98.25 118 ALA B CA 1
ATOM 2558 C C . ALA B 1 118 ? 9.453 23.016 -7.395 1 98.25 118 ALA B C 1
ATOM 2560 O O . ALA B 1 118 ? 9.219 23.25 -8.586 1 98.25 118 ALA B O 1
ATOM 2561 N N . SER B 1 119 ? 9.719 21.812 -6.965 1 98.38 119 SER B N 1
ATOM 2562 C CA . SER B 1 119 ? 9.711 20.625 -7.812 1 98.38 119 SER B CA 1
ATOM 2563 C C . SER B 1 119 ? 8.844 19.531 -7.207 1 98.38 119 SER B C 1
ATOM 2565 O O . SER B 1 119 ? 8.938 19.25 -6.012 1 98.38 119 SER B O 1
ATOM 2567 N N . LEU B 1 120 ? 7.969 19 -7.977 1 98.5 120 LEU B N 1
ATOM 2568 C CA . LEU B 1 120 ? 7.137 17.844 -7.664 1 98.5 120 LEU B CA 1
ATOM 2569 C C . LEU B 1 120 ? 7.273 16.766 -8.734 1 98.5 120 LEU B C 1
ATOM 2571 O O . LEU B 1 120 ? 6.895 16.984 -9.891 1 98.5 120 LEU B O 1
ATOM 2575 N N . VAL B 1 121 ? 7.816 15.594 -8.367 1 98.5 121 VAL B N 1
ATOM 2576 C CA . VAL B 1 121 ? 8.086 14.531 -9.328 1 98.5 121 VAL B CA 1
ATOM 2577 C C . VAL B 1 121 ? 7.371 13.258 -8.898 1 98.5 121 VAL B C 1
ATOM 2579 O O . VAL B 1 121 ? 7.535 12.797 -7.762 1 98.5 121 VAL B O 1
ATOM 2582 N N . GLU B 1 122 ? 6.52 12.711 -9.75 1 98.62 122 GLU B N 1
ATOM 2583 C CA . GLU B 1 122 ? 5.91 11.414 -9.477 1 98.62 122 GLU B CA 1
ATOM 2584 C C . GLU B 1 122 ? 6.969 10.312 -9.383 1 98.62 122 GLU B C 1
ATOM 2586 O O . GLU B 1 122 ? 7.793 10.164 -10.281 1 98.62 122 GLU B O 1
ATOM 2591 N N . ILE B 1 123 ? 6.93 9.547 -8.258 1 98.75 123 ILE B N 1
ATOM 2592 C CA . ILE B 1 123 ? 8.008 8.578 -8.102 1 98.75 123 ILE B CA 1
ATOM 2593 C C . ILE B 1 123 ? 7.43 7.172 -8 1 98.75 123 ILE B C 1
ATOM 2595 O O . ILE B 1 123 ? 8.148 6.184 -8.141 1 98.75 123 ILE B O 1
ATOM 2599 N N . LEU B 1 124 ? 6.137 7.055 -7.719 1 98.62 124 LEU B N 1
ATOM 2600 C CA . LEU B 1 124 ? 5.508 5.742 -7.617 1 98.62 124 LEU B CA 1
ATOM 2601 C C . LEU B 1 124 ? 4.008 5.836 -7.875 1 98.62 124 LEU B C 1
ATOM 2603 O O . LEU B 1 124 ? 3.387 6.859 -7.59 1 98.62 124 LEU B O 1
ATOM 2607 N N . ARG B 1 125 ? 3.486 4.844 -8.383 1 97.69 125 ARG B N 1
ATOM 2608 C CA . ARG B 1 125 ? 2.047 4.613 -8.469 1 97.69 125 ARG B CA 1
ATOM 2609 C C . ARG B 1 125 ? 1.676 3.248 -7.91 1 97.69 125 ARG B C 1
ATOM 2611 O O . ARG B 1 125 ? 2.369 2.258 -8.156 1 97.69 125 ARG B O 1
ATOM 2618 N N . LEU B 1 126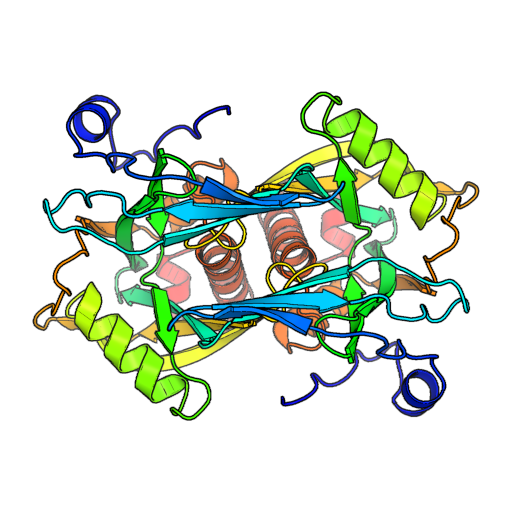 ? 0.61 3.191 -7.145 1 97.94 126 LEU B N 1
ATOM 2619 C CA . LEU B 1 126 ? 0.197 1.972 -6.457 1 97.94 126 LEU B CA 1
ATOM 2620 C C . LEU B 1 126 ? -1.289 1.704 -6.672 1 97.94 126 LEU B C 1
ATOM 2622 O O . LEU B 1 126 ? -2.098 2.635 -6.672 1 97.94 126 LEU B O 1
ATOM 2626 N N . ASP B 1 127 ? -1.631 0.506 -6.875 1 98.31 127 ASP B N 1
ATOM 2627 C CA . ASP B 1 127 ? -2.982 0.018 -6.621 1 98.31 127 ASP B CA 1
ATOM 2628 C C . ASP B 1 127 ? -3.102 -0.563 -5.211 1 98.31 127 ASP B C 1
ATOM 2630 O O . ASP B 1 127 ? -2.545 -1.624 -4.922 1 98.31 127 ASP B O 1
ATOM 2634 N N . LEU B 1 128 ? -3.74 0.065 -4.316 1 97.56 128 LEU B N 1
ATOM 2635 C CA . LEU B 1 128 ? -3.648 -0.226 -2.891 1 97.56 128 LEU B CA 1
ATOM 2636 C C . LEU B 1 128 ? -4.266 -1.585 -2.572 1 97.56 128 LEU B C 1
ATOM 2638 O O . LEU B 1 128 ? -3.562 -2.598 -2.545 1 97.56 128 LEU B O 1
ATOM 2642 N N . SER B 1 129 ? -5.504 -1.786 -2.365 1 97.12 129 SER B N 1
ATOM 2643 C CA . SER B 1 129 ? -6.156 -3.076 -2.16 1 97.12 129 SER B CA 1
ATOM 2644 C C . SER B 1 129 ? -6.867 -3.543 -3.426 1 97.12 129 SER B C 1
ATOM 2646 O O . SER B 1 129 ? -8.094 -3.555 -3.484 1 97.12 129 SER B O 1
ATOM 2648 N N . ASN B 1 130 ? -6.078 -4.059 -4.367 1 96.62 130 ASN B N 1
ATOM 2649 C CA . ASN B 1 130 ? -6.598 -4.266 -5.715 1 96.62 130 ASN B CA 1
ATOM 2650 C C . ASN B 1 130 ? -7.473 -5.512 -5.797 1 96.62 130 ASN B C 1
ATOM 2652 O O . ASN B 1 130 ? -8.07 -5.793 -6.84 1 96.62 130 ASN B O 1
ATOM 2656 N N . SER B 1 131 ? -7.625 -6.223 -4.684 1 93.94 131 SER B N 1
ATOM 2657 C CA . SER B 1 131 ? -8.562 -7.336 -4.629 1 93.94 131 SER B CA 1
ATOM 2658 C C . SER B 1 131 ? -9.984 -6.852 -4.363 1 93.94 131 SER B C 1
ATOM 2660 O O . SER B 1 131 ? -10.953 -7.535 -4.695 1 93.94 131 SER B O 1
ATOM 2662 N N . VAL B 1 132 ? -10.078 -5.59 -3.766 1 94.19 132 VAL B N 1
ATOM 2663 C CA . VAL B 1 132 ? -11.406 -5.191 -3.303 1 94.19 132 VAL B CA 1
ATOM 2664 C C . VAL B 1 132 ? -11.695 -3.758 -3.738 1 94.19 132 VAL B C 1
ATOM 2666 O O . VAL B 1 132 ? -12.844 -3.312 -3.707 1 94.19 132 VAL B O 1
ATOM 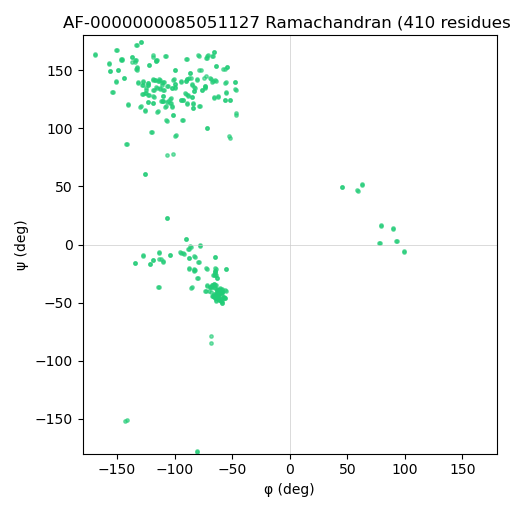2669 N N . SER B 1 133 ? -10.695 -3.045 -4.125 1 96.69 133 SER B N 1
ATOM 2670 C CA . SER B 1 133 ? -10.906 -1.634 -4.426 1 96.69 133 SER B CA 1
ATOM 2671 C C . SER B 1 133 ? -10.172 -1.221 -5.699 1 96.69 133 SER B C 1
ATOM 2673 O O . SER B 1 133 ? -9.281 -1.934 -6.168 1 96.69 133 SER B O 1
ATOM 2675 N N . ASP B 1 134 ? -10.633 -0.081 -6.227 1 97.38 134 ASP B N 1
ATOM 2676 C CA . ASP B 1 134 ? -9.938 0.51 -7.371 1 97.38 134 ASP B CA 1
ATOM 2677 C C . ASP B 1 134 ? -9.156 1.754 -6.957 1 97.38 134 ASP B C 1
ATOM 2679 O O . ASP B 1 134 ? -8.945 2.656 -7.766 1 97.38 134 ASP B O 1
ATOM 2683 N N . GLU B 1 135 ? -8.812 1.86 -5.68 1 97.88 135 GLU B N 1
ATOM 2684 C CA . GLU B 1 135 ? -8.047 2.998 -5.168 1 97.88 135 GLU B CA 1
ATOM 2685 C C . GLU B 1 135 ? -6.637 3.023 -5.746 1 97.88 135 GLU B C 1
ATOM 2687 O O . GLU B 1 135 ? -5.918 2.027 -5.684 1 97.88 135 GLU B O 1
ATOM 2692 N N . VAL B 1 136 ? -6.293 4.152 -6.312 1 97.88 136 VAL B N 1
ATOM 2693 C CA . VAL B 1 136 ? -4.961 4.375 -6.863 1 97.88 136 VAL B CA 1
ATOM 2694 C C . VAL B 1 136 ? -4.207 5.383 -5.996 1 97.88 136 VAL B C 1
ATOM 2696 O O . VAL B 1 136 ? -4.746 6.434 -5.645 1 97.88 136 VAL B O 1
ATOM 2699 N N . GLY B 1 137 ? -3.016 5.008 -5.578 1 98.31 137 GLY B N 1
ATOM 2700 C CA . GLY B 1 137 ? -2.092 5.93 -4.934 1 98.3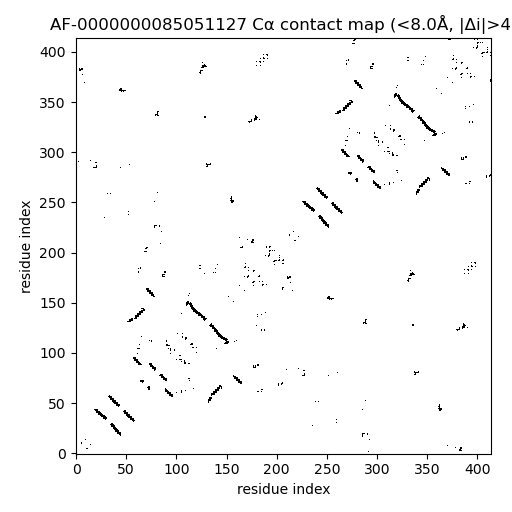1 137 GLY B CA 1
ATOM 2701 C C . GLY B 1 137 ? -1.021 6.453 -5.867 1 98.31 137 GLY B C 1
ATOM 2702 O O . GLY B 1 137 ? -0.483 5.707 -6.688 1 98.31 137 GLY B O 1
ATOM 2703 N N . ILE B 1 138 ? -0.788 7.699 -5.82 1 98.69 138 ILE B N 1
ATOM 2704 C CA . ILE B 1 138 ? 0.31 8.32 -6.547 1 98.69 138 ILE B CA 1
ATOM 2705 C C . ILE B 1 138 ? 1.222 9.062 -5.574 1 98.69 138 ILE B C 1
ATOM 2707 O O . ILE B 1 138 ? 0.752 9.867 -4.766 1 98.69 138 ILE B O 1
ATOM 2711 N N . ILE B 1 139 ? 2.5 8.812 -5.621 1 98.88 139 ILE B N 1
ATOM 2712 C CA . ILE B 1 139 ? 3.455 9.398 -4.684 1 98.88 139 ILE B CA 1
ATOM 2713 C C . ILE B 1 139 ? 4.375 10.367 -5.418 1 98.88 139 ILE B C 1
ATOM 2715 O O . ILE B 1 139 ? 4.902 10.047 -6.488 1 98.88 139 ILE B O 1
ATOM 2719 N N . TYR B 1 140 ? 4.559 11.492 -4.848 1 98.94 140 TYR B N 1
ATOM 2720 C CA . TYR B 1 140 ? 5.434 12.531 -5.391 1 98.94 140 TYR B CA 1
ATOM 2721 C C . TYR B 1 140 ? 6.574 12.836 -4.43 1 98.94 140 TYR B C 1
ATOM 2723 O O . TYR B 1 140 ? 6.375 12.859 -3.211 1 98.94 140 TYR B O 1
ATOM 2731 N N . LEU B 1 141 ? 7.73 13.07 -4.977 1 98.94 141 LEU B N 1
ATOM 2732 C CA . LEU B 1 141 ? 8.828 13.695 -4.246 1 98.94 141 LEU B CA 1
ATOM 2733 C C . LEU B 1 141 ? 8.773 15.211 -4.375 1 98.94 141 LEU B C 1
ATOM 2735 O O . LEU B 1 141 ? 8.727 15.742 -5.488 1 98.94 141 LEU B O 1
ATOM 2739 N N . ALA B 1 142 ? 8.672 15.883 -3.301 1 98.94 142 ALA B N 1
ATOM 2740 C CA . ALA B 1 142 ? 8.625 17.344 -3.262 1 98.94 142 ALA B CA 1
ATOM 2741 C C . ALA B 1 142 ? 9.945 17.922 -2.754 1 98.94 142 ALA B C 1
ATOM 2743 O O . ALA B 1 142 ? 10.367 17.625 -1.636 1 98.94 142 ALA B O 1
ATOM 2744 N N . THR B 1 143 ? 10.602 18.797 -3.518 1 98.75 143 THR B N 1
ATOM 2745 C CA . THR B 1 143 ? 11.859 19.438 -3.145 1 98.75 143 THR B CA 1
ATOM 2746 C C . THR B 1 143 ? 11.812 20.938 -3.426 1 98.75 143 THR B C 1
ATOM 2748 O O . THR B 1 143 ? 10.867 21.422 -4.043 1 98.75 143 THR B O 1
ATOM 2751 N N . GLY B 1 144 ? 12.844 21.641 -2.953 1 98.31 144 GLY B N 1
ATOM 2752 C CA . GLY B 1 144 ? 12.789 23.094 -3.045 1 98.31 144 GLY B CA 1
ATOM 2753 C C . GLY B 1 144 ? 11.648 23.703 -2.25 1 98.31 144 GLY B C 1
ATOM 2754 O O . GLY B 1 144 ? 10.875 24.5 -2.777 1 98.31 144 GLY B O 1
ATOM 2755 N N . LEU B 1 145 ? 11.547 23.344 -1.01 1 98.62 145 LEU B N 1
ATOM 2756 C CA . LEU B 1 145 ? 10.398 23.625 -0.158 1 98.62 145 LEU B CA 1
ATOM 2757 C C . LEU B 1 145 ? 10.523 25.016 0.462 1 98.62 145 LEU B C 1
ATOM 2759 O O . LEU B 1 145 ? 11.602 25.406 0.91 1 98.62 145 LEU B O 1
ATOM 2763 N N . THR B 1 146 ? 9.43 25.719 0.473 1 98.19 146 THR B N 1
ATOM 2764 C CA . THR B 1 146 ? 9.305 27 1.162 1 98.19 146 THR B CA 1
ATOM 2765 C C . THR B 1 146 ? 8.102 27 2.102 1 98.19 146 THR B C 1
ATOM 2767 O O . THR B 1 146 ? 7.051 26.453 1.768 1 98.19 146 THR B O 1
ATOM 2770 N N . PRO B 1 147 ? 8.289 27.578 3.256 1 96.44 147 PRO B N 1
ATOM 2771 C CA . PRO B 1 147 ? 7.195 27.562 4.23 1 96.44 147 PRO B CA 1
ATOM 2772 C C . PRO B 1 147 ? 6.055 28.5 3.855 1 96.44 147 PRO B C 1
ATOM 2774 O O . PRO B 1 147 ? 6.293 29.562 3.262 1 96.44 147 PRO B O 1
ATOM 2777 N N . GLY B 1 148 ? 4.859 28.141 4.133 1 94.25 148 GLY B N 1
ATOM 2778 C CA . GLY B 1 148 ? 3.637 28.922 4.078 1 94.25 148 GLY B CA 1
ATOM 2779 C C . GLY B 1 148 ? 2.67 28.594 5.199 1 94.25 148 GLY B C 1
ATOM 2780 O O . GLY B 1 148 ? 3.088 28.312 6.324 1 94.25 148 GLY B O 1
ATOM 2781 N N . GLU B 1 149 ? 1.384 28.797 4.871 1 93.81 149 GLU B N 1
ATOM 2782 C CA . GLU B 1 149 ? 0.373 28.578 5.902 1 93.81 149 GLU B CA 1
ATOM 2783 C C . GLU B 1 149 ? -0.458 27.328 5.609 1 93.81 149 GLU B C 1
ATOM 2785 O O . GLU B 1 149 ? -0.796 27.062 4.457 1 93.81 149 GLU B O 1
ATOM 2790 N N . THR B 1 150 ? -0.717 26.625 6.672 1 91.81 150 THR B N 1
ATOM 2791 C CA . THR B 1 150 ? -1.6 25.469 6.543 1 91.81 150 THR B CA 1
ATOM 2792 C C . THR B 1 150 ? -3.045 25.906 6.332 1 91.81 150 THR B C 1
ATOM 2794 O O . THR B 1 150 ? -3.385 27.062 6.578 1 91.81 150 THR B O 1
ATOM 2797 N N . GLU B 1 151 ? -3.848 25.047 5.828 1 93.81 151 GLU B N 1
ATOM 2798 C CA . GLU B 1 151 ? -5.293 25.188 5.691 1 93.81 151 GLU B CA 1
ATOM 2799 C C . GLU B 1 151 ? -6.004 23.859 5.957 1 93.81 151 GLU B C 1
ATOM 2801 O O . GLU B 1 151 ? -6.355 23.141 5.023 1 93.81 151 GLU B O 1
ATOM 2806 N N . TRP B 1 152 ? -6.289 23.609 7.215 1 91.38 152 TRP B N 1
ATOM 2807 C CA . TRP B 1 152 ? -6.926 22.359 7.629 1 91.38 152 TRP B CA 1
ATOM 2808 C C . TRP B 1 152 ? -8.445 22.469 7.52 1 91.38 152 TRP B C 1
ATOM 2810 O O . TRP B 1 152 ? -9.008 23.547 7.68 1 91.38 152 TRP B O 1
ATOM 2820 N N . ASP B 1 153 ? -9.055 21.359 7.207 1 87.5 153 ASP B N 1
ATOM 2821 C CA . ASP B 1 153 ? -10.516 21.375 7.238 1 87.5 153 ASP B CA 1
ATOM 2822 C C . ASP B 1 153 ? -11.039 21.203 8.664 1 87.5 153 ASP B C 1
ATOM 2824 O O . ASP B 1 153 ? -10.25 21.125 9.609 1 87.5 153 ASP B O 1
ATOM 2828 N N . GLU B 1 154 ? -12.273 21.156 8.883 1 88.56 154 GLU B N 1
ATOM 2829 C CA . GLU B 1 154 ? -12.891 21.219 10.211 1 88.56 154 GLU B CA 1
ATOM 2830 C C . GLU B 1 154 ? -12.656 19.906 10.977 1 88.56 154 GLU B C 1
ATOM 2832 O O . GLU B 1 154 ? -12.695 19.891 12.203 1 88.56 154 GLU B O 1
ATOM 2837 N N . THR B 1 155 ? -12.359 18.844 10.289 1 87.69 155 THR B N 1
ATOM 2838 C CA . THR B 1 155 ? -12.227 17.562 10.984 1 87.69 155 THR B CA 1
ATOM 2839 C C . THR B 1 155 ? -10.758 17.188 11.133 1 87.69 155 THR B C 1
ATOM 2841 O O . THR B 1 155 ? -10.43 16.25 11.867 1 87.69 155 THR B O 1
ATOM 2844 N N . GLU B 1 156 ? -9.914 17.891 10.508 1 88.69 156 GLU B N 1
ATOM 2845 C CA . GLU B 1 156 ? -8.5 17.531 10.5 1 88.69 156 GLU B CA 1
ATOM 2846 C C . GLU B 1 156 ? -7.793 18.062 11.75 1 88.69 156 GLU B C 1
ATOM 2848 O O . GLU B 1 156 ? -7.82 19.266 12.023 1 88.69 156 GLU B O 1
ATOM 2853 N N . ASN B 1 157 ? -7.246 17.25 12.5 1 92 157 ASN B N 1
ATOM 2854 C CA . ASN B 1 157 ? -6.34 17.516 13.609 1 92 157 ASN B CA 1
ATOM 2855 C C . ASN B 1 157 ? -4.977 16.859 13.398 1 92 157 ASN B C 1
ATOM 2857 O O . ASN B 1 157 ? -4.773 15.703 13.766 1 92 157 ASN B O 1
ATOM 2861 N N . LEU B 1 158 ? -4.055 17.641 12.906 1 95.94 158 LEU B N 1
ATOM 2862 C CA . LEU B 1 158 ? -2.766 17.094 12.5 1 95.94 158 LEU B CA 1
ATOM 2863 C C . LEU B 1 158 ? -1.646 17.609 13.398 1 95.94 158 LEU B C 1
ATOM 2865 O O . LEU B 1 158 ? -1.703 18.75 13.859 1 95.94 158 LEU B O 1
ATOM 2869 N N . GLU B 1 159 ? -0.739 16.797 13.672 1 97.38 159 GLU B N 1
ATOM 2870 C CA . GLU B 1 159 ? 0.577 17.219 14.133 1 97.38 159 GLU B CA 1
ATOM 2871 C C . GLU B 1 159 ? 1.604 17.172 13.008 1 97.38 159 GLU B C 1
ATOM 2873 O O . GLU B 1 159 ? 1.556 16.281 12.156 1 97.38 159 GLU B O 1
ATOM 2878 N N . ILE B 1 160 ? 2.465 18.141 13.008 1 98.19 160 ILE B N 1
ATOM 2879 C CA . ILE B 1 160 ? 3.514 18.172 12 1 98.19 160 ILE B CA 1
ATOM 2880 C C . ILE B 1 160 ? 4.879 18.031 12.664 1 98.19 160 ILE B C 1
ATOM 2882 O O . ILE B 1 160 ? 5.141 18.641 13.703 1 98.19 160 ILE B O 1
ATOM 2886 N N . VAL B 1 161 ? 5.758 17.203 12.109 1 98.38 161 VAL B N 1
ATOM 2887 C CA . VAL B 1 161 ? 7.137 17.094 12.578 1 98.38 161 VAL B CA 1
ATOM 2888 C C . VAL B 1 161 ? 8.094 17.109 11.391 1 98.38 161 VAL B C 1
ATOM 2890 O O . VAL B 1 161 ? 7.688 16.844 10.258 1 98.38 161 VAL B O 1
ATOM 2893 N N . ARG B 1 162 ? 9.211 17.562 11.586 1 98.5 162 ARG B N 1
ATOM 2894 C CA . ARG B 1 162 ? 10.328 17.469 10.664 1 98.5 162 ARG B CA 1
ATOM 2895 C C . ARG B 1 162 ? 11.461 16.625 11.25 1 98.5 162 ARG B C 1
ATOM 2897 O O . ARG B 1 162 ? 12.016 16.969 12.297 1 98.5 162 ARG B O 1
ATOM 2904 N N . VAL B 1 163 ? 11.758 15.438 10.633 1 98.56 163 VAL B N 1
ATOM 2905 C CA . VAL B 1 163 ? 12.664 14.461 11.219 1 98.56 163 VAL B CA 1
ATOM 2906 C C . VAL B 1 163 ? 13.664 13.984 10.164 1 98.56 163 VAL B C 1
ATOM 2908 O O . VAL B 1 163 ? 13.375 14.031 8.969 1 98.56 163 VAL B O 1
ATOM 2911 N N . PRO B 1 164 ? 14.906 13.547 10.555 1 98.81 164 PRO B N 1
ATOM 2912 C CA . PRO B 1 164 ? 15.852 13 9.57 1 98.81 164 PRO B CA 1
ATOM 2913 C C . PRO B 1 164 ? 15.266 11.836 8.773 1 98.81 164 PRO B C 1
ATOM 2915 O O . PRO B 1 164 ? 14.594 10.969 9.344 1 98.81 164 PRO B O 1
ATOM 2918 N N . PHE B 1 165 ? 15.578 11.828 7.484 1 98.88 165 PHE B N 1
ATOM 2919 C CA . PHE B 1 165 ? 15.078 10.766 6.617 1 98.88 165 PHE B CA 1
ATOM 2920 C C . PHE B 1 165 ? 15.477 9.398 7.148 1 98.88 165 PHE B C 1
ATOM 2922 O O . PHE B 1 165 ? 14.672 8.461 7.141 1 98.88 165 PHE B O 1
ATOM 2929 N N . LYS B 1 166 ? 16.641 9.297 7.633 1 98.56 166 LYS B N 1
ATOM 2930 C CA . LYS B 1 166 ? 17.156 8.023 8.125 1 98.56 166 LYS B CA 1
ATOM 2931 C C . LYS B 1 166 ? 16.297 7.484 9.266 1 98.56 166 LYS B C 1
ATOM 2933 O O . LYS B 1 166 ? 16.094 6.273 9.375 1 98.56 166 LYS B O 1
ATOM 2938 N N . ASP B 1 167 ? 15.836 8.398 10.133 1 98.69 167 ASP B N 1
ATOM 2939 C CA . ASP B 1 167 ? 14.984 7.984 11.242 1 98.69 167 ASP B CA 1
ATOM 2940 C C . ASP B 1 167 ? 13.625 7.488 10.734 1 98.69 167 ASP B C 1
ATOM 2942 O O . ASP B 1 167 ? 13.062 6.543 11.289 1 98.69 167 ASP B O 1
ATOM 2946 N N . VAL B 1 168 ? 13.078 8.109 9.688 1 98.88 168 VAL B N 1
ATOM 2947 C CA . VAL B 1 168 ? 11.812 7.688 9.102 1 98.88 168 VAL B CA 1
ATOM 2948 C C . VAL B 1 168 ? 11.961 6.305 8.469 1 98.88 168 VAL B C 1
ATOM 2950 O O . VAL B 1 168 ? 11.102 5.438 8.641 1 98.88 168 VAL B O 1
ATOM 2953 N N . LEU B 1 169 ? 13.078 6.148 7.727 1 98.88 169 LEU B N 1
ATOM 2954 C CA . LEU B 1 169 ? 13.359 4.855 7.109 1 98.88 169 LEU B CA 1
ATOM 2955 C C . LEU B 1 169 ? 13.43 3.754 8.164 1 98.88 169 LEU B C 1
ATOM 2957 O O . LEU B 1 169 ? 12.828 2.689 7.988 1 98.88 169 LEU B O 1
ATOM 2961 N N . GLU B 1 170 ? 14.117 4.008 9.258 1 98.62 170 GLU B N 1
ATOM 2962 C CA . GLU B 1 170 ? 14.219 3.031 10.336 1 98.62 170 GLU B CA 1
ATOM 2963 C C . GLU B 1 170 ? 12.844 2.73 10.938 1 98.62 170 GLU B C 1
ATOM 2965 O O . GLU B 1 170 ? 12.523 1.575 11.227 1 98.62 170 GLU B O 1
ATOM 2970 N N . ALA B 1 171 ? 12.031 3.734 11.133 1 98.75 171 ALA B N 1
ATOM 2971 C CA . ALA B 1 171 ? 10.688 3.568 11.688 1 98.75 171 ALA B CA 1
ATOM 2972 C C . ALA B 1 171 ? 9.82 2.721 10.766 1 98.75 171 ALA B C 1
ATOM 2974 O O . ALA B 1 171 ? 8.984 1.939 11.227 1 98.75 171 ALA B O 1
ATOM 2975 N N . VAL B 1 172 ? 9.953 2.918 9.453 1 98.75 172 VAL B N 1
ATOM 2976 C CA . VAL B 1 172 ? 9.25 2.109 8.461 1 98.75 172 VAL B CA 1
ATOM 2977 C C . VAL B 1 172 ? 9.68 0.648 8.586 1 98.75 172 VAL B C 1
ATOM 2979 O O . VAL B 1 172 ? 8.836 -0.249 8.656 1 98.75 172 VAL B O 1
ATOM 2982 N N . ILE B 1 173 ? 10.992 0.434 8.688 1 98.31 173 ILE B N 1
ATOM 2983 C CA . ILE B 1 173 ? 11.555 -0.912 8.742 1 98.31 173 ILE B CA 1
ATOM 2984 C C . ILE B 1 173 ? 11.109 -1.61 10.023 1 98.31 173 ILE B C 1
ATOM 2986 O O . ILE B 1 173 ? 10.789 -2.803 10.008 1 98.31 173 ILE B O 1
ATOM 2990 N N . LYS B 1 174 ? 10.953 -0.874 11.078 1 97.69 174 LYS B N 1
ATOM 2991 C CA . LYS B 1 174 ? 10.617 -1.438 12.383 1 97.69 174 LYS B CA 1
ATOM 2992 C C . LYS B 1 174 ? 9.109 -1.56 12.555 1 97.69 174 LYS B C 1
ATOM 2994 O O . LYS B 1 174 ? 8.633 -2.062 13.578 1 97.69 174 LYS B O 1
ATOM 2999 N N . GLY B 1 175 ? 8.359 -1.103 11.625 1 97.81 175 GLY B N 1
ATOM 3000 C CA . GLY B 1 175 ? 6.906 -1.202 11.703 1 97.81 175 GLY B CA 1
ATOM 3001 C C . GLY B 1 175 ? 6.285 -0.147 12.602 1 97.81 175 GLY B C 1
ATOM 3002 O O . GLY B 1 175 ? 5.137 -0.286 13.023 1 97.81 175 GLY B O 1
ATOM 3003 N N . GLN B 1 176 ? 7.039 0.893 12.914 1 98 176 GLN B N 1
ATOM 3004 C CA . GLN B 1 176 ? 6.512 2.012 13.695 1 98 176 GLN B CA 1
ATOM 3005 C C . GLN B 1 176 ? 5.711 2.963 12.812 1 98 176 GLN B C 1
ATOM 3007 O O . GLN B 1 176 ? 4.848 3.695 13.305 1 98 176 GLN B O 1
ATOM 3012 N N . ILE B 1 177 ? 6.004 3.064 11.562 1 98.56 177 ILE B N 1
ATOM 3013 C CA . ILE B 1 177 ? 5.219 3.682 10.5 1 98.56 177 ILE B CA 1
ATOM 3014 C C . ILE B 1 177 ? 4.688 2.602 9.562 1 98.56 177 ILE B C 1
ATOM 3016 O O . ILE B 1 177 ? 5.465 1.849 8.969 1 98.56 177 ILE B O 1
ATOM 3020 N N . ARG B 1 178 ? 3.332 2.615 9.422 1 98.31 178 ARG B N 1
ATOM 3021 C CA . ARG B 1 178 ? 2.754 1.487 8.695 1 98.31 178 ARG B CA 1
ATOM 3022 C C . ARG B 1 178 ? 1.858 1.966 7.562 1 98.31 178 ARG B C 1
ATOM 3024 O O . ARG B 1 178 ? 1.393 1.163 6.75 1 98.31 178 ARG B O 1
ATOM 3031 N N . ASP B 1 179 ? 1.574 3.266 7.508 1 98.69 179 ASP B N 1
ATOM 3032 C CA . ASP B 1 179 ? 0.811 3.783 6.379 1 98.69 179 ASP B CA 1
ATOM 3033 C C . ASP B 1 179 ? 1.43 3.348 5.051 1 98.69 179 ASP B C 1
ATOM 3035 O O . ASP B 1 179 ? 2.596 3.641 4.781 1 98.69 179 ASP B O 1
ATOM 3039 N N . SER B 1 180 ? 0.666 2.717 4.234 1 98.81 180 SER B N 1
ATOM 3040 C CA . SER B 1 180 ? 1.203 2.027 3.064 1 98.81 180 SER B CA 1
ATOM 3041 C C . SER B 1 180 ? 1.875 3.004 2.107 1 98.81 180 SER B C 1
ATOM 3043 O O . SER B 1 180 ? 2.936 2.709 1.553 1 98.81 180 SER B O 1
ATOM 3045 N N . LEU B 1 181 ? 1.248 4.164 1.87 1 98.88 181 LEU B N 1
ATOM 3046 C CA . LEU B 1 181 ? 1.854 5.148 0.982 1 98.88 181 LEU B CA 1
ATOM 3047 C C . LEU B 1 181 ? 3.195 5.621 1.53 1 98.88 181 LEU B C 1
ATOM 3049 O O . LEU B 1 181 ? 4.168 5.746 0.782 1 98.88 181 LEU B O 1
ATOM 3053 N N . THR B 1 182 ? 3.229 5.844 2.832 1 98.94 182 THR B N 1
ATOM 3054 C CA . THR B 1 182 ? 4.461 6.309 3.457 1 98.94 182 THR B CA 1
ATOM 3055 C C . THR B 1 182 ? 5.555 5.246 3.355 1 98.94 182 THR B C 1
ATOM 3057 O O . THR B 1 182 ? 6.691 5.551 2.998 1 98.94 182 THR B O 1
ATOM 3060 N N . VAL B 1 183 ? 5.195 4.016 3.648 1 98.94 183 VAL B N 1
ATOM 3061 C CA . VAL B 1 183 ? 6.16 2.922 3.611 1 98.94 183 VAL B CA 1
ATOM 3062 C C . VAL B 1 183 ? 6.762 2.809 2.213 1 98.94 183 VAL B C 1
ATOM 3064 O O . VAL B 1 183 ? 7.984 2.797 2.055 1 98.94 183 VAL B O 1
ATOM 3067 N N . ALA B 1 184 ? 5.938 2.771 1.186 1 98.94 184 ALA B N 1
ATOM 3068 C CA . ALA B 1 184 ? 6.414 2.66 -0.191 1 98.94 184 ALA B CA 1
ATOM 3069 C C . ALA B 1 184 ? 7.258 3.871 -0.58 1 98.94 184 ALA B C 1
ATOM 3071 O O . ALA B 1 184 ? 8.305 3.727 -1.21 1 98.94 184 ALA B O 1
ATOM 3072 N N . ALA B 1 185 ? 6.816 5.059 -0.206 1 98.94 185 ALA B N 1
ATOM 3073 C CA . ALA B 1 185 ? 7.48 6.309 -0.569 1 98.94 185 ALA B CA 1
ATOM 3074 C C . ALA B 1 185 ? 8.898 6.363 0 1 98.94 185 ALA B C 1
ATOM 3076 O O . ALA B 1 185 ? 9.844 6.695 -0.712 1 98.94 185 ALA B O 1
ATOM 3077 N N . VAL B 1 186 ? 9 6.027 1.27 1 98.94 186 VAL B N 1
ATOM 3078 C CA . VAL B 1 186 ? 10.281 6.125 1.971 1 98.94 186 VAL B CA 1
ATOM 3079 C C . VAL B 1 186 ? 11.273 5.133 1.372 1 98.94 186 VAL B C 1
ATOM 3081 O O . VAL B 1 186 ? 12.422 5.48 1.108 1 98.94 186 VAL B O 1
ATOM 3084 N N . LEU B 1 187 ? 10.82 3.939 1.098 1 98.94 187 LEU B N 1
ATOM 3085 C CA . LEU B 1 187 ? 11.688 2.928 0.502 1 98.94 187 LEU B CA 1
ATOM 3086 C C . LEU B 1 187 ? 12.078 3.316 -0.919 1 98.94 187 LEU B C 1
ATOM 3088 O O . LEU B 1 187 ? 13.211 3.066 -1.346 1 98.94 187 LEU B O 1
ATOM 3092 N N . ARG B 1 188 ? 11.18 3.957 -1.66 1 98.94 188 ARG B N 1
ATOM 3093 C CA . ARG B 1 188 ? 11.484 4.426 -3.008 1 98.94 188 ARG B CA 1
ATOM 3094 C C . ARG B 1 188 ? 12.523 5.543 -2.977 1 98.94 188 ARG B C 1
ATOM 3096 O O . ARG B 1 188 ? 13.461 5.551 -3.777 1 98.94 188 ARG B O 1
ATOM 3103 N N . VAL B 1 189 ? 12.359 6.477 -2.066 1 98.94 189 VAL B N 1
ATOM 3104 C CA . VAL B 1 189 ? 13.312 7.578 -1.964 1 98.94 189 VAL B CA 1
ATOM 3105 C C . VAL B 1 189 ? 14.695 7.035 -1.608 1 98.94 189 VAL B C 1
ATOM 3107 O O . VAL B 1 189 ? 15.703 7.488 -2.154 1 98.94 189 VAL B O 1
ATOM 3110 N N . TYR B 1 190 ? 14.758 6.051 -0.662 1 98.94 190 TYR B N 1
ATOM 3111 C CA . TYR B 1 190 ? 16.031 5.402 -0.359 1 98.94 190 TYR B CA 1
ATOM 3112 C C . TYR B 1 190 ? 16.656 4.797 -1.615 1 98.94 190 TYR B C 1
ATOM 3114 O O . TYR B 1 190 ? 17.844 4.988 -1.885 1 98.94 190 TYR B O 1
ATOM 3122 N N . HIS B 1 191 ? 15.828 4.082 -2.395 1 98.88 191 HIS B N 1
ATOM 3123 C CA . HIS B 1 191 ? 16.297 3.494 -3.646 1 98.88 191 HIS B CA 1
ATOM 3124 C C . HIS B 1 191 ? 16.859 4.559 -4.578 1 98.88 191 HIS B C 1
ATOM 3126 O O . HIS B 1 191 ? 17.922 4.359 -5.176 1 98.88 191 HIS B O 1
ATOM 3132 N N . MET B 1 192 ? 16.172 5.668 -4.719 1 98.88 192 MET B N 1
ATOM 3133 C CA . MET B 1 192 ? 16.594 6.758 -5.59 1 98.88 192 MET B CA 1
ATOM 3134 C C . MET B 1 192 ? 17.938 7.336 -5.121 1 98.88 192 MET B C 1
ATOM 3136 O O . MET B 1 192 ? 18.781 7.688 -5.941 1 98.88 192 MET B O 1
ATOM 3140 N N . ALA B 1 193 ? 18.047 7.453 -3.816 1 98.75 193 ALA B N 1
ATOM 3141 C CA . ALA B 1 193 ? 19.297 7.973 -3.275 1 98.75 193 ALA B CA 1
ATOM 3142 C C . ALA B 1 193 ? 20.453 7.039 -3.586 1 98.75 193 ALA B C 1
ATOM 3144 O O . ALA B 1 193 ? 21.531 7.488 -4.008 1 98.75 193 ALA B O 1
ATOM 3145 N N . VAL B 1 194 ? 20.25 5.762 -3.418 1 98.38 194 VAL B N 1
ATOM 3146 C CA . VAL B 1 194 ? 21.297 4.758 -3.584 1 98.38 194 VAL B CA 1
ATOM 3147 C C . VAL B 1 194 ? 21.688 4.656 -5.059 1 98.38 194 VAL B C 1
ATOM 3149 O O . VAL B 1 194 ? 22.859 4.488 -5.387 1 98.38 194 VAL B O 1
ATOM 3152 N N . THR B 1 195 ? 20.734 4.793 -5.984 1 98.12 195 THR B N 1
ATOM 3153 C CA . THR B 1 195 ? 20.969 4.535 -7.398 1 98.12 195 THR B CA 1
ATOM 3154 C C . THR B 1 195 ? 21.391 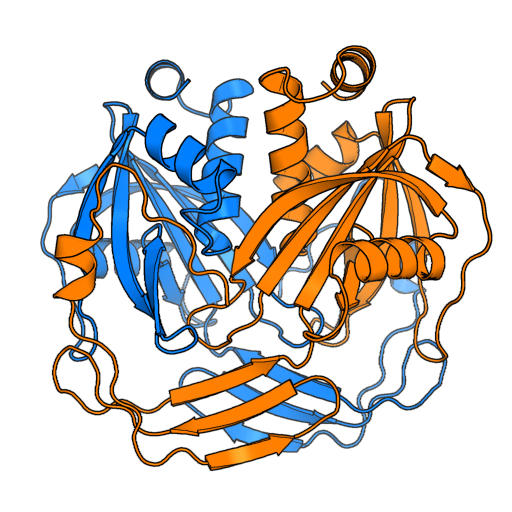5.816 -8.117 1 98.12 195 THR B C 1
ATOM 3156 O O . THR B 1 195 ? 21.703 5.789 -9.312 1 98.12 195 THR B O 1
ATOM 3159 N N . GLY B 1 196 ? 21.328 6.988 -7.461 1 97.44 196 GLY B N 1
ATOM 3160 C CA . GLY B 1 196 ? 21.75 8.25 -8.047 1 97.44 196 GLY B CA 1
ATOM 3161 C C . GLY B 1 196 ? 20.625 8.961 -8.789 1 97.44 196 GLY B C 1
ATOM 3162 O O . GLY B 1 196 ? 20.891 9.875 -9.578 1 97.44 196 GLY B O 1
ATOM 3163 N N . ALA B 1 197 ? 19.375 8.516 -8.57 1 97.69 197 ALA B N 1
ATOM 3164 C CA . ALA B 1 197 ? 18.219 9.156 -9.195 1 97.69 197 ALA B CA 1
ATOM 3165 C C . ALA B 1 197 ? 17.781 10.383 -8.414 1 97.69 197 ALA B C 1
ATOM 3167 O O . ALA B 1 197 ? 16.938 11.148 -8.875 1 97.69 197 ALA B O 1
ATOM 3168 N N . LEU B 1 198 ? 18.297 10.57 -7.254 1 97.44 198 LEU B N 1
ATOM 3169 C CA . LEU B 1 198 ? 18.109 11.758 -6.422 1 97.44 198 LEU B CA 1
ATOM 3170 C C . LEU B 1 198 ? 19.297 12.703 -6.547 1 97.44 198 LEU B C 1
ATOM 3172 O O . LEU B 1 198 ? 20.422 12.266 -6.816 1 97.44 198 LEU B O 1
ATOM 3176 N N . ASP B 1 199 ? 19.016 14.008 -6.375 1 96.06 199 ASP B N 1
ATOM 3177 C CA . ASP B 1 199 ? 20.109 14.969 -6.359 1 96.06 199 ASP B CA 1
ATOM 3178 C C . ASP B 1 199 ? 21.234 14.5 -5.445 1 96.06 199 ASP B C 1
ATOM 3180 O O . ASP B 1 199 ? 20.984 14.031 -4.336 1 96.06 199 ASP B O 1
ATOM 3184 N N . ALA B 1 200 ? 22.484 14.703 -5.887 1 96.81 200 ALA B N 1
ATOM 3185 C CA . ALA B 1 200 ? 23.641 14.172 -5.168 1 96.81 200 ALA B CA 1
ATOM 3186 C C . ALA B 1 200 ? 23.75 14.773 -3.771 1 96.81 200 ALA B C 1
ATOM 3188 O O . ALA B 1 200 ? 24.078 14.078 -2.811 1 96.81 200 ALA B O 1
ATOM 3189 N N . SER B 1 201 ? 23.469 16 -3.727 1 97 201 SER B N 1
ATOM 3190 C CA . SER B 1 201 ? 23.578 16.672 -2.436 1 97 201 SER B CA 1
ATOM 3191 C C . SER B 1 201 ? 22.547 16.141 -1.446 1 97 201 SER B C 1
ATOM 3193 O O . SER B 1 201 ? 22.844 15.984 -0.259 1 97 201 SER B O 1
ATOM 3195 N N . LEU B 1 202 ? 21.391 15.82 -1.886 1 97.38 202 LEU B N 1
ATOM 3196 C CA . LEU B 1 202 ? 20.344 15.258 -1.032 1 97.38 202 LEU B CA 1
ATOM 3197 C C . LEU B 1 202 ? 20.656 13.812 -0.675 1 97.38 202 LEU B C 1
ATOM 3199 O O . LEU B 1 202 ? 20.469 13.391 0.47 1 97.38 202 LEU B O 1
ATOM 3203 N N . SER B 1 203 ? 21.172 13.086 -1.694 1 97.94 203 SER B N 1
ATOM 3204 C CA . SER B 1 203 ? 21.531 11.695 -1.455 1 97.94 203 SER B CA 1
ATOM 3205 C C . S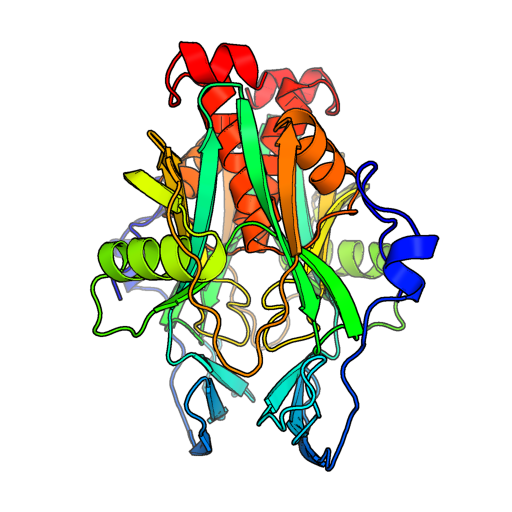ER B 1 203 ? 22.562 11.578 -0.335 1 97.94 203 SER B C 1
ATOM 3207 O O . SER B 1 203 ? 22.469 10.703 0.522 1 97.94 203 SER B O 1
ATOM 3209 N N . ALA B 1 204 ? 23.516 12.492 -0.279 1 97.69 204 ALA B N 1
ATOM 3210 C CA . ALA B 1 204 ? 24.578 12.484 0.726 1 97.69 204 ALA B CA 1
ATOM 3211 C C . ALA B 1 204 ? 24.016 12.727 2.123 1 97.69 204 ALA B C 1
ATOM 3213 O O . ALA B 1 204 ? 24.547 12.219 3.111 1 97.69 204 ALA B O 1
ATOM 3214 N N . LYS B 1 205 ? 22.891 13.398 2.158 1 97.38 205 LYS B N 1
ATOM 3215 C CA . LYS B 1 205 ? 22.312 13.781 3.445 1 97.38 205 LYS B CA 1
ATOM 3216 C C . LYS B 1 205 ? 21.422 12.672 3.998 1 97.38 205 LYS B C 1
ATOM 3218 O O . LYS B 1 205 ? 21.203 12.594 5.207 1 97.38 205 LYS B O 1
ATOM 3223 N N . ILE B 1 206 ? 20.969 11.773 3.107 1 97.5 206 ILE B N 1
ATOM 3224 C CA . ILE B 1 206 ? 19.938 10.867 3.629 1 97.5 206 ILE B CA 1
ATOM 3225 C C . ILE B 1 206 ? 20.484 9.445 3.686 1 97.5 206 ILE B C 1
ATOM 3227 O O . ILE B 1 206 ? 19.859 8.555 4.25 1 97.5 206 ILE B O 1
ATOM 3231 N N . LEU B 1 207 ? 21.625 9.18 3.057 1 95.31 207 LEU B N 1
ATOM 3232 C CA . LEU B 1 207 ? 22.25 7.871 3.121 1 95.31 207 LEU B CA 1
ATOM 3233 C C . LEU B 1 207 ? 23.266 7.809 4.262 1 95.31 207 LEU B C 1
ATOM 3235 O O . LEU B 1 207 ? 23.875 8.828 4.617 1 95.31 207 LEU B O 1
#

Solvent-accessible surface area (backbone atoms only — not comparable to full-atom values): 21507 Å² total; per-residue (Å²): 126,83,73,57,59,72,38,90,94,53,50,70,72,62,58,70,69,52,64,59,66,40,87,35,78,70,45,76,81,45,79,57,92,56,40,31,34,34,39,29,43,27,30,30,60,63,65,36,76,43,81,44,71,36,40,39,49,50,35,34,40,31,34,36,43,41,45,43,84,82,17,28,30,47,34,31,31,35,66,28,71,50,67,74,38,78,43,55,31,43,42,60,40,74,32,47,77,88,47,60,64,67,60,39,45,51,50,41,39,19,25,72,68,6,36,43,57,74,41,78,43,81,64,45,44,28,29,50,52,43,88,37,19,54,38,38,35,40,32,27,45,26,28,68,68,44,86,59,66,60,55,71,59,78,58,61,62,74,43,76,51,75,43,52,38,53,58,52,48,51,24,31,63,70,32,36,27,28,40,32,67,38,42,37,49,49,38,48,51,51,48,27,35,75,73,60,74,34,59,65,71,43,25,64,51,43,102,124,84,73,58,57,73,40,90,95,52,50,70,72,60,57,72,68,52,65,58,66,40,86,35,78,69,44,74,79,43,79,57,93,57,40,32,35,33,39,30,44,28,29,30,62,64,65,36,75,40,82,42,69,35,41,40,49,51,33,34,40,32,34,37,43,43,44,41,86,81,18,29,29,47,35,32,31,36,67,28,72,50,67,74,38,80,43,55,29,43,43,61,39,75,30,47,76,88,46,61,64,67,62,40,45,51,50,40,40,19,25,73,68,6,37,43,59,74,39,76,41,82,63,45,46,28,29,50,54,44,87,38,20,53,37,37,36,40,32,27,44,26,29,68,68,43,87,59,66,60,54,71,58,79,56,62,61,73,45,77,50,76,44,51,38,52,59,52,48,50,23,32,61,71,33,36,27,27,40,32,65,39,42,38,48,49,39,47,51,53,50,28,35,75,73,61,75,33,60,66,72,42,25,64,50,44,103